Protein AF-A0A0A2VUM2-F1 (afdb_monomer_lite)

Radius of gyration: 28.64 Å; chains: 1; bounding box: 64×51×93 Å

Secondary structure (DSSP, 8-state):
-GGGGT--EE-TT-EEEEEEEETTT--B--THHHHTT-EEE-TT---THHHH-TTTGGGS-HHHHHHHHHHHHHTT-SB-STT-SBEEEE-GGG-HHHHHHH-HHHHHHIIIII---TTTSPEEEEEEEEEE--BEEB-TT-EEEEE-TTS-EEEEEEEE--GGGEE-SSSTTSPPTTHHHHHHHHHHHHHHHHHHHHHHHH-PPPPPPHHHHHHHHHHHHHHHH-SSSB-HHHHHHHHHHHHHHHSSSSB-HHHHHHHHHHHHHHHHHHHTB------STT-HHHHHHHHHHHHHHHHHHHHHHHHH--S-BTTB-BSSS-S--TTT-SEEEEEETTTTEEEEEEPP---SSS----S-SEEE--TTT-SS-EEE----PPPTT---BHHHHHHHHHHH-TT-----S-SSSSS-TTEEEETTEEEEGGG-BGGGT-SSSS---EEPPTTS-EEETTEE--HHHHHHHHHT--S-----SS--SS-----HHHHHTTTTTS------TTTTT-HHHHHSTTT--HHHHHHHHHHHHT-TT---HHHHHHTT-STTTTTT-----HHHHT-TT---HHHHHHHHHHHHHHHH-

InterPro domains:
  IPR001041 2Fe-2S ferredoxin-type iron-sulfur binding domain [PS51085] (359-452)
  IPR003953 FAD-dependent oxidoreductase 2, FAD-binding domain [PF00890] (1-181)
  IPR004489 Succinate dehydrogenase/fumarate reductase iron-sulphur protein [TIGR00384] (363-585)
  IPR009051 Alpha-helical ferredoxin [G3DSA:1.10.1060.10] (462-593)
  IPR012675 Beta-grasp domain superfamily [G3DSA:3.10.20.30] (361-461)
  IPR015939 Fumarate reductase/succinate dehydrogenase flavoprotein-like, C-terminal [PF02910] (236-358)
  IPR017896 4Fe-4S ferredoxin-type, iron-sulphur binding domain [PS51379] (494-524)
  IPR017900 4Fe-4S ferredoxin, iron-sulphur binding, conserved site [PS00198] (504-515)
  IPR025192 Succinate dehydogenase/fumarate reductase N-terminal [PF13085] (362-466)
  IPR027477 Succinate dehydrogenase/fumarate reductase flavoprotein, catalytic domain superfamily [G3DSA:3.90.700.10] (22-126)
  IPR027477 Succinate dehydrogenase/fumarate reductase flavoprotein, catalytic domain superfamily [SSF56425] (12-132)
  IPR030664 FAD-dependent oxidoreductase SdhA/FrdA/AprA [PTHR11632] (1-350)
  IPR036010 2Fe-2S ferredoxin-like superfamily [SSF54292] (362-461)
  IPR036188 FAD/NAD(P)-binding domain superfamily [G3DSA:3.50.50.60] (1-192)
  IPR036188 FAD/NAD(P)-binding domain superfamily [SSF51905] (1-218)
  IPR037099 Fumarate reductase/succinate dehydrogenase flavoprotein-like, C-terminal domain superfamily [SSF46977] (228-362)

Sequence (593 aa):
MAIRAGVPVQDMEMWQFHPTGIAGAGVLVTEGCRGEGGYLLNKHGERFMERYAPNAKDLAGRDVVARSIMIEIREGRGCDGPWGPHAKLKLDHLGKEVLESRLPGILELSRTFAHVDPVKEPIPVIPTCHYMMGGIPTKVTGQALTVNEQGEDVVIPGLFAVGEIACVSVHGANRLGGNSLLDLVVFGRAVGLHLQESIAEQGDLLDATEAEIDASLERLNRWNGNRNGEDPVEIRKALQECMQHNFSVFREGDAMAKGLEQLKAIRERLKNARLDDTSSEFNTQRVECLELDNLMETAYATAVSANFRTESRGAHSRFDFPERDDENWLCHSLYLPETESMTRRSVNMEPKLRPAFPPKILYRYNPDVDDAPRMQDYTLEAEDGRDMMLLDALMQLKEKDPSLSFRRSCREGVCGSDGLNMNGKNGLACITPISALGNGKQKIVIRPLPGLPVIRDLVVDMGQFYAQYEKIKPYLLNNGQNPPAREHLQSPEQREKLDGLYECILCACCSTSCPSFWWNPDKFIGPAGLLAAYRFLIDSRDTETDARLDGLSDAFSVFRCHSIMNCVSVCPKGLNPTKAIGHIKSMLLQKSA

Structure (mmCIF, N/CA/C/O backbone):
data_AF-A0A0A2VUM2-F1
#
_entry.id   AF-A0A0A2VUM2-F1
#
loop_
_atom_site.group_PDB
_atom_site.id
_atom_site.type_symbol
_atom_site.label_atom_id
_atom_site.label_alt_id
_atom_site.label_comp_id
_atom_site.label_asym_id
_atom_site.label_entity_id
_atom_site.label_seq_id
_atom_site.pdbx_PDB_ins_code
_atom_site.Cartn_x
_atom_site.Cartn_y
_atom_site.Cartn_z
_atom_site.occupancy
_atom_site.B_iso_or_equiv
_atom_site.auth_seq_id
_atom_site.auth_comp_id
_atom_site.auth_asym_id
_atom_site.auth_atom_id
_atom_site.pdbx_PDB_model_num
ATOM 1 N N . MET A 1 1 ? -5.682 0.161 21.592 1.00 97.88 1 MET A N 1
ATOM 2 C CA . MET A 1 1 ? -6.234 1.224 22.467 1.00 97.88 1 MET A CA 1
ATOM 3 C C . MET A 1 1 ? -7.599 1.666 21.970 1.00 97.88 1 MET A C 1
ATOM 5 O O . MET A 1 1 ? -8.548 1.346 22.661 1.00 97.88 1 MET A O 1
ATOM 9 N N . ALA A 1 2 ? -7.698 2.262 20.773 1.00 98.50 2 ALA A N 1
ATOM 10 C CA . ALA A 1 2 ? -8.959 2.668 20.130 1.00 98.50 2 ALA A CA 1
ATOM 11 C C . ALA A 1 2 ? -10.114 1.663 20.311 1.00 98.50 2 ALA A C 1
ATOM 13 O O . ALA A 1 2 ? -11.104 1.994 20.949 1.00 98.50 2 ALA A O 1
ATOM 14 N N . ILE A 1 3 ? -9.918 0.411 19.881 1.00 98.69 3 ILE A N 1
ATOM 15 C CA . ILE A 1 3 ? -10.919 -0.666 19.983 1.00 98.69 3 ILE A CA 1
ATOM 16 C C . ILE A 1 3 ? -11.488 -0.818 21.405 1.00 98.69 3 ILE A C 1
ATOM 18 O O . ILE A 1 3 ? -12.697 -0.872 21.585 1.00 98.69 3 ILE A O 1
ATOM 22 N N . ARG A 1 4 ? -10.635 -0.829 22.439 1.00 98.31 4 ARG A N 1
ATOM 23 C CA . ARG A 1 4 ? -11.084 -0.980 23.837 1.00 98.31 4 ARG A CA 1
ATOM 24 C C . ARG A 1 4 ? -11.822 0.247 24.375 1.00 98.31 4 ARG A C 1
ATOM 26 O O . ARG A 1 4 ? -12.543 0.120 25.349 1.00 98.31 4 ARG A O 1
ATOM 33 N N . ALA A 1 5 ? -11.626 1.408 23.755 1.00 98.12 5 ALA A N 1
ATOM 34 C CA . ALA A 1 5 ? -12.350 2.637 24.059 1.00 98.12 5 ALA A CA 1
ATOM 35 C C . ALA A 1 5 ? -13.618 2.805 23.194 1.00 98.12 5 ALA A C 1
ATOM 37 O O . ALA A 1 5 ? -14.149 3.905 23.116 1.00 98.12 5 ALA A O 1
ATOM 38 N N . GLY A 1 6 ? -14.063 1.757 22.484 1.00 98.00 6 GLY A N 1
ATOM 39 C CA . GLY A 1 6 ? -15.240 1.805 21.604 1.00 98.00 6 GLY A CA 1
ATOM 40 C C . GLY A 1 6 ? -14.993 2.462 20.240 1.00 98.00 6 GLY A C 1
ATOM 41 O O . GLY A 1 6 ? -15.892 2.530 19.409 1.00 98.00 6 GLY A O 1
ATOM 42 N N . VAL A 1 7 ? -13.767 2.912 19.958 1.00 98.69 7 VAL A N 1
ATOM 43 C CA . VAL A 1 7 ? -13.435 3.624 18.717 1.00 98.69 7 VAL A CA 1
ATOM 44 C C . VAL A 1 7 ? -13.259 2.636 17.563 1.00 98.69 7 VAL A C 1
ATOM 46 O O . VAL A 1 7 ? -12.405 1.742 17.663 1.00 98.69 7 VAL A O 1
ATOM 49 N N . PRO A 1 8 ? -14.007 2.790 16.454 1.00 98.75 8 PRO A N 1
ATOM 50 C CA . PRO A 1 8 ? -13.928 1.861 15.344 1.00 98.75 8 PRO A CA 1
ATOM 51 C C . PRO A 1 8 ? -12.606 1.957 14.591 1.00 98.75 8 PRO A C 1
ATOM 53 O O . PRO A 1 8 ? -11.887 2.956 14.639 1.00 98.75 8 PRO A O 1
ATOM 56 N N . VAL A 1 9 ? -12.298 0.887 13.865 1.00 98.88 9 VAL A N 1
ATOM 57 C CA . VAL A 1 9 ? -11.140 0.825 12.969 1.00 98.88 9 VAL A CA 1
ATOM 58 C C . VAL A 1 9 ? -11.591 0.444 11.566 1.00 98.88 9 VAL A C 1
ATOM 60 O O . VAL A 1 9 ? -12.520 -0.339 11.378 1.00 98.88 9 VAL A O 1
ATOM 63 N N . GLN A 1 10 ? -10.946 1.039 10.574 1.00 98.88 10 GLN A N 1
ATOM 64 C CA . GLN A 1 10 ? -11.326 1.001 9.172 1.00 98.88 10 GLN A CA 1
ATOM 65 C C . GLN A 1 10 ? -10.307 0.221 8.341 1.00 98.88 10 GLN A C 1
ATOM 67 O O . GLN A 1 10 ? -9.113 0.304 8.615 1.00 98.88 10 GLN A O 1
ATOM 72 N N . ASP A 1 11 ? -10.773 -0.490 7.309 1.00 98.75 11 ASP A N 1
ATOM 73 C CA . ASP A 1 11 ? -9.955 -1.159 6.283 1.00 98.75 11 ASP A CA 1
ATOM 74 C C . ASP A 1 11 ? -8.865 -2.085 6.858 1.00 98.75 11 ASP A C 1
ATOM 76 O O . ASP A 1 11 ? -7.793 -2.257 6.275 1.00 98.75 11 ASP A O 1
ATOM 80 N N . MET A 1 12 ? -9.119 -2.699 8.018 1.00 98.81 12 MET A N 1
ATOM 81 C CA . MET A 1 12 ? -8.133 -3.524 8.730 1.00 98.81 12 MET A CA 1
ATOM 82 C C . MET A 1 12 ? -7.699 -4.769 7.950 1.00 98.81 12 MET A C 1
ATOM 84 O O . MET A 1 12 ? -6.649 -5.333 8.229 1.00 98.81 12 MET A O 1
ATOM 88 N N . GLU A 1 13 ? -8.457 -5.201 6.945 1.00 98.62 13 GLU A N 1
ATOM 89 C CA . GLU A 1 13 ? -8.069 -6.276 6.033 1.00 98.62 13 GLU A CA 1
ATOM 90 C C . GLU A 1 13 ? -6.957 -5.873 5.050 1.00 98.62 13 GLU A C 1
ATOM 92 O O . GLU A 1 13 ? -6.324 -6.750 4.445 1.00 98.62 13 GLU A O 1
ATOM 97 N N . MET A 1 14 ? -6.715 -4.570 4.880 1.00 98.00 14 MET A N 1
ATOM 98 C CA . MET A 1 14 ? -5.776 -4.002 3.918 1.00 98.00 14 MET A CA 1
ATOM 99 C C . MET A 1 14 ? -4.360 -3.955 4.504 1.00 98.00 14 MET A C 1
ATOM 101 O O . MET A 1 14 ? -3.838 -2.908 4.887 1.00 98.00 14 MET A O 1
ATOM 105 N N . TRP A 1 15 ? -3.711 -5.118 4.520 1.00 97.31 15 TRP A N 1
ATOM 106 C CA . TRP A 1 15 ? -2.302 -5.279 4.890 1.00 97.31 15 TRP A CA 1
ATOM 107 C C . TRP A 1 15 ? -1.428 -5.417 3.652 1.00 97.31 15 TRP A C 1
ATOM 109 O O . TRP A 1 15 ? -1.581 -6.359 2.876 1.00 97.31 15 TRP A O 1
ATOM 119 N N . GLN A 1 16 ? -0.488 -4.493 3.461 1.00 92.00 16 GLN A N 1
ATOM 120 C CA . GLN A 1 16 ? 0.478 -4.602 2.377 1.00 92.00 16 GLN A CA 1
ATOM 121 C C . GLN A 1 16 ? 1.616 -5.532 2.784 1.00 92.00 16 GLN A C 1
ATOM 123 O O . GLN A 1 16 ? 2.311 -5.306 3.776 1.00 92.00 16 GLN A O 1
ATOM 128 N N . PHE A 1 17 ? 1.860 -6.526 1.937 1.00 90.62 17 PHE A N 1
ATOM 129 C CA . PHE A 1 17 ? 3.022 -7.397 2.018 1.00 90.62 17 PHE A CA 1
ATOM 130 C C . PHE A 1 17 ? 4.091 -6.867 1.067 1.00 90.62 17 PHE A C 1
ATOM 132 O O . PHE A 1 17 ? 3.862 -6.747 -0.140 1.00 90.62 17 PHE A O 1
ATOM 139 N N . HIS A 1 18 ? 5.258 -6.505 1.602 1.00 91.06 18 HIS A N 1
ATOM 140 C CA . HIS A 1 18 ? 6.380 -6.136 0.754 1.00 91.06 18 HIS A CA 1
ATOM 141 C C . HIS A 1 18 ? 6.897 -7.393 0.048 1.00 91.06 18 HIS A C 1
ATOM 143 O O . HIS A 1 18 ? 7.136 -8.386 0.732 1.00 91.06 18 HIS A O 1
ATOM 149 N N . PRO A 1 19 ? 7.116 -7.381 -1.280 1.00 88.06 19 PRO A N 1
ATOM 150 C CA . PRO A 1 19 ? 7.442 -8.606 -2.011 1.00 88.06 19 PRO A CA 1
ATOM 151 C C . PRO A 1 19 ? 8.772 -9.256 -1.608 1.00 88.06 19 PRO A C 1
ATOM 153 O O . PRO A 1 19 ? 8.945 -10.454 -1.791 1.00 88.06 19 PRO A O 1
ATOM 156 N N . THR A 1 20 ? 9.721 -8.459 -1.109 1.00 95.31 20 THR A N 1
ATOM 157 C CA . THR A 1 20 ? 11.115 -8.877 -0.907 1.00 95.31 20 THR A CA 1
ATOM 158 C C . THR A 1 20 ? 11.603 -8.702 0.534 1.00 95.31 20 THR A C 1
ATOM 160 O O . THR A 1 20 ? 12.520 -7.921 0.784 1.00 95.31 20 THR A O 1
ATOM 163 N N . GLY A 1 21 ? 10.978 -9.383 1.497 1.00 96.00 21 GLY A N 1
ATOM 164 C CA . GLY A 1 21 ? 11.589 -9.607 2.814 1.00 96.00 21 GLY A CA 1
ATOM 165 C C . GLY A 1 21 ? 12.559 -10.789 2.758 1.00 96.00 21 GLY A C 1
ATOM 166 O O . GLY A 1 21 ? 12.330 -11.721 1.991 1.00 96.00 21 GLY A O 1
ATOM 167 N N . ILE A 1 22 ? 13.653 -10.757 3.520 1.00 96.94 22 ILE A N 1
ATOM 168 C CA . ILE A 1 22 ? 14.625 -11.859 3.589 1.00 96.94 22 ILE A CA 1
ATOM 169 C C . ILE A 1 22 ? 13.923 -13.098 4.149 1.00 96.94 22 ILE A C 1
ATOM 171 O O . ILE A 1 22 ? 13.392 -13.066 5.262 1.00 96.94 22 ILE A O 1
ATOM 175 N N . ALA A 1 23 ? 13.925 -14.194 3.392 1.00 93.75 23 ALA A N 1
ATOM 176 C CA . ALA A 1 23 ? 13.331 -15.449 3.839 1.00 93.75 23 ALA A CA 1
ATOM 177 C C . ALA A 1 23 ? 14.038 -15.962 5.109 1.00 93.75 23 ALA A C 1
ATOM 179 O O . ALA A 1 23 ? 15.255 -15.843 5.245 1.00 93.75 23 ALA A O 1
ATOM 180 N N . GLY A 1 24 ? 13.268 -16.469 6.074 1.00 86.00 24 GLY A N 1
ATOM 181 C CA . GLY A 1 24 ? 13.777 -16.913 7.378 1.00 86.00 24 GLY A CA 1
ATOM 182 C C . GLY A 1 24 ? 14.085 -15.799 8.392 1.00 86.00 24 GLY A C 1
ATOM 183 O O . GLY A 1 24 ? 14.281 -16.108 9.562 1.00 86.00 24 GLY A O 1
ATOM 184 N N . ALA A 1 25 ? 14.081 -14.520 7.987 1.00 90.81 25 ALA A N 1
ATOM 185 C CA . ALA A 1 25 ? 14.369 -13.389 8.882 1.00 90.81 25 ALA A CA 1
ATOM 186 C C . ALA A 1 25 ? 13.286 -12.294 8.888 1.00 90.81 25 ALA A C 1
ATOM 188 O O . ALA A 1 25 ? 13.097 -11.618 9.894 1.00 90.81 25 ALA A O 1
ATOM 189 N N . GLY A 1 26 ? 12.596 -12.072 7.766 1.00 89.38 26 GLY A N 1
ATOM 190 C CA . GLY A 1 26 ? 11.584 -11.019 7.601 1.00 89.38 26 GLY A CA 1
ATOM 191 C C . GLY A 1 26 ? 12.144 -9.605 7.387 1.00 89.38 26 GLY A C 1
ATOM 192 O O . GLY A 1 26 ? 11.387 -8.680 7.098 1.00 89.38 26 GLY A O 1
ATOM 193 N N . VAL A 1 27 ? 13.466 -9.422 7.476 1.00 94.25 27 VAL A N 1
ATOM 194 C CA . VAL A 1 27 ? 14.135 -8.129 7.263 1.00 94.25 27 VAL A CA 1
ATOM 195 C C . VAL A 1 27 ? 13.891 -7.627 5.840 1.00 94.25 27 VAL A C 1
ATOM 197 O O . VAL A 1 27 ? 14.073 -8.354 4.866 1.00 94.25 27 VAL A O 1
ATOM 200 N N . LEU A 1 28 ? 13.486 -6.368 5.703 1.00 94.19 28 LEU A N 1
ATOM 201 C CA . LEU A 1 28 ? 13.164 -5.767 4.413 1.00 94.19 28 LEU A CA 1
ATOM 202 C C . LEU A 1 28 ? 14.405 -5.601 3.519 1.00 94.19 28 LEU A C 1
ATOM 204 O O . LEU A 1 28 ? 15.380 -4.965 3.914 1.00 94.19 28 LEU A O 1
ATOM 208 N N . VAL A 1 29 ? 14.303 -6.039 2.261 1.00 91.81 29 VAL A N 1
ATOM 209 C CA . VAL A 1 29 ? 15.201 -5.622 1.173 1.00 91.81 29 VAL A CA 1
ATOM 210 C C . VAL A 1 29 ? 14.450 -4.645 0.279 1.00 91.81 29 VAL A C 1
ATOM 212 O O . VAL A 1 29 ? 13.369 -4.956 -0.228 1.00 91.81 29 VAL A O 1
ATOM 215 N N . THR A 1 30 ? 15.012 -3.445 0.116 1.00 88.38 30 THR A N 1
ATOM 216 C CA . THR A 1 30 ? 14.337 -2.321 -0.545 1.00 88.38 30 THR A CA 1
ATOM 217 C C . THR A 1 30 ? 13.861 -2.665 -1.957 1.00 88.38 30 THR A C 1
ATOM 219 O O . THR A 1 30 ? 14.551 -3.322 -2.735 1.00 88.38 30 THR A O 1
ATOM 222 N N . GLU A 1 31 ? 12.692 -2.148 -2.336 1.00 84.12 31 GLU A N 1
ATOM 223 C CA . GLU A 1 31 ? 12.212 -2.191 -3.721 1.00 84.12 31 GLU A CA 1
ATOM 224 C C . GLU A 1 31 ? 13.179 -1.506 -4.700 1.00 84.12 31 GLU A C 1
ATOM 226 O O . GLU A 1 31 ? 13.224 -1.878 -5.871 1.00 84.12 31 GLU A O 1
ATOM 231 N N . GLY A 1 32 ? 14.027 -0.595 -4.204 1.00 79.00 32 GLY A N 1
ATOM 232 C CA . GLY A 1 32 ? 15.133 -0.011 -4.964 1.00 79.00 32 GLY A CA 1
ATOM 233 C C . GLY A 1 32 ? 16.064 -1.057 -5.586 1.00 79.00 32 GLY A C 1
ATOM 234 O O . GLY A 1 32 ? 16.574 -0.825 -6.672 1.00 79.00 32 GLY A O 1
ATOM 235 N N . CYS A 1 33 ? 16.201 -2.251 -4.996 1.00 88.06 33 CYS A N 1
ATOM 236 C CA . CYS A 1 33 ? 16.947 -3.354 -5.606 1.00 88.06 33 CYS A CA 1
ATOM 237 C C . CYS A 1 33 ? 16.391 -3.741 -6.981 1.00 88.06 33 CYS A C 1
ATOM 239 O O . CYS A 1 33 ? 17.154 -3.955 -7.918 1.00 88.06 33 CYS A O 1
ATOM 241 N N . ARG A 1 34 ? 15.060 -3.800 -7.118 1.00 89.44 34 ARG A N 1
ATOM 242 C CA . ARG A 1 34 ? 14.387 -4.061 -8.399 1.00 89.44 34 ARG A CA 1
ATOM 243 C C . ARG A 1 34 ? 14.414 -2.822 -9.297 1.00 89.44 34 ARG A C 1
ATOM 245 O O . ARG A 1 34 ? 14.612 -2.949 -10.501 1.00 89.44 34 ARG A O 1
ATOM 252 N N . GLY A 1 35 ? 14.287 -1.631 -8.705 1.00 77.88 35 GLY A N 1
ATOM 253 C CA . GLY A 1 35 ? 14.397 -0.341 -9.401 1.00 77.88 35 GLY A CA 1
ATOM 254 C C . GLY A 1 35 ? 15.736 -0.130 -10.115 1.00 77.88 35 GLY A C 1
ATOM 255 O O . GLY A 1 35 ? 15.755 0.360 -11.238 1.00 77.88 35 GLY A O 1
ATOM 256 N N . GLU A 1 36 ? 16.838 -0.570 -9.508 1.00 82.25 36 GLU A N 1
ATOM 257 C CA . GLU A 1 36 ? 18.192 -0.510 -10.083 1.00 82.25 36 GLU A CA 1
ATOM 258 C C . GLU A 1 36 ? 18.466 -1.631 -11.106 1.00 82.25 36 GLU A C 1
ATOM 260 O O . GLU A 1 36 ? 19.548 -1.701 -11.681 1.00 82.25 36 GLU A O 1
ATOM 265 N N . GLY A 1 37 ? 17.490 -2.510 -11.374 1.00 83.00 37 GLY A N 1
ATOM 266 C CA . GLY A 1 37 ? 17.587 -3.572 -12.380 1.00 83.00 37 GLY A CA 1
ATOM 267 C C . GLY A 1 37 ? 17.692 -4.991 -11.820 1.00 83.00 37 GLY A C 1
ATOM 268 O O . GLY A 1 37 ? 17.909 -5.928 -12.592 1.00 83.00 37 GLY A O 1
ATOM 269 N N . GLY A 1 38 ? 17.539 -5.176 -10.508 1.00 94.50 38 GLY A N 1
ATOM 270 C CA . GLY A 1 38 ? 17.358 -6.490 -9.898 1.00 94.50 38 GLY A CA 1
ATOM 271 C C . GLY A 1 38 ? 16.065 -7.172 -10.339 1.00 94.50 38 GLY A C 1
ATOM 272 O O . GLY A 1 38 ? 15.072 -6.514 -10.653 1.00 94.50 38 GLY A O 1
ATOM 273 N N . TYR A 1 39 ? 16.057 -8.502 -10.349 1.00 97.12 39 TYR A N 1
ATOM 274 C CA . TYR A 1 39 ? 14.886 -9.276 -10.763 1.00 97.12 39 TYR A CA 1
ATOM 275 C C . TYR A 1 39 ? 14.742 -10.585 -9.996 1.00 97.12 39 TYR A C 1
ATOM 277 O O . TYR A 1 39 ? 15.696 -11.095 -9.405 1.00 97.12 39 TYR A O 1
ATOM 285 N N . LEU A 1 40 ? 13.520 -11.108 -9.992 1.00 98.50 40 LEU A N 1
ATOM 286 C CA . LEU A 1 40 ? 13.131 -12.303 -9.266 1.00 98.50 40 LEU A CA 1
ATOM 287 C C . LEU A 1 40 ? 13.262 -13.545 -10.146 1.00 98.50 40 LEU A C 1
ATOM 289 O O . LEU A 1 40 ? 12.846 -13.550 -11.304 1.00 98.50 40 LEU A O 1
ATOM 293 N N . LEU A 1 41 ? 13.812 -14.606 -9.564 1.00 98.50 41 LEU A N 1
ATOM 294 C CA . LEU A 1 41 ? 13.989 -15.917 -10.172 1.00 98.50 41 LEU A CA 1
ATOM 295 C C . LEU A 1 41 ? 13.307 -17.002 -9.336 1.00 98.50 41 LEU A C 1
ATOM 297 O O . LEU A 1 41 ? 13.328 -16.954 -8.102 1.00 98.50 41 LEU A O 1
ATOM 301 N N . ASN A 1 42 ? 12.736 -17.998 -10.009 1.00 97.94 42 ASN A N 1
ATOM 302 C CA . ASN A 1 42 ? 12.247 -19.224 -9.375 1.00 97.94 42 ASN A CA 1
ATOM 303 C C . ASN A 1 42 ? 13.340 -20.317 -9.369 1.00 97.94 42 ASN A C 1
ATOM 305 O O . ASN A 1 42 ? 14.477 -20.079 -9.794 1.00 97.94 42 ASN A O 1
ATOM 309 N N . LYS A 1 43 ? 13.020 -21.534 -8.907 1.00 97.56 43 LYS A N 1
ATOM 310 C CA . LYS A 1 43 ? 13.999 -22.635 -8.803 1.00 97.56 43 LYS A CA 1
ATOM 311 C C . LYS A 1 43 ? 14.573 -23.099 -10.144 1.00 97.56 43 LYS A C 1
ATOM 313 O O . LYS A 1 43 ? 15.622 -23.736 -10.167 1.00 97.56 43 LYS A O 1
ATOM 318 N N . HIS A 1 44 ? 13.899 -22.783 -11.249 1.00 96.88 44 HIS A N 1
ATOM 319 C CA . HIS A 1 44 ? 14.328 -23.116 -12.606 1.00 96.88 44 HIS A CA 1
ATOM 320 C C . HIS A 1 44 ? 15.213 -22.030 -13.232 1.00 96.88 44 HIS A C 1
ATOM 322 O O . HIS A 1 44 ? 15.624 -22.167 -14.380 1.00 96.88 44 HIS A O 1
ATOM 328 N N . GLY A 1 45 ? 15.501 -20.946 -12.500 1.00 96.38 45 GLY A N 1
ATOM 329 C CA . GLY A 1 45 ? 16.206 -19.785 -13.043 1.00 96.38 45 GLY A CA 1
ATOM 330 C C . GLY A 1 45 ? 15.344 -18.947 -13.990 1.00 96.38 45 GLY A C 1
ATOM 331 O O . GLY A 1 45 ? 15.875 -18.107 -14.711 1.00 96.38 45 GLY A O 1
ATOM 332 N N . GLU A 1 46 ? 14.024 -19.149 -13.994 1.00 97.44 46 GLU A N 1
ATOM 333 C CA . GLU A 1 46 ? 13.099 -18.361 -14.801 1.00 97.44 46 GLU A CA 1
ATOM 334 C C . GLU A 1 46 ? 12.819 -17.014 -14.129 1.00 97.44 46 GLU A C 1
ATOM 336 O O . GLU A 1 46 ? 12.452 -16.962 -12.949 1.00 97.44 46 GLU A O 1
ATOM 341 N N . ARG A 1 47 ? 12.893 -15.929 -14.907 1.00 97.69 47 ARG A N 1
ATOM 342 C CA . ARG A 1 47 ? 12.404 -14.606 -14.509 1.00 97.69 47 ARG A CA 1
ATOM 343 C C . ARG A 1 47 ? 10.876 -14.542 -14.588 1.00 97.69 47 ARG A C 1
ATOM 345 O O . ARG A 1 47 ? 10.293 -13.905 -15.461 1.00 97.69 47 ARG A O 1
ATOM 352 N N . PHE A 1 48 ? 10.213 -15.223 -13.661 1.00 96.44 48 PHE A N 1
ATOM 353 C CA . PHE A 1 48 ? 8.773 -15.500 -13.714 1.00 96.44 4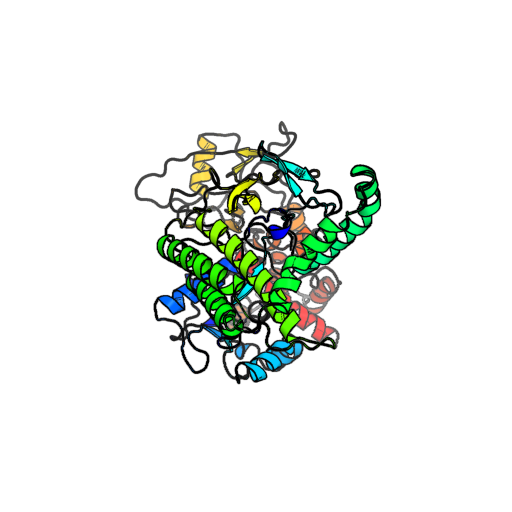8 PHE A CA 1
ATOM 354 C C . PHE A 1 48 ? 7.874 -14.253 -13.750 1.00 96.44 48 PHE A C 1
ATOM 356 O O . PHE A 1 48 ? 6.747 -14.330 -14.234 1.00 96.44 48 PHE A O 1
ATOM 363 N N . MET A 1 49 ? 8.338 -13.085 -13.288 1.00 91.62 49 MET A N 1
ATOM 364 C CA . MET A 1 49 ? 7.546 -11.850 -13.365 1.00 91.62 49 MET A CA 1
ATOM 365 C C . MET A 1 49 ? 7.230 -11.416 -14.804 1.00 91.62 49 MET A C 1
ATOM 367 O O . MET A 1 49 ? 6.277 -10.667 -15.011 1.00 91.62 49 MET A O 1
ATOM 371 N N . GLU A 1 50 ? 7.960 -11.914 -15.804 1.00 81.69 50 GLU A N 1
ATOM 372 C CA . GLU A 1 50 ? 7.624 -11.718 -17.220 1.00 81.69 50 GLU A CA 1
ATOM 373 C C . GLU A 1 50 ? 6.315 -12.413 -17.619 1.00 81.69 50 GLU A C 1
ATOM 375 O O . GLU A 1 50 ? 5.617 -11.927 -18.504 1.00 81.69 50 GLU A O 1
ATOM 380 N N . ARG A 1 51 ? 5.935 -13.498 -16.931 1.00 86.69 51 ARG A N 1
ATOM 381 C CA . ARG A 1 51 ? 4.645 -14.172 -17.124 1.00 86.69 51 ARG A CA 1
ATOM 382 C C . ARG A 1 51 ? 3.506 -13.404 -16.455 1.00 86.69 51 ARG A C 1
ATOM 384 O O . ARG A 1 51 ? 2.477 -13.172 -17.078 1.00 86.69 51 ARG A O 1
ATOM 391 N N . TYR A 1 52 ? 3.685 -13.007 -15.195 1.00 65.69 52 TYR A N 1
ATOM 392 C CA . TYR A 1 52 ? 2.606 -12.409 -14.393 1.00 65.69 52 TYR A CA 1
ATOM 393 C C . TYR A 1 52 ? 2.366 -10.928 -14.679 1.00 65.69 52 TYR A C 1
ATOM 395 O O . TYR A 1 52 ? 1.244 -10.441 -14.559 1.00 65.69 52 TYR A O 1
ATOM 403 N N . ALA A 1 53 ? 3.411 -10.197 -15.060 1.00 67.69 53 ALA A N 1
ATOM 404 C CA . ALA A 1 53 ? 3.319 -8.796 -15.434 1.00 67.69 53 ALA A CA 1
ATOM 405 C C . ALA A 1 53 ? 4.210 -8.527 -16.658 1.00 67.69 53 ALA A C 1
ATOM 407 O O . ALA A 1 53 ? 5.240 -7.871 -16.522 1.00 67.69 53 ALA A O 1
ATOM 408 N N . PRO A 1 54 ? 3.822 -8.960 -17.873 1.00 58.09 54 PRO A N 1
ATOM 409 C CA . PRO A 1 54 ? 4.693 -8.924 -19.060 1.00 58.09 54 PRO A CA 1
ATOM 410 C C . PRO A 1 54 ? 5.344 -7.562 -19.338 1.00 58.09 54 PRO A C 1
ATOM 412 O O . PRO A 1 54 ? 6.493 -7.461 -19.781 1.00 58.09 54 PRO A O 1
ATOM 415 N N . ASN A 1 55 ? 4.616 -6.497 -18.997 1.00 60.03 55 ASN A N 1
ATOM 416 C CA . ASN A 1 55 ? 5.050 -5.118 -19.156 1.00 60.03 55 ASN A CA 1
ATOM 417 C C . ASN A 1 55 ? 5.970 -4.645 -18.021 1.00 60.03 55 ASN A C 1
ATOM 419 O O . ASN A 1 55 ? 7.137 -4.346 -18.262 1.00 60.03 55 ASN A O 1
ATOM 423 N N . ALA A 1 56 ? 5.438 -4.549 -16.797 1.00 59.12 56 ALA A N 1
ATOM 424 C CA . ALA A 1 56 ? 6.141 -3.963 -15.652 1.00 59.12 56 ALA A CA 1
ATOM 425 C C . ALA A 1 56 ? 7.158 -4.920 -15.010 1.00 59.12 56 ALA A C 1
ATOM 427 O O . ALA A 1 56 ? 8.088 -4.474 -14.342 1.00 59.12 56 ALA A O 1
ATOM 428 N N . LYS A 1 57 ? 7.007 -6.228 -15.239 1.00 87.44 57 LYS A N 1
ATOM 429 C CA . LYS A 1 57 ? 7.830 -7.302 -14.682 1.00 87.44 57 LYS A CA 1
ATOM 430 C C . LYS A 1 57 ? 7.965 -7.127 -13.167 1.00 87.44 57 LYS A C 1
ATOM 432 O O . LYS A 1 57 ? 6.970 -6.950 -12.469 1.00 87.44 57 LYS A O 1
ATOM 437 N N . ASP A 1 58 ? 9.191 -7.135 -12.662 1.00 84.69 58 ASP A N 1
ATOM 438 C CA . ASP A 1 58 ? 9.526 -6.990 -11.245 1.00 84.69 58 ASP A CA 1
ATOM 439 C C . ASP A 1 58 ? 9.136 -5.624 -10.643 1.00 84.69 58 ASP A C 1
ATOM 441 O O . ASP A 1 58 ? 9.105 -5.490 -9.418 1.00 84.69 58 ASP A O 1
ATOM 445 N N . LEU A 1 59 ? 8.814 -4.632 -11.485 1.00 79.38 59 LEU A N 1
ATOM 446 C CA . LEU A 1 59 ? 8.344 -3.293 -11.104 1.00 79.38 59 LEU A CA 1
ATOM 447 C C . LEU A 1 59 ? 6.812 -3.154 -11.144 1.00 79.38 59 LEU A C 1
ATOM 449 O O . LEU A 1 59 ? 6.287 -2.041 -11.119 1.00 79.38 59 LEU A O 1
ATOM 453 N N . ALA A 1 60 ? 6.074 -4.264 -11.243 1.00 70.75 60 ALA A N 1
ATOM 454 C CA . ALA A 1 60 ? 4.627 -4.252 -11.050 1.00 70.75 60 ALA A CA 1
ATOM 455 C C . ALA A 1 60 ? 4.246 -3.799 -9.624 1.00 70.75 60 ALA A C 1
ATOM 457 O O . ALA A 1 60 ? 5.088 -3.730 -8.725 1.00 70.75 60 ALA A O 1
ATOM 458 N N . GLY A 1 61 ? 2.955 -3.515 -9.408 1.00 68.25 61 GLY A N 1
ATOM 459 C CA . GLY A 1 61 ? 2.424 -3.198 -8.080 1.00 68.25 61 GLY A CA 1
ATOM 460 C C . GLY A 1 61 ? 2.805 -4.260 -7.044 1.00 68.25 61 GLY A C 1
ATOM 461 O O . GLY A 1 61 ? 2.881 -5.449 -7.358 1.00 68.25 61 GLY A O 1
ATOM 462 N N . ARG A 1 62 ? 3.074 -3.832 -5.804 1.00 78.38 62 ARG A N 1
ATOM 463 C CA . ARG A 1 62 ? 3.539 -4.717 -4.719 1.00 78.38 62 ARG A CA 1
ATOM 464 C C . ARG A 1 62 ? 2.618 -5.909 -4.499 1.00 78.38 62 ARG A C 1
ATOM 466 O O . ARG A 1 62 ? 3.102 -7.016 -4.308 1.00 78.38 62 ARG A O 1
ATOM 473 N N . ASP A 1 63 ? 1.315 -5.684 -4.583 1.00 71.56 63 ASP A N 1
ATOM 474 C CA . ASP A 1 63 ? 0.285 -6.709 -4.483 1.00 71.56 63 ASP A CA 1
ATOM 475 C C . ASP A 1 63 ? 0.433 -7.776 -5.587 1.00 71.56 63 ASP A C 1
ATOM 477 O O . ASP A 1 63 ? 0.416 -8.971 -5.299 1.00 71.56 63 ASP A O 1
ATOM 481 N N . VAL A 1 64 ? 0.688 -7.363 -6.834 1.00 75.62 64 VAL A N 1
ATOM 482 C CA . VAL A 1 64 ? 0.926 -8.271 -7.968 1.00 75.62 64 VAL A CA 1
ATOM 483 C C . VAL A 1 64 ? 2.210 -9.074 -7.770 1.00 75.62 64 VAL A C 1
ATOM 485 O O . VAL A 1 64 ? 2.193 -10.295 -7.926 1.00 75.62 64 VAL A O 1
ATOM 488 N N . VAL A 1 65 ? 3.320 -8.421 -7.412 1.00 83.19 65 VAL A N 1
ATOM 489 C CA . VAL A 1 65 ? 4.614 -9.103 -7.232 1.00 83.19 65 VAL A CA 1
ATOM 490 C C . VAL A 1 65 ? 4.556 -10.077 -6.052 1.00 83.19 65 VAL A C 1
ATOM 492 O O . VAL A 1 65 ? 4.995 -11.218 -6.181 1.00 83.19 65 VAL A O 1
ATOM 495 N N . ALA A 1 66 ? 3.965 -9.666 -4.926 1.00 85.94 66 ALA A N 1
ATOM 496 C CA . ALA A 1 66 ? 3.803 -10.520 -3.754 1.00 85.94 66 ALA A CA 1
ATOM 497 C C . ALA A 1 66 ? 2.953 -11.761 -4.068 1.00 85.94 66 ALA A C 1
ATOM 499 O O . ALA A 1 66 ? 3.380 -12.882 -3.789 1.00 85.94 66 ALA A O 1
ATOM 500 N N . ARG A 1 67 ? 1.796 -11.587 -4.727 1.00 82.38 67 ARG A N 1
ATOM 501 C CA . ARG A 1 67 ? 0.964 -12.713 -5.185 1.00 82.38 67 ARG A CA 1
ATOM 502 C C . ARG A 1 67 ? 1.728 -13.641 -6.124 1.00 82.38 67 ARG A C 1
ATOM 504 O O . ARG A 1 67 ? 1.671 -14.853 -5.953 1.00 82.38 67 ARG A O 1
ATOM 511 N N . SER A 1 68 ? 2.475 -13.085 -7.074 1.00 86.75 68 SER A N 1
ATOM 512 C CA . SER A 1 68 ? 3.236 -13.866 -8.058 1.00 86.75 68 SER A CA 1
ATOM 513 C C . SER A 1 68 ? 4.291 -14.756 -7.394 1.00 86.75 68 SER A C 1
ATOM 515 O O . SER A 1 68 ? 4.372 -15.937 -7.717 1.00 86.75 68 SER A O 1
ATOM 517 N N . ILE A 1 69 ? 5.048 -14.233 -6.418 1.00 92.88 69 ILE A N 1
ATOM 518 C CA . ILE A 1 69 ? 6.018 -15.036 -5.651 1.00 92.88 69 ILE A CA 1
ATOM 519 C C . ILE A 1 69 ? 5.312 -16.180 -4.914 1.00 92.88 69 ILE A C 1
ATOM 521 O O . ILE A 1 69 ? 5.760 -17.324 -4.971 1.00 92.88 69 ILE A O 1
ATOM 525 N N . MET A 1 70 ? 4.192 -15.889 -4.250 1.00 86.38 70 MET A N 1
ATOM 526 C CA . MET A 1 70 ? 3.454 -16.909 -3.506 1.00 86.38 70 MET A CA 1
ATOM 527 C C . MET A 1 70 ? 2.829 -17.973 -4.423 1.00 86.38 70 MET A C 1
ATOM 529 O O . MET A 1 70 ? 2.781 -19.138 -4.034 1.00 86.38 70 MET A O 1
ATOM 533 N N . ILE A 1 71 ? 2.407 -17.618 -5.645 1.00 82.25 71 ILE A N 1
ATOM 534 C CA . ILE A 1 71 ? 1.953 -18.589 -6.657 1.00 82.25 71 ILE A CA 1
ATOM 535 C C . ILE A 1 71 ? 3.108 -19.500 -7.070 1.00 82.25 71 ILE A C 1
ATOM 537 O O . ILE A 1 71 ? 2.936 -20.716 -7.072 1.00 82.25 71 ILE A O 1
ATOM 541 N N . GLU A 1 72 ? 4.291 -18.945 -7.362 1.00 91.81 72 GLU A N 1
ATOM 542 C CA . GLU A 1 72 ? 5.470 -19.754 -7.696 1.00 91.81 72 GLU A CA 1
ATOM 543 C C . GLU A 1 72 ? 5.819 -20.740 -6.578 1.00 91.81 72 GLU A C 1
ATOM 545 O O . GLU A 1 72 ? 6.061 -21.915 -6.853 1.00 91.81 72 GLU A O 1
ATOM 550 N N . ILE A 1 73 ? 5.820 -20.290 -5.320 1.00 86.50 73 ILE A N 1
ATOM 551 C CA . ILE A 1 73 ? 6.098 -21.150 -4.162 1.00 86.50 73 ILE A CA 1
ATOM 552 C C . ILE A 1 73 ? 5.043 -22.255 -4.047 1.00 86.50 73 ILE A C 1
ATOM 554 O O . ILE A 1 73 ? 5.393 -23.433 -3.975 1.00 86.50 73 ILE A O 1
ATOM 558 N N . ARG A 1 74 ? 3.757 -21.894 -4.088 1.00 79.19 74 ARG A N 1
ATOM 559 C CA . ARG A 1 74 ? 2.644 -22.837 -3.922 1.00 79.19 74 ARG A CA 1
ATOM 560 C C . ARG A 1 74 ? 2.578 -23.880 -5.034 1.00 79.19 74 ARG A C 1
ATOM 562 O O . ARG A 1 74 ? 2.288 -25.039 -4.766 1.00 79.19 74 ARG A O 1
ATOM 569 N N . GLU A 1 75 ? 2.860 -23.492 -6.272 1.00 84.44 75 GLU A N 1
ATOM 570 C CA . GLU A 1 75 ? 2.881 -24.404 -7.422 1.00 84.44 75 GLU A CA 1
ATOM 571 C C . GLU A 1 75 ? 4.207 -25.181 -7.535 1.00 84.44 75 GLU A C 1
ATOM 573 O O . GLU A 1 75 ? 4.533 -25.739 -8.583 1.00 84.44 75 GLU A O 1
ATOM 578 N N . GLY A 1 76 ? 4.995 -25.215 -6.454 1.00 89.88 76 GLY A N 1
ATOM 579 C CA . GLY A 1 76 ? 6.206 -26.020 -6.343 1.00 89.88 76 GLY A CA 1
ATOM 580 C C . GLY A 1 76 ? 7.377 -25.517 -7.186 1.00 89.88 76 GLY A C 1
ATOM 581 O O . GLY A 1 76 ? 8.340 -26.260 -7.380 1.00 89.88 76 GLY A O 1
ATOM 582 N N . ARG A 1 77 ? 7.324 -24.283 -7.700 1.00 96.69 77 ARG A N 1
ATOM 583 C CA . ARG A 1 77 ? 8.410 -23.629 -8.454 1.00 96.69 77 ARG A CA 1
ATOM 584 C C . ARG A 1 77 ? 9.289 -22.728 -7.581 1.00 96.69 77 ARG A C 1
ATOM 586 O O . ARG A 1 77 ? 10.343 -22.293 -8.043 1.00 96.69 77 ARG A O 1
ATOM 593 N N . GLY A 1 78 ? 8.907 -22.483 -6.328 1.00 94.62 78 GLY A N 1
ATOM 594 C CA . GLY A 1 78 ? 9.748 -21.813 -5.334 1.00 94.62 78 GLY A CA 1
ATOM 595 C C . GLY A 1 78 ? 11.065 -22.552 -5.075 1.00 94.62 78 GLY A C 1
ATOM 596 O O . GLY A 1 78 ? 11.150 -23.774 -5.209 1.00 94.62 78 GLY A O 1
ATOM 597 N N . CYS A 1 79 ? 12.101 -21.795 -4.724 1.00 97.19 79 CYS A N 1
ATOM 598 C CA . CYS A 1 79 ? 13.329 -22.335 -4.151 1.00 97.19 79 CYS A CA 1
ATOM 599 C C . CYS A 1 79 ? 13.085 -22.750 -2.694 1.00 97.19 79 CYS A C 1
ATOM 601 O O . CYS A 1 79 ? 12.138 -22.285 -2.063 1.00 97.19 79 CYS A O 1
ATOM 603 N N . ASP A 1 80 ? 13.979 -23.572 -2.156 1.00 94.19 80 ASP A N 1
ATOM 604 C CA . ASP A 1 80 ? 13.988 -23.966 -0.747 1.00 94.19 80 ASP A CA 1
ATOM 605 C C . ASP A 1 80 ? 15.439 -24.038 -0.238 1.00 94.19 80 ASP A C 1
ATOM 607 O O . ASP A 1 80 ? 16.382 -23.981 -1.037 1.00 94.19 80 ASP A O 1
ATOM 611 N N . GLY A 1 81 ? 15.637 -24.114 1.075 1.00 93.06 81 GLY A N 1
ATOM 612 C CA . GLY A 1 81 ? 16.959 -24.162 1.699 1.00 93.06 81 GLY A CA 1
ATOM 613 C C . GLY A 1 81 ? 16.930 -23.810 3.188 1.00 93.06 81 GLY A C 1
ATOM 614 O O . GLY A 1 81 ? 15.872 -23.859 3.810 1.00 93.06 81 GLY A O 1
ATOM 615 N N . PRO A 1 82 ? 18.071 -23.397 3.773 1.00 94.12 82 PRO A N 1
ATOM 616 C CA . PRO A 1 82 ? 18.148 -22.998 5.184 1.00 94.12 82 PRO A CA 1
ATOM 617 C C . PRO A 1 82 ? 17.184 -21.866 5.579 1.00 94.12 82 PRO A C 1
ATOM 619 O O . PRO A 1 82 ? 16.871 -21.703 6.753 1.00 94.12 82 PRO A O 1
ATOM 622 N N . TRP A 1 83 ? 16.711 -21.094 4.597 1.00 92.62 83 TRP A N 1
ATOM 623 C CA . TRP A 1 83 ? 15.794 -19.962 4.759 1.00 92.62 83 TRP A CA 1
ATOM 624 C C . TRP A 1 83 ? 14.307 -20.337 4.610 1.00 92.62 83 TRP A C 1
ATOM 626 O O . TRP A 1 83 ? 13.445 -19.471 4.761 1.00 92.62 83 TRP A O 1
ATOM 636 N N . GLY A 1 84 ? 14.006 -21.600 4.280 1.00 92.69 84 GLY A N 1
ATOM 637 C CA . GLY A 1 84 ? 12.674 -22.072 3.896 1.00 92.69 84 GLY A CA 1
ATOM 638 C C . GLY A 1 84 ? 12.277 -21.700 2.456 1.00 92.69 84 GLY A C 1
ATOM 639 O O . GLY A 1 84 ? 13.132 -21.282 1.663 1.00 92.69 84 GLY A O 1
ATOM 640 N N . PRO A 1 85 ? 10.983 -21.826 2.099 1.00 93.38 85 PRO A N 1
ATOM 641 C CA . PRO A 1 85 ? 10.488 -21.523 0.759 1.00 93.38 85 PRO A CA 1
ATOM 642 C C . PRO A 1 85 ? 10.719 -20.058 0.366 1.00 93.38 85 PRO A C 1
ATOM 644 O O . PRO A 1 85 ? 10.389 -19.151 1.126 1.00 93.38 85 PRO A O 1
ATOM 647 N N . HIS A 1 86 ? 11.268 -19.802 -0.823 1.00 97.81 86 HIS A N 1
ATOM 648 C CA . HIS A 1 86 ? 11.595 -18.440 -1.266 1.00 97.81 86 HIS A CA 1
ATOM 649 C C . HIS A 1 86 ? 11.687 -18.295 -2.794 1.00 97.81 86 HIS A C 1
ATOM 651 O O . HIS A 1 86 ? 11.819 -19.267 -3.538 1.00 97.81 86 HIS A O 1
ATOM 657 N N . ALA A 1 87 ? 11.671 -17.052 -3.275 1.00 98.31 87 ALA A N 1
ATOM 658 C CA . ALA A 1 87 ? 12.171 -16.671 -4.596 1.00 98.31 87 ALA A CA 1
ATOM 659 C C . ALA A 1 87 ? 13.585 -16.081 -4.470 1.00 98.31 87 ALA A C 1
ATOM 661 O O . ALA A 1 87 ? 14.008 -15.668 -3.392 1.00 98.31 87 ALA A O 1
ATOM 662 N N . LYS A 1 88 ? 14.337 -16.026 -5.569 1.00 98.69 88 LYS A N 1
ATOM 663 C CA . LYS A 1 88 ? 15.695 -15.465 -5.598 1.00 98.69 88 LYS A CA 1
ATOM 664 C C . LYS A 1 88 ? 15.681 -14.054 -6.175 1.00 98.69 88 LYS A C 1
ATOM 666 O O . LYS A 1 88 ? 15.302 -13.883 -7.326 1.00 98.69 88 LYS A O 1
ATOM 671 N N . LEU A 1 89 ? 16.131 -13.055 -5.419 1.00 98.62 89 LEU A N 1
ATOM 672 C CA . LEU A 1 89 ? 16.349 -11.694 -5.913 1.00 98.62 89 LEU A CA 1
ATOM 673 C C . LEU A 1 89 ? 17.789 -11.553 -6.413 1.00 98.62 89 LEU A C 1
ATOM 675 O O . LEU A 1 89 ? 18.728 -11.449 -5.624 1.00 98.62 89 LEU A O 1
ATOM 679 N N . LYS A 1 90 ? 17.963 -11.566 -7.733 1.00 98.50 90 LYS A N 1
ATOM 680 C CA . LYS A 1 90 ? 19.273 -11.520 -8.380 1.00 98.50 90 LYS A CA 1
ATOM 681 C C . LYS A 1 90 ? 19.751 -10.077 -8.560 1.00 98.50 90 LYS A C 1
ATOM 683 O O . LYS A 1 90 ? 19.020 -9.256 -9.116 1.00 98.50 90 LYS A O 1
ATOM 688 N N . LEU A 1 91 ? 20.972 -9.788 -8.100 1.00 97.75 91 LEU A N 1
ATOM 689 C CA . LEU A 1 91 ? 21.571 -8.443 -8.089 1.00 97.75 91 LEU A CA 1
ATOM 690 C C . LEU A 1 91 ? 23.034 -8.398 -8.554 1.00 97.75 91 LEU A C 1
ATOM 692 O O . LEU A 1 91 ? 23.521 -7.323 -8.893 1.00 97.75 91 LEU A O 1
ATOM 696 N N . ASP A 1 92 ? 23.726 -9.537 -8.616 1.00 96.69 92 ASP A N 1
ATOM 697 C CA . ASP A 1 92 ? 25.160 -9.634 -8.930 1.00 96.69 92 ASP A CA 1
ATOM 698 C C . ASP A 1 92 ? 25.528 -9.023 -10.297 1.00 96.69 92 ASP A C 1
ATOM 700 O O . ASP A 1 92 ? 26.624 -8.490 -10.468 1.00 96.69 92 ASP A O 1
ATOM 704 N N . HIS A 1 93 ? 24.589 -8.996 -11.253 1.00 96.56 93 HIS A N 1
ATOM 705 C CA . HIS A 1 93 ? 24.796 -8.400 -12.580 1.00 96.56 93 HIS A CA 1
ATOM 706 C C . HIS A 1 93 ? 24.890 -6.871 -12.568 1.00 96.56 93 HIS A C 1
ATOM 708 O O . HIS A 1 93 ? 25.314 -6.295 -13.566 1.00 96.56 93 HIS A O 1
ATOM 714 N N . LEU A 1 94 ? 24.496 -6.209 -11.476 1.00 91.69 94 LEU A N 1
ATOM 715 C CA . LEU A 1 94 ? 24.651 -4.760 -11.322 1.00 91.69 94 LEU A CA 1
ATOM 716 C C . LEU A 1 94 ? 26.109 -4.365 -11.048 1.00 91.69 94 LEU A C 1
ATOM 718 O O . LEU A 1 94 ? 26.492 -3.220 -11.277 1.00 91.69 94 LEU A O 1
ATOM 722 N N . GLY A 1 95 ? 26.933 -5.316 -10.600 1.00 94.88 95 GLY A N 1
ATOM 723 C CA . GLY A 1 95 ? 28.329 -5.087 -10.257 1.00 94.88 95 GLY A CA 1
ATOM 724 C C . GLY A 1 95 ? 28.517 -4.487 -8.861 1.00 94.88 95 GLY A C 1
ATOM 725 O O . GLY A 1 95 ? 27.661 -3.787 -8.316 1.00 94.88 95 GLY A O 1
ATOM 726 N N . LYS A 1 96 ? 29.683 -4.773 -8.273 1.00 95.00 96 LYS A N 1
ATOM 727 C CA . LYS A 1 96 ? 30.030 -4.388 -6.897 1.00 95.00 96 LYS A CA 1
ATOM 728 C C . LYS A 1 96 ? 29.907 -2.880 -6.652 1.00 95.00 96 LYS A C 1
ATOM 730 O O . LYS A 1 96 ? 29.344 -2.478 -5.643 1.00 95.00 96 LYS A O 1
ATOM 735 N N . GLU A 1 97 ? 30.390 -2.065 -7.585 1.00 93.50 97 GLU A N 1
ATOM 736 C CA . GLU A 1 97 ? 30.414 -0.603 -7.455 1.00 93.50 97 GLU A CA 1
ATOM 737 C C . GLU A 1 97 ? 29.005 -0.002 -7.336 1.00 93.50 97 GLU A C 1
ATOM 739 O O . GLU A 1 97 ? 28.746 0.808 -6.446 1.00 93.50 97 GLU A O 1
ATOM 744 N N . VAL A 1 98 ? 28.062 -0.443 -8.179 1.00 89.56 98 VAL A N 1
ATOM 745 C CA . VAL A 1 98 ? 26.666 0.022 -8.123 1.00 89.56 98 VAL A CA 1
ATOM 746 C C . VAL A 1 98 ? 26.017 -0.405 -6.814 1.00 89.56 98 VAL A C 1
ATOM 748 O O . VAL A 1 98 ? 25.343 0.402 -6.176 1.00 89.56 98 VAL A O 1
ATOM 751 N N . LEU A 1 99 ? 26.241 -1.652 -6.391 1.00 92.06 99 LEU A N 1
ATOM 752 C CA . LEU A 1 99 ? 25.676 -2.167 -5.149 1.00 92.06 99 LEU A CA 1
ATOM 753 C C . LEU A 1 99 ? 26.206 -1.409 -3.926 1.00 92.06 99 LEU A C 1
ATOM 755 O O . LEU A 1 99 ? 25.412 -1.000 -3.088 1.00 92.06 99 LEU A O 1
ATOM 759 N N . GLU A 1 100 ? 27.512 -1.154 -3.838 1.00 93.62 100 GLU A N 1
ATOM 760 C CA . GLU A 1 100 ? 28.111 -0.409 -2.720 1.00 93.62 100 GLU A CA 1
ATOM 761 C C . GLU A 1 100 ? 27.730 1.079 -2.728 1.00 93.62 100 GLU A C 1
ATOM 763 O O . GLU A 1 100 ? 27.623 1.692 -1.670 1.00 93.62 100 GLU A O 1
ATOM 768 N N . SER A 1 101 ? 27.474 1.665 -3.901 1.00 88.25 101 SER A N 1
ATOM 769 C CA . SER A 1 101 ? 27.091 3.076 -4.018 1.00 88.25 101 SER A CA 1
ATOM 770 C C . SER A 1 101 ? 25.595 3.322 -3.784 1.00 88.25 101 SER A C 1
ATOM 772 O O . SER A 1 101 ? 25.217 4.215 -3.025 1.00 88.25 101 SER A O 1
ATOM 774 N N . ARG A 1 102 ? 24.723 2.561 -4.457 1.00 84.56 102 ARG A N 1
ATOM 775 C CA . ARG A 1 102 ? 23.266 2.795 -4.486 1.00 84.56 102 ARG A CA 1
ATOM 776 C C . ARG A 1 102 ? 22.509 1.963 -3.465 1.00 84.56 102 ARG A C 1
ATOM 778 O O . ARG A 1 102 ? 21.443 2.372 -3.011 1.00 84.56 102 ARG A O 1
ATOM 785 N N . LEU A 1 103 ? 23.043 0.797 -3.118 1.00 93.50 103 LEU A N 1
ATOM 786 C CA . LEU A 1 103 ? 22.387 -0.205 -2.288 1.00 93.50 103 LEU A CA 1
ATOM 787 C C . LEU A 1 103 ? 23.299 -0.695 -1.130 1.00 93.50 103 LEU A C 1
ATOM 789 O O . LEU A 1 103 ? 23.318 -1.894 -0.850 1.00 93.50 103 LEU A O 1
ATOM 793 N N . PRO A 1 104 ? 24.046 0.177 -0.413 1.00 91.81 104 PRO A N 1
ATOM 794 C CA . PRO A 1 104 ? 24.994 -0.281 0.609 1.00 91.81 104 PRO A CA 1
ATOM 795 C C . PRO A 1 104 ? 24.300 -1.013 1.763 1.00 91.81 104 PRO A C 1
ATOM 797 O O . PRO A 1 104 ? 24.735 -2.086 2.173 1.00 91.81 104 PRO A O 1
ATOM 800 N N . GLY A 1 105 ? 23.163 -0.488 2.232 1.00 91.62 105 GLY A N 1
ATOM 801 C CA . GLY A 1 105 ? 22.446 -1.068 3.369 1.00 91.62 105 GLY A CA 1
ATOM 802 C C . GLY A 1 105 ? 21.978 -2.505 3.123 1.00 91.62 105 GLY A C 1
ATOM 803 O O . GLY A 1 105 ? 22.073 -3.343 4.013 1.00 91.62 105 GLY A O 1
ATOM 804 N N . ILE A 1 106 ? 21.536 -2.850 1.907 1.00 93.75 106 ILE A N 1
ATOM 805 C CA . ILE A 1 106 ? 21.091 -4.228 1.629 1.00 93.75 106 ILE A CA 1
ATOM 806 C C . ILE A 1 106 ? 22.250 -5.220 1.549 1.00 93.75 106 ILE A C 1
ATOM 808 O O . ILE A 1 106 ? 22.024 -6.409 1.770 1.00 93.75 106 ILE A O 1
ATOM 812 N N . LEU A 1 107 ? 23.479 -4.760 1.275 1.00 93.69 107 LEU A N 1
ATOM 813 C CA . LEU A 1 107 ? 24.654 -5.630 1.291 1.00 93.69 107 LEU A CA 1
ATOM 814 C C . LEU A 1 107 ? 24.915 -6.102 2.719 1.00 93.69 107 LEU A C 1
ATOM 816 O O . LEU A 1 107 ? 25.101 -7.295 2.951 1.00 93.69 107 LEU A O 1
ATOM 820 N N . GLU A 1 108 ? 24.874 -5.177 3.675 1.00 93.81 108 GLU A N 1
ATOM 821 C CA . GLU A 1 108 ? 25.034 -5.474 5.098 1.00 93.81 108 GLU A CA 1
ATOM 822 C C . GLU A 1 108 ? 23.903 -6.369 5.611 1.00 93.81 108 GLU A C 1
ATOM 824 O O . GLU A 1 108 ? 24.175 -7.409 6.216 1.00 93.81 108 GLU A O 1
ATOM 829 N N . LEU A 1 109 ? 22.645 -6.027 5.309 1.00 95.25 109 LEU A N 1
ATOM 830 C CA . LEU A 1 109 ? 21.484 -6.803 5.754 1.00 95.25 109 LEU A CA 1
ATOM 831 C C . LEU A 1 109 ? 21.505 -8.233 5.200 1.00 95.25 109 LEU A C 1
ATOM 833 O O . LEU A 1 109 ? 21.309 -9.183 5.954 1.00 95.25 109 LEU A O 1
ATOM 837 N N . SER A 1 110 ? 21.789 -8.409 3.908 1.00 96.81 110 SER A N 1
ATOM 838 C CA . SER A 1 110 ? 21.842 -9.740 3.292 1.00 96.81 110 SER A CA 1
ATOM 839 C C . SER A 1 110 ? 22.970 -10.597 3.872 1.00 96.81 110 SER A C 1
ATOM 841 O O . SER A 1 110 ? 22.751 -11.756 4.221 1.00 96.81 110 SER A O 1
ATOM 843 N N . ARG A 1 111 ? 24.173 -10.036 4.044 1.00 96.75 111 ARG A N 1
ATOM 844 C CA . ARG A 1 111 ? 25.309 -10.770 4.629 1.00 96.75 111 ARG A CA 1
ATOM 845 C C . ARG A 1 111 ? 25.040 -11.168 6.080 1.00 96.75 111 ARG A C 1
ATOM 847 O O . ARG A 1 111 ? 25.403 -12.266 6.493 1.00 96.75 111 ARG A O 1
ATOM 854 N N . THR A 1 112 ? 24.381 -10.291 6.831 1.00 95.06 112 THR A N 1
ATOM 855 C CA . THR A 1 112 ? 24.109 -10.491 8.258 1.00 95.06 112 THR A CA 1
ATOM 856 C C . THR A 1 112 ? 22.980 -11.488 8.491 1.00 95.06 112 THR A C 1
ATOM 858 O O . THR A 1 112 ? 23.150 -12.421 9.269 1.00 95.06 112 THR A O 1
ATOM 861 N N . PHE A 1 113 ? 21.845 -11.312 7.810 1.00 94.19 113 PHE A N 1
ATOM 862 C CA . PHE A 1 113 ? 20.613 -12.051 8.106 1.00 94.19 113 PHE A CA 1
ATOM 863 C C . PHE A 1 113 ? 20.321 -13.201 7.143 1.00 94.19 113 PHE A C 1
ATOM 865 O O . PHE A 1 113 ? 19.625 -14.136 7.524 1.00 94.19 113 PHE A O 1
ATOM 872 N N . ALA A 1 114 ? 20.835 -13.156 5.910 1.00 95.50 114 ALA A N 1
ATOM 873 C CA . ALA A 1 114 ? 20.701 -14.258 4.956 1.00 95.50 114 ALA A CA 1
ATOM 874 C C . ALA A 1 114 ? 21.990 -15.082 4.819 1.00 95.50 114 ALA A C 1
ATOM 876 O O . ALA A 1 114 ? 21.947 -16.161 4.238 1.00 95.50 114 ALA A O 1
ATOM 877 N N . HIS A 1 115 ? 23.129 -14.590 5.321 1.00 96.75 115 HIS A N 1
ATOM 878 C CA . HIS A 1 115 ? 24.462 -15.152 5.055 1.00 96.75 115 HIS A CA 1
ATOM 879 C C . HIS A 1 115 ? 24.789 -15.251 3.557 1.00 96.75 115 HIS A C 1
ATOM 881 O O . HIS A 1 115 ? 25.549 -16.115 3.126 1.00 96.75 115 HIS A O 1
ATOM 887 N N . VAL A 1 116 ? 24.226 -14.331 2.768 1.00 97.31 116 VAL A N 1
ATOM 888 C CA . VAL A 1 116 ? 24.382 -14.260 1.312 1.00 97.31 116 VAL A CA 1
ATOM 889 C C . VAL A 1 116 ? 25.019 -12.926 0.947 1.00 97.31 116 VAL A C 1
ATOM 891 O O . VAL A 1 116 ? 24.547 -11.874 1.380 1.00 97.31 116 VAL A O 1
ATOM 894 N N . ASP A 1 117 ? 26.077 -12.962 0.137 1.00 97.75 117 ASP A N 1
ATOM 895 C CA . ASP A 1 117 ? 26.708 -11.770 -0.436 1.00 97.75 117 ASP A CA 1
ATOM 896 C C . ASP A 1 117 ? 26.036 -11.413 -1.776 1.00 97.75 117 ASP A C 1
ATOM 898 O O . ASP A 1 117 ? 26.268 -12.124 -2.758 1.00 97.75 117 ASP A O 1
ATOM 902 N N . PRO A 1 118 ? 25.253 -10.313 -1.872 1.00 97.69 118 PRO A N 1
ATOM 903 C CA . PRO A 1 118 ? 24.489 -9.991 -3.086 1.00 97.69 118 PRO A CA 1
ATOM 904 C C . PRO A 1 118 ? 25.344 -9.714 -4.327 1.00 97.69 118 PRO A C 1
ATOM 906 O O . PRO A 1 118 ? 24.830 -9.702 -5.442 1.00 97.69 118 PRO A O 1
ATOM 909 N N . VAL A 1 119 ? 26.647 -9.477 -4.138 1.00 97.31 119 VAL A N 1
ATOM 910 C CA . VAL A 1 119 ? 27.624 -9.320 -5.227 1.00 97.31 119 VAL A CA 1
ATOM 911 C C . VAL A 1 119 ? 27.907 -10.656 -5.928 1.00 97.31 119 VAL A C 1
ATOM 913 O O . VAL A 1 119 ? 28.377 -10.665 -7.061 1.00 97.31 119 VAL A O 1
ATOM 916 N N . LYS A 1 120 ? 27.648 -11.785 -5.261 1.00 96.50 120 LYS A N 1
ATOM 917 C CA . LYS A 1 120 ? 27.987 -13.133 -5.739 1.00 96.50 120 LYS A CA 1
ATOM 918 C C . LYS A 1 120 ? 26.761 -14.009 -5.945 1.00 96.50 120 LYS A C 1
ATOM 920 O O . LYS A 1 120 ? 26.738 -14.808 -6.875 1.00 96.50 120 LYS A O 1
ATOM 925 N N . GLU A 1 121 ? 25.765 -13.878 -5.076 1.00 97.31 121 GLU A N 1
ATOM 926 C CA . GLU A 1 121 ? 24.633 -14.794 -5.008 1.00 97.31 121 GLU A CA 1
ATOM 927 C C . GLU A 1 121 ? 23.300 -14.040 -4.839 1.00 97.31 121 GLU A C 1
ATOM 929 O O . GLU A 1 121 ? 23.255 -13.007 -4.168 1.00 97.31 121 GLU A O 1
ATOM 934 N N . PRO A 1 122 ? 22.192 -14.530 -5.433 1.00 98.25 122 PRO A N 1
ATOM 935 C CA . PRO A 1 122 ? 20.871 -13.930 -5.254 1.00 98.25 122 PRO A CA 1
ATOM 936 C C . PRO A 1 122 ? 20.374 -13.996 -3.806 1.00 98.25 122 PRO A C 1
ATOM 938 O O . PRO A 1 122 ? 20.492 -15.031 -3.154 1.00 98.25 122 PRO A O 1
ATOM 941 N N . ILE A 1 123 ? 19.712 -12.935 -3.345 1.00 98.44 123 ILE A N 1
ATOM 942 C CA . ILE A 1 123 ? 19.139 -12.867 -1.995 1.00 98.44 123 ILE A CA 1
ATOM 943 C C . ILE A 1 123 ? 17.873 -13.744 -1.924 1.00 98.44 123 ILE A C 1
ATOM 945 O O . ILE A 1 123 ? 17.005 -13.604 -2.793 1.00 98.44 123 ILE A O 1
ATOM 949 N N . PRO A 1 124 ? 17.712 -14.615 -0.910 1.00 98.31 124 PRO A N 1
ATOM 950 C CA . PRO A 1 124 ? 16.488 -15.382 -0.711 1.00 98.31 124 PRO A CA 1
ATOM 951 C C . PRO A 1 124 ? 15.386 -14.474 -0.157 1.00 98.31 124 PRO A C 1
ATOM 953 O O . PRO A 1 124 ? 15.527 -13.885 0.916 1.00 98.31 124 PRO A O 1
ATOM 956 N N . VAL A 1 125 ? 14.287 -14.338 -0.897 1.00 98.12 125 VAL A N 1
ATOM 957 C CA . VAL A 1 125 ? 13.211 -13.401 -0.570 1.00 98.12 125 VAL A CA 1
ATOM 958 C C . VAL A 1 125 ? 11.827 -14.042 -0.587 1.00 98.12 125 VAL A C 1
ATOM 960 O O . VAL A 1 125 ? 11.533 -14.911 -1.407 1.00 98.12 125 VAL A O 1
ATOM 963 N N . ILE A 1 126 ? 10.952 -13.565 0.293 1.00 95.62 126 ILE A N 1
ATOM 964 C CA . ILE A 1 126 ? 9.541 -13.946 0.374 1.00 95.62 126 ILE A CA 1
ATOM 965 C C . ILE A 1 126 ? 8.692 -12.706 0.712 1.00 95.62 126 ILE A C 1
ATOM 967 O O . ILE A 1 126 ? 9.190 -11.783 1.365 1.00 95.62 126 ILE A O 1
ATOM 971 N N . PRO A 1 127 ? 7.416 -12.643 0.290 1.00 93.25 127 PRO A N 1
ATOM 972 C CA . PRO A 1 127 ? 6.514 -11.599 0.740 1.00 93.25 127 PRO A CA 1
ATOM 973 C C . PRO A 1 127 ? 6.377 -11.571 2.262 1.00 93.25 127 PRO A C 1
ATOM 975 O O . PRO A 1 127 ? 6.061 -12.578 2.892 1.00 93.25 127 PRO A O 1
ATOM 978 N N . THR A 1 128 ? 6.597 -10.402 2.855 1.00 91.88 128 THR A N 1
ATOM 979 C CA . THR A 1 128 ? 6.552 -10.200 4.309 1.00 91.88 128 THR A CA 1
ATOM 980 C C . THR A 1 128 ? 5.627 -9.037 4.638 1.00 91.88 128 THR A C 1
ATOM 982 O O . THR A 1 128 ? 5.627 -8.026 3.933 1.00 91.88 128 THR A O 1
ATOM 985 N N . CYS A 1 129 ? 4.815 -9.185 5.689 1.00 93.94 129 CYS A N 1
ATOM 986 C CA . CYS A 1 129 ? 3.934 -8.126 6.181 1.00 93.94 129 CYS A CA 1
ATOM 987 C C . CYS A 1 129 ? 4.739 -6.838 6.422 1.00 93.94 129 CYS A C 1
ATOM 989 O O . CYS A 1 129 ? 5.839 -6.900 6.969 1.00 93.94 129 CYS A O 1
ATOM 991 N N . HIS A 1 130 ? 4.241 -5.691 5.954 1.00 93.44 130 HIS A N 1
ATOM 992 C CA . HIS A 1 130 ? 5.052 -4.473 5.892 1.00 93.44 130 HIS A CA 1
ATOM 993 C C . HIS A 1 130 ? 4.336 -3.193 6.308 1.00 93.44 130 HIS A C 1
ATOM 995 O O . HIS A 1 130 ? 4.969 -2.354 6.939 1.00 93.44 130 HIS A O 1
ATOM 1001 N N . TYR A 1 131 ? 3.080 -2.996 5.902 1.00 94.25 131 TYR A N 1
ATOM 1002 C CA . TYR A 1 131 ? 2.366 -1.753 6.190 1.00 94.25 131 TYR A CA 1
ATOM 1003 C C . TYR A 1 131 ? 0.877 -2.000 6.403 1.00 94.25 131 TYR A C 1
ATOM 1005 O O . TYR A 1 131 ? 0.262 -2.751 5.637 1.00 94.25 131 TYR A O 1
ATOM 1013 N N . MET A 1 132 ? 0.314 -1.333 7.403 1.00 98.44 132 MET A N 1
ATOM 1014 C CA . MET A 1 132 ? -1.114 -1.350 7.706 1.00 98.44 132 MET A CA 1
ATOM 1015 C C . MET A 1 132 ? -1.793 -0.160 7.013 1.00 98.44 132 MET A C 1
ATOM 1017 O O . MET A 1 132 ? -1.547 0.983 7.374 1.00 98.44 132 MET A O 1
ATOM 1021 N N . MET A 1 133 ? -2.612 -0.399 5.979 1.00 98.31 133 MET A N 1
ATOM 1022 C CA . MET A 1 133 ? -3.393 0.687 5.352 1.00 98.31 133 MET A CA 1
ATOM 1023 C C . MET A 1 133 ? -4.666 1.018 6.137 1.00 98.31 133 MET A C 1
ATOM 1025 O O . MET A 1 133 ? -5.190 2.129 6.020 1.00 98.31 133 MET A O 1
ATOM 1029 N N . GLY A 1 134 ? -5.175 0.040 6.887 1.00 98.62 134 GLY A N 1
ATOM 1030 C CA . GLY A 1 134 ? -6.252 0.244 7.842 1.00 98.62 134 GLY A CA 1
ATOM 1031 C C . GLY A 1 134 ? -5.796 1.021 9.074 1.00 98.62 134 GLY A C 1
ATOM 1032 O O . GLY A 1 134 ? -4.612 1.276 9.266 1.00 98.62 134 GLY A O 1
ATOM 1033 N N . GLY A 1 135 ? -6.742 1.395 9.927 1.00 98.75 135 GLY A N 1
ATOM 1034 C CA . GLY A 1 135 ? -6.455 2.153 11.142 1.00 98.75 135 GLY A CA 1
ATOM 1035 C C . GLY A 1 135 ? -7.665 2.918 11.659 1.00 98.75 135 GLY A C 1
ATOM 1036 O O . GLY A 1 135 ? -8.798 2.656 11.268 1.00 98.75 135 GLY A O 1
ATOM 1037 N N . ILE A 1 136 ? -7.431 3.885 12.540 1.00 98.94 136 ILE A N 1
ATOM 1038 C CA . ILE A 1 136 ? -8.485 4.751 13.081 1.00 98.94 136 ILE A CA 1
ATOM 1039 C C . ILE A 1 136 ? -8.959 5.689 11.961 1.00 98.94 136 ILE A C 1
ATOM 1041 O O . ILE A 1 136 ? -8.125 6.421 11.424 1.00 98.94 136 ILE A O 1
ATOM 1045 N N . PRO A 1 137 ? -10.248 5.703 11.579 1.00 98.88 137 PRO A N 1
ATOM 1046 C CA . PRO A 1 137 ? -10.731 6.603 10.540 1.00 98.88 137 PRO A CA 1
ATOM 1047 C C . PRO A 1 137 ? -10.602 8.064 10.983 1.00 98.88 137 PRO A C 1
ATOM 1049 O O . PRO A 1 137 ? -10.969 8.408 12.107 1.00 98.88 137 PRO A O 1
ATOM 1052 N N . THR A 1 138 ? -10.091 8.931 10.108 1.00 98.81 138 THR A N 1
ATOM 1053 C CA . THR A 1 138 ? -9.844 10.343 10.444 1.00 98.81 138 THR A CA 1
ATOM 1054 C C . THR A 1 138 ? -10.263 11.308 9.345 1.00 98.81 138 THR A C 1
ATOM 1056 O O . THR A 1 138 ? -10.259 10.985 8.158 1.00 98.81 138 THR A O 1
ATOM 1059 N N . LYS A 1 139 ? -10.582 12.544 9.740 1.00 98.56 139 LYS A N 1
ATOM 1060 C CA . LYS A 1 139 ? -10.634 13.692 8.818 1.00 98.56 139 LYS A CA 1
ATOM 1061 C C . LYS A 1 139 ? -9.210 14.118 8.428 1.00 98.56 139 LYS A C 1
ATOM 1063 O O . LYS A 1 139 ? -8.237 13.752 9.080 1.00 98.56 139 LYS A O 1
ATOM 1068 N N . VAL A 1 140 ? -9.082 14.993 7.424 1.00 97.81 140 VAL A N 1
ATOM 1069 C CA . VAL A 1 140 ? -7.795 15.642 7.068 1.00 97.81 140 VAL A CA 1
ATOM 1070 C C . VAL A 1 140 ? -7.187 16.413 8.251 1.00 97.81 140 VAL A C 1
ATOM 1072 O O . VAL A 1 140 ? -5.968 16.493 8.373 1.00 97.81 140 VAL A O 1
ATOM 1075 N N . THR A 1 141 ? -8.031 16.936 9.143 1.00 98.00 141 THR A N 1
ATOM 1076 C CA . THR A 1 141 ? -7.646 17.609 10.396 1.00 98.00 141 THR A CA 1
ATOM 1077 C C . THR A 1 141 ? -7.072 16.654 11.450 1.00 98.00 141 THR A C 1
ATOM 1079 O O . THR A 1 141 ? -6.584 17.106 12.480 1.00 98.00 141 THR A O 1
ATOM 1082 N N . GLY A 1 142 ? -7.136 15.338 11.222 1.00 98.38 142 GLY A N 1
ATOM 1083 C CA . GLY A 1 142 ? -6.700 14.296 12.150 1.00 98.38 142 GLY A CA 1
ATOM 1084 C C . GLY A 1 142 ? -7.719 13.905 13.213 1.00 98.38 142 GLY A C 1
ATOM 1085 O O . GLY A 1 142 ? -7.473 12.928 13.914 1.00 98.38 142 GLY A O 1
ATOM 1086 N N . GLN A 1 143 ? -8.845 14.621 13.326 1.00 98.75 143 GLN A N 1
ATOM 1087 C CA . GLN A 1 143 ? -9.954 14.266 14.221 1.00 98.75 143 GLN A CA 1
ATOM 1088 C C . GLN A 1 143 ? -10.414 12.832 13.924 1.00 98.75 143 GLN A C 1
ATOM 1090 O O . GLN A 1 143 ? -10.720 12.511 12.768 1.00 98.75 143 GLN A O 1
ATOM 1095 N N . ALA A 1 144 ? -10.440 11.983 14.952 1.00 98.75 144 ALA A N 1
ATOM 1096 C CA . ALA A 1 144 ? -10.921 10.612 14.846 1.00 98.75 144 ALA A CA 1
ATOM 1097 C C . ALA A 1 144 ? -12.437 10.585 14.623 1.00 98.75 144 ALA A C 1
ATOM 1099 O O . ALA A 1 144 ? -13.173 11.433 15.131 1.00 98.75 144 ALA A O 1
ATOM 1100 N N . LEU A 1 145 ? -12.892 9.605 13.849 1.00 98.75 145 LEU A N 1
ATOM 1101 C CA . LEU A 1 145 ? -14.290 9.431 13.481 1.00 98.75 145 LEU A CA 1
ATOM 1102 C C . LEU A 1 145 ? -14.862 8.150 14.095 1.00 98.75 145 LEU A C 1
ATOM 1104 O O . LEU A 1 145 ? -14.190 7.125 14.193 1.00 98.75 145 LEU A O 1
ATOM 1108 N N . THR A 1 146 ? -16.134 8.212 14.460 1.00 98.50 146 THR A N 1
ATOM 1109 C CA . THR A 1 146 ? -17.004 7.061 14.707 1.00 98.50 146 THR A CA 1
ATOM 1110 C C . THR A 1 146 ? -18.259 7.189 13.844 1.00 98.50 146 THR A C 1
ATOM 1112 O O . THR A 1 146 ? -18.373 8.125 13.051 1.00 98.50 146 THR A O 1
ATOM 1115 N N . VAL A 1 147 ? -19.192 6.251 13.980 1.00 97.12 147 VAL A N 1
ATOM 1116 C CA . VAL A 1 147 ? -20.517 6.325 13.363 1.00 97.12 147 VAL A CA 1
ATOM 1117 C C . VAL A 1 147 ? -21.609 6.328 14.430 1.00 97.12 147 VAL A C 1
ATOM 1119 O O . VAL A 1 147 ? -21.462 5.676 15.462 1.00 97.12 147 VAL A O 1
ATOM 1122 N N . ASN A 1 148 ? -22.695 7.065 14.194 1.00 95.31 148 ASN A N 1
ATOM 1123 C CA . ASN A 1 148 ? -23.905 6.988 15.021 1.00 95.31 148 ASN A CA 1
ATOM 1124 C C . ASN A 1 148 ? -24.762 5.755 14.656 1.00 95.31 148 ASN A C 1
ATOM 1126 O O . ASN A 1 148 ? -24.418 4.976 13.765 1.00 95.31 148 ASN A O 1
ATOM 1130 N N . GLU A 1 149 ? -25.912 5.587 15.316 1.00 92.25 149 GLU A N 1
ATOM 1131 C CA . GLU A 1 149 ? -26.857 4.487 15.050 1.00 92.25 149 GLU A CA 1
ATOM 1132 C C . GLU A 1 149 ? -27.393 4.473 13.604 1.00 92.25 149 GLU A C 1
ATOM 1134 O O . GLU A 1 149 ? -27.824 3.432 13.110 1.00 92.25 149 GLU A O 1
ATOM 1139 N N . GLN A 1 150 ? -27.358 5.616 12.912 1.00 92.25 150 GLN A N 1
ATOM 1140 C CA . GLN A 1 150 ? -27.765 5.766 11.513 1.00 92.25 150 GLN A CA 1
ATOM 1141 C C . GLN A 1 150 ? -26.617 5.486 10.526 1.00 92.25 150 GLN A C 1
ATOM 1143 O O . GLN A 1 150 ? -26.841 5.466 9.316 1.00 92.25 150 GLN A O 1
ATOM 1148 N N . GLY A 1 151 ? -25.399 5.237 11.018 1.00 91.00 151 GLY A N 1
ATOM 1149 C CA . GLY A 1 151 ? -24.212 5.005 10.196 1.00 91.00 151 GLY A CA 1
ATOM 1150 C C . GLY A 1 151 ? -23.552 6.281 9.663 1.00 91.00 151 GLY A C 1
ATOM 1151 O O . GLY A 1 151 ? -22.744 6.200 8.738 1.00 91.00 151 GLY A O 1
ATOM 1152 N N . GLU A 1 152 ? -23.889 7.450 10.208 1.00 94.94 152 GLU A N 1
ATOM 1153 C CA . GLU A 1 152 ? -23.322 8.741 9.807 1.00 94.94 152 GLU A CA 1
ATOM 1154 C C . GLU A 1 152 ? -22.060 9.066 10.608 1.00 94.94 152 GLU A C 1
ATOM 1156 O O . GLU A 1 152 ? -21.971 8.753 11.796 1.00 94.94 152 GLU A O 1
ATOM 1161 N N . ASP A 1 153 ? -21.097 9.726 9.964 1.00 97.88 153 ASP A N 1
ATOM 1162 C CA . ASP A 1 153 ? -19.821 10.088 10.580 1.00 97.88 153 ASP A CA 1
ATOM 1163 C C . ASP A 1 153 ? -19.997 11.112 11.713 1.00 97.88 153 ASP A C 1
ATOM 1165 O O . ASP A 1 153 ? -20.536 12.203 11.511 1.00 97.88 153 ASP A O 1
ATOM 1169 N N . VAL A 1 154 ? -19.440 10.799 12.884 1.00 98.00 154 VAL A N 1
ATOM 1170 C CA . VAL A 1 154 ? -19.381 11.689 14.051 1.00 98.00 154 VAL A CA 1
ATOM 1171 C C . VAL A 1 154 ? -17.938 11.803 14.533 1.00 98.00 154 VAL A C 1
ATOM 1173 O O . VAL A 1 154 ? -17.222 10.808 14.630 1.00 98.00 154 VAL A O 1
ATOM 1176 N N . VAL A 1 155 ? -17.488 13.024 14.825 1.00 98.44 155 VAL A N 1
ATOM 1177 C CA . VAL A 1 155 ? -16.166 13.258 15.424 1.00 98.44 155 VAL A CA 1
ATOM 1178 C C . VAL A 1 155 ? -16.156 12.736 16.857 1.00 98.44 155 VAL A C 1
ATOM 1180 O O . VAL A 1 155 ? -17.097 12.978 17.608 1.00 98.44 155 VAL A O 1
ATOM 1183 N N . ILE A 1 156 ? -15.075 12.057 17.240 1.00 98.19 156 ILE A N 1
ATOM 1184 C CA . ILE A 1 156 ? -14.826 11.630 18.618 1.00 98.19 156 ILE A CA 1
ATOM 1185 C C . ILE A 1 156 ? -14.105 12.773 19.343 1.00 98.19 156 ILE A C 1
ATOM 1187 O O . ILE A 1 156 ? -12.945 13.050 19.014 1.00 98.19 156 ILE A O 1
ATOM 1191 N N . PRO A 1 157 ? -14.753 13.454 20.306 1.00 97.94 157 PRO A N 1
ATOM 1192 C CA . PRO A 1 157 ? -14.155 14.603 20.975 1.00 97.94 157 PRO A CA 1
ATOM 1193 C C . PRO A 1 157 ? -12.839 14.234 21.667 1.00 97.94 157 PRO A C 1
ATOM 1195 O O . PRO A 1 157 ? -12.728 13.196 22.317 1.00 97.94 157 PRO A O 1
ATOM 1198 N N . GLY A 1 158 ? -11.824 15.082 21.511 1.00 97.31 158 GLY A N 1
ATOM 1199 C CA . GLY A 1 158 ? -10.514 14.926 22.140 1.00 97.31 158 GLY A CA 1
ATOM 1200 C C . GLY A 1 158 ? -9.586 13.884 21.507 1.00 97.31 158 GLY A C 1
ATOM 1201 O O . GLY A 1 158 ? -8.424 13.812 21.910 1.00 97.31 158 GLY A O 1
ATOM 1202 N N . LEU A 1 159 ? -10.034 13.105 20.513 1.00 98.69 159 LEU A N 1
ATOM 1203 C CA . LEU A 1 159 ? -9.220 12.052 19.904 1.00 98.69 159 LEU A CA 1
ATOM 1204 C C . LEU A 1 159 ? -8.750 12.408 18.489 1.00 98.69 159 LEU A C 1
ATOM 1206 O O . LEU A 1 159 ? -9.537 12.748 17.605 1.00 98.69 159 LEU A O 1
ATOM 1210 N N . PHE A 1 160 ? -7.447 12.240 18.259 1.00 98.75 160 PHE A N 1
ATOM 1211 C CA . PHE A 1 160 ? -6.796 12.454 16.970 1.00 98.75 160 PHE A CA 1
ATOM 1212 C C . PHE A 1 160 ? -5.902 11.263 16.613 1.00 98.75 160 PHE A C 1
ATOM 1214 O O . PHE A 1 160 ? -5.367 10.593 17.498 1.00 98.75 160 PHE A O 1
ATOM 1221 N N . ALA A 1 161 ? -5.696 11.020 15.319 1.00 98.69 161 ALA A N 1
ATOM 1222 C CA . ALA A 1 161 ? -4.734 10.035 14.828 1.00 98.69 161 ALA A CA 1
ATOM 1223 C C . ALA A 1 161 ? -4.012 10.542 13.569 1.00 98.69 161 ALA A C 1
ATOM 1225 O O . ALA A 1 161 ? -4.607 11.201 12.716 1.00 98.69 161 ALA A O 1
ATOM 1226 N N . VAL A 1 162 ? -2.714 10.238 13.451 1.00 98.31 162 VAL A N 1
ATOM 1227 C CA . VAL A 1 162 ? -1.864 10.654 12.319 1.00 98.31 162 VAL A CA 1
ATOM 1228 C C . VAL A 1 162 ? -0.905 9.527 11.941 1.00 98.31 162 VAL A C 1
ATOM 1230 O O . VAL A 1 162 ? -0.453 8.778 12.808 1.00 98.31 162 VAL A O 1
ATOM 1233 N N . GLY A 1 163 ? -0.539 9.444 10.662 1.00 97.69 163 GLY A N 1
ATOM 1234 C CA . GLY A 1 163 ? 0.411 8.456 10.159 1.00 97.69 163 GLY A CA 1
ATOM 1235 C C . GLY A 1 163 ? -0.177 7.053 10.040 1.00 97.69 163 GLY A C 1
ATOM 1236 O O . GLY A 1 163 ? -1.373 6.902 9.839 1.00 97.69 163 GLY A O 1
ATOM 1237 N N . GLU A 1 164 ? 0.653 6.014 10.173 1.00 98.56 164 GLU A N 1
ATOM 1238 C CA . GLU A 1 164 ? 0.251 4.621 9.887 1.00 98.56 164 GLU A CA 1
ATOM 1239 C C . GLU A 1 164 ? -0.862 4.074 10.799 1.00 98.56 164 GLU A C 1
ATOM 1241 O O . GLU A 1 164 ? -1.540 3.120 10.442 1.00 98.56 164 GLU A O 1
ATOM 1246 N N . ILE A 1 165 ? -1.102 4.684 11.962 1.00 98.75 165 ILE A N 1
ATOM 1247 C CA . ILE A 1 165 ? -2.236 4.306 12.819 1.00 98.75 165 ILE A CA 1
ATOM 1248 C C . ILE A 1 165 ? -3.575 4.886 12.328 1.00 98.75 165 ILE A C 1
ATOM 1250 O O . ILE A 1 165 ? -4.635 4.460 12.790 1.00 98.75 165 ILE A O 1
ATOM 1254 N N . ALA A 1 166 ? -3.542 5.867 11.423 1.00 98.75 166 ALA A N 1
ATOM 1255 C CA . ALA A 1 166 ? -4.711 6.559 10.899 1.00 98.75 166 ALA A CA 1
ATOM 1256 C C . ALA A 1 166 ? -5.134 6.014 9.530 1.00 98.75 166 ALA A C 1
ATOM 1258 O O . ALA A 1 166 ? -4.321 5.646 8.688 1.00 98.75 166 ALA A O 1
ATOM 1259 N N . CYS A 1 167 ? -6.437 6.056 9.276 1.00 98.69 167 CYS A N 1
ATOM 1260 C CA . CYS A 1 167 ? -7.052 5.702 8.009 1.00 98.69 167 CYS A CA 1
ATOM 1261 C C . CYS A 1 167 ? -7.854 6.900 7.483 1.00 98.69 167 CYS A C 1
ATOM 1263 O O . CYS A 1 167 ? -9.075 6.965 7.614 1.00 98.69 167 CYS A O 1
ATOM 1265 N N . VAL A 1 168 ? -7.152 7.874 6.895 1.00 98.25 168 VAL A N 1
ATOM 1266 C CA . VAL A 1 168 ? -7.760 9.109 6.362 1.00 98.25 168 VAL A CA 1
ATOM 1267 C C . VAL A 1 168 ? -8.865 8.849 5.313 1.00 98.25 168 VAL A C 1
ATOM 1269 O O . VAL A 1 168 ? -9.922 9.461 5.383 1.00 98.25 168 VAL A O 1
ATOM 1272 N N . SER A 1 169 ? -8.743 7.982 4.299 1.00 94.94 169 SER A N 1
ATOM 1273 C CA . SER A 1 169 ? -7.612 7.170 3.822 1.00 94.94 169 SER A CA 1
ATOM 1274 C C . SER A 1 169 ? -7.027 7.737 2.526 1.00 94.94 169 SER A C 1
ATOM 1276 O O . SER A 1 169 ? -7.752 7.990 1.566 1.00 94.94 169 SER A O 1
ATOM 1278 N N . VAL A 1 170 ? -5.700 7.879 2.466 1.00 91.25 170 VAL A N 1
ATOM 1279 C CA . VAL A 1 170 ? -4.962 8.247 1.237 1.00 91.25 170 VAL A CA 1
ATOM 1280 C C . VAL A 1 170 ? -4.287 7.055 0.551 1.00 91.25 170 VAL A C 1
ATOM 1282 O O . VAL A 1 170 ? -3.717 7.204 -0.531 1.00 91.25 170 VAL A O 1
ATOM 1285 N N . HIS A 1 171 ? -4.346 5.872 1.169 1.00 88.56 171 HIS A N 1
ATOM 1286 C CA . HIS A 1 171 ? -3.682 4.656 0.681 1.00 88.56 171 HIS A CA 1
ATOM 1287 C C . HIS A 1 171 ? -4.667 3.631 0.112 1.00 88.56 171 HIS A C 1
ATOM 1289 O O . HIS A 1 171 ? -4.267 2.786 -0.694 1.00 88.56 171 HIS A O 1
ATOM 1295 N N . GLY A 1 172 ? -5.945 3.706 0.507 1.00 91.88 172 GLY A N 1
ATOM 1296 C CA . GLY A 1 172 ? -6.982 2.756 0.110 1.00 91.88 172 GLY A CA 1
ATOM 1297 C C . GLY A 1 172 ? -6.520 1.308 0.288 1.00 91.88 172 GLY A C 1
ATOM 1298 O O . GLY A 1 172 ? -5.937 0.943 1.303 1.00 91.88 172 GLY A O 1
ATOM 1299 N N . ALA A 1 173 ? -6.717 0.491 -0.744 1.00 90.56 173 ALA A N 1
ATOM 1300 C CA . ALA A 1 173 ? -6.390 -0.933 -0.697 1.00 90.56 173 ALA A CA 1
ATOM 1301 C C . ALA A 1 173 ? -4.914 -1.279 -0.989 1.00 90.56 173 ALA A C 1
ATOM 1303 O O . ALA A 1 173 ? -4.534 -2.447 -0.904 1.00 90.56 173 ALA A O 1
ATOM 1304 N N . ASN A 1 174 ? -4.075 -0.315 -1.390 1.00 81.94 174 ASN A N 1
ATOM 1305 C CA . ASN A 1 174 ? -2.651 -0.553 -1.640 1.00 81.94 174 ASN A CA 1
ATOM 1306 C C . ASN A 1 174 ? -1.845 0.753 -1.624 1.00 81.94 174 ASN A C 1
ATOM 1308 O O . ASN A 1 174 ? -1.919 1.558 -2.555 1.00 81.94 174 ASN A O 1
ATOM 1312 N N . ARG A 1 175 ? -0.981 0.911 -0.617 1.00 84.81 175 ARG A N 1
ATOM 1313 C CA . ARG A 1 175 ? -0.078 2.060 -0.522 1.00 84.81 175 ARG A CA 1
ATOM 1314 C C . ARG A 1 175 ? 0.984 2.060 -1.631 1.00 84.81 175 ARG A C 1
ATOM 1316 O O . ARG A 1 175 ? 1.655 1.056 -1.868 1.00 84.81 175 ARG A O 1
ATOM 1323 N N . LEU A 1 176 ? 1.233 3.219 -2.239 1.00 71.31 176 LEU A N 1
ATOM 1324 C CA . LEU A 1 176 ? 2.364 3.416 -3.153 1.00 71.31 176 LEU A CA 1
ATOM 1325 C C . LEU A 1 176 ? 3.691 3.625 -2.396 1.00 71.31 176 LEU A C 1
ATOM 1327 O O . LEU A 1 176 ? 3.733 4.203 -1.304 1.00 71.31 176 LEU A O 1
ATOM 1331 N N . GLY A 1 177 ? 4.799 3.149 -2.971 1.00 69.06 177 GLY A N 1
ATOM 1332 C CA . GLY A 1 177 ? 6.140 3.344 -2.409 1.00 69.06 177 GLY A CA 1
ATOM 1333 C C . GLY A 1 177 ? 6.458 4.831 -2.199 1.00 69.06 177 GLY A C 1
ATOM 1334 O O . GLY A 1 177 ? 6.199 5.646 -3.075 1.00 69.06 177 GLY A O 1
ATOM 1335 N N . GLY A 1 178 ? 6.986 5.189 -1.024 1.00 72.62 178 GLY A N 1
ATOM 1336 C CA . GLY A 1 178 ? 7.300 6.576 -0.646 1.00 72.62 178 GLY A CA 1
ATOM 1337 C C . GLY A 1 178 ? 6.155 7.358 0.015 1.00 72.62 178 GLY A C 1
ATOM 1338 O O . GLY A 1 178 ? 6.425 8.215 0.853 1.00 72.62 178 GLY A O 1
ATOM 1339 N N . ASN A 1 179 ? 4.887 7.019 -0.251 1.00 79.19 179 ASN A N 1
ATOM 1340 C CA . ASN A 1 179 ? 3.750 7.807 0.247 1.00 79.19 179 ASN A CA 1
ATOM 1341 C C . ASN A 1 179 ? 3.540 7.756 1.769 1.00 79.19 179 ASN A C 1
ATOM 1343 O O . ASN A 1 179 ? 2.916 8.666 2.297 1.00 79.19 179 ASN A O 1
ATOM 1347 N N . SER A 1 180 ? 4.055 6.743 2.480 1.00 82.69 180 SER A N 1
ATOM 1348 C CA . SER A 1 180 ? 3.942 6.691 3.952 1.00 82.69 180 SER A CA 1
ATOM 1349 C C . SER A 1 180 ? 4.678 7.869 4.600 1.00 82.69 180 SER A C 1
ATOM 1351 O O . SER A 1 180 ? 4.093 8.601 5.383 1.00 82.69 180 SER A O 1
ATOM 1353 N N . LEU A 1 181 ? 5.923 8.146 4.194 1.00 85.94 181 LEU A N 1
ATOM 1354 C CA . LEU A 1 181 ? 6.679 9.282 4.737 1.00 85.94 181 LEU A CA 1
ATOM 1355 C C . LEU A 1 181 ? 6.026 10.627 4.397 1.00 85.94 181 LEU A C 1
ATOM 1357 O O . LEU A 1 181 ? 6.049 11.547 5.211 1.00 85.94 181 LEU A O 1
ATOM 1361 N N . LEU A 1 182 ? 5.431 10.735 3.204 1.00 82.00 182 LEU A N 1
ATOM 1362 C CA . LEU A 1 182 ? 4.669 11.919 2.815 1.00 82.00 182 LEU A CA 1
ATOM 1363 C C . LEU A 1 182 ? 3.447 12.117 3.720 1.00 82.00 182 LEU A C 1
ATOM 1365 O O . LEU A 1 182 ? 3.226 13.229 4.187 1.00 82.00 182 LEU A O 1
ATOM 1369 N N . ASP A 1 183 ? 2.690 11.051 3.980 1.00 89.38 183 ASP A N 1
ATOM 1370 C CA . ASP A 1 183 ? 1.551 11.043 4.902 1.00 89.38 183 ASP A CA 1
ATOM 1371 C C . ASP A 1 183 ? 1.969 11.521 6.302 1.00 89.38 183 ASP A C 1
ATOM 1373 O O . ASP A 1 183 ? 1.417 12.514 6.781 1.00 89.38 183 ASP A O 1
ATOM 1377 N N . LEU A 1 184 ? 3.028 10.935 6.884 1.00 94.12 184 LEU A N 1
ATOM 1378 C CA . LEU A 1 184 ? 3.542 11.336 8.203 1.00 94.12 184 LEU A CA 1
ATOM 1379 C C . LEU A 1 184 ? 3.767 12.853 8.300 1.00 94.12 184 LEU A C 1
ATOM 1381 O O . LEU A 1 184 ? 3.338 13.494 9.258 1.00 94.12 184 LEU A O 1
ATOM 1385 N N . VAL A 1 185 ? 4.440 13.432 7.302 1.00 96.56 185 VAL A N 1
ATOM 1386 C CA . VAL A 1 185 ? 4.800 14.856 7.305 1.00 96.56 185 VAL A CA 1
ATOM 1387 C C . VAL A 1 185 ? 3.588 15.744 7.027 1.00 96.56 185 VAL A C 1
ATOM 1389 O O . VAL A 1 185 ? 3.405 16.759 7.700 1.00 96.56 185 VAL A O 1
ATOM 1392 N N . VAL A 1 186 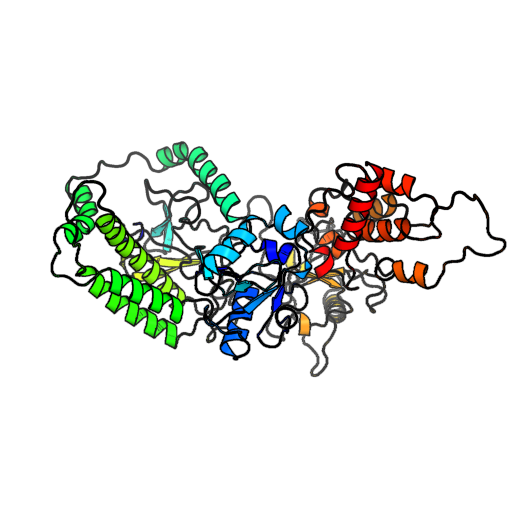? 2.763 15.391 6.038 1.00 95.69 186 VAL A N 1
ATOM 1393 C CA . VAL A 1 186 ? 1.618 16.208 5.617 1.00 95.69 186 VAL A CA 1
ATOM 1394 C C . VAL A 1 186 ? 0.531 16.202 6.682 1.00 95.69 186 VAL A C 1
ATOM 1396 O O . VAL A 1 186 ? 0.129 17.274 7.131 1.00 95.69 186 VAL A O 1
ATOM 1399 N N . PHE A 1 187 ? 0.077 15.025 7.115 1.00 97.69 187 PHE A N 1
ATOM 1400 C CA . PHE A 1 187 ? -1.019 14.921 8.075 1.00 97.69 187 PHE A CA 1
ATOM 1401 C C . PHE A 1 187 ? -0.566 15.234 9.496 1.00 97.69 187 PHE A C 1
ATOM 1403 O O . PHE A 1 187 ? -1.298 15.912 10.209 1.00 97.69 187 PHE A O 1
ATOM 1410 N N . GLY A 1 188 ? 0.667 14.880 9.882 1.00 97.50 188 GLY A N 1
ATOM 1411 C CA . GLY A 1 188 ? 1.233 15.321 11.160 1.00 97.50 188 GLY A CA 1
ATOM 1412 C C . GLY A 1 188 ? 1.257 16.848 11.287 1.00 97.50 188 GLY A C 1
ATOM 1413 O O . GLY A 1 188 ? 0.851 17.401 12.309 1.00 97.50 188 GLY A O 1
ATOM 1414 N N . ARG A 1 189 ? 1.640 17.555 10.213 1.00 97.94 189 ARG A N 1
ATOM 1415 C CA . ARG A 1 189 ? 1.557 19.021 10.165 1.00 97.94 189 ARG A CA 1
ATOM 1416 C C . ARG A 1 189 ? 0.111 19.526 10.124 1.00 97.94 189 ARG A C 1
ATOM 1418 O O . ARG A 1 189 ? -0.175 20.528 10.773 1.00 97.94 189 ARG A O 1
ATOM 1425 N N . ALA A 1 190 ? -0.778 18.885 9.364 1.00 97.00 190 ALA A N 1
ATOM 1426 C CA . ALA A 1 190 ? -2.178 19.298 9.255 1.00 97.00 190 ALA A CA 1
ATOM 1427 C C . ALA A 1 190 ? -2.883 19.279 10.619 1.00 97.00 190 ALA A C 1
ATOM 1429 O O . ALA A 1 190 ? -3.525 20.265 10.970 1.00 97.00 190 ALA A O 1
ATOM 1430 N N . VAL A 1 191 ? -2.683 18.226 11.422 1.00 97.56 191 VAL A N 1
ATOM 1431 C CA . VAL A 1 191 ? -3.222 18.162 12.791 1.00 97.56 191 VAL A CA 1
ATOM 1432 C C . VAL A 1 191 ? -2.722 19.334 13.625 1.00 97.56 191 VAL A C 1
ATOM 1434 O O . VAL A 1 191 ? -3.523 20.033 14.233 1.00 97.56 191 VAL A O 1
ATOM 1437 N N . GLY A 1 192 ? -1.414 19.613 13.602 1.00 97.19 192 GLY A N 1
ATOM 1438 C CA . GLY A 1 192 ? -0.846 20.747 14.336 1.00 97.19 192 GLY A CA 1
ATOM 1439 C C . GLY A 1 192 ? -1.421 22.105 13.914 1.00 97.19 192 GLY A C 1
ATOM 1440 O O . GLY A 1 192 ? -1.643 22.960 14.765 1.00 97.19 192 GLY A O 1
ATOM 1441 N N . LEU A 1 193 ? -1.697 22.299 12.619 1.00 98.12 193 LEU A N 1
ATOM 1442 C CA . LEU A 1 193 ? -2.287 23.538 12.094 1.00 98.12 193 LEU A CA 1
ATOM 1443 C C . LEU A 1 193 ? -3.764 23.710 12.473 1.00 98.12 193 LEU A C 1
ATOM 1445 O O . LEU A 1 193 ? -4.190 24.834 12.715 1.00 98.12 193 LEU A O 1
ATOM 1449 N N . HIS A 1 194 ? -4.528 22.620 12.533 1.00 98.12 194 HIS A N 1
ATOM 1450 C CA . HIS A 1 194 ? -5.970 22.649 12.798 1.00 98.12 194 HIS A CA 1
ATOM 1451 C C . HIS A 1 194 ? -6.337 22.361 14.260 1.00 98.12 194 HIS A C 1
ATOM 1453 O O . HIS A 1 194 ? -7.521 22.323 14.597 1.00 98.12 194 HIS A O 1
ATOM 1459 N N . LEU A 1 195 ? -5.356 22.159 15.147 1.00 98.19 195 LEU A N 1
ATOM 1460 C CA . LEU A 1 195 ? -5.615 21.732 16.523 1.00 98.19 195 LEU A CA 1
ATOM 1461 C C . LEU A 1 195 ? -6.431 22.764 17.312 1.00 98.19 195 LEU A C 1
ATOM 1463 O O . LEU A 1 195 ? -7.374 22.396 18.003 1.00 98.19 195 LEU A O 1
ATOM 1467 N N . GLN A 1 196 ? -6.111 24.055 17.177 1.00 98.00 196 GLN A N 1
ATOM 1468 C CA . GLN A 1 196 ? -6.837 25.124 17.872 1.00 98.00 196 GLN A CA 1
ATOM 1469 C C . GLN A 1 196 ? -8.298 25.216 17.410 1.00 98.00 196 GLN A C 1
ATOM 1471 O O . GLN A 1 196 ? -9.197 25.333 18.239 1.00 98.00 196 GLN A O 1
ATOM 1476 N N . GLU A 1 197 ? -8.533 25.132 16.098 1.00 98.06 197 GLU A N 1
ATOM 1477 C CA . GLU A 1 197 ? -9.878 25.121 15.512 1.00 98.06 197 GLU A CA 1
ATOM 1478 C C . GLU A 1 197 ? -10.665 23.893 15.981 1.00 98.06 197 GLU A C 1
ATOM 1480 O O . GLU A 1 197 ? -11.819 24.018 16.372 1.00 98.06 197 GLU A O 1
ATOM 1485 N N . SER A 1 198 ? -10.015 22.727 16.021 1.00 98.00 198 SER A N 1
ATOM 1486 C CA . SER A 1 198 ? -10.637 21.468 16.446 1.00 98.00 198 SER A CA 1
ATOM 1487 C C . SER A 1 198 ? -11.009 21.477 17.935 1.00 98.00 198 SER A C 1
ATOM 1489 O O . SER A 1 198 ? -12.073 20.981 18.296 1.00 98.00 198 SER A O 1
ATOM 1491 N N . ILE A 1 199 ? -10.164 22.060 18.799 1.00 97.69 199 ILE A N 1
ATOM 1492 C CA . ILE A 1 199 ? -10.458 22.240 20.233 1.00 97.69 199 ILE A CA 1
ATOM 1493 C C . ILE A 1 199 ? -11.623 23.218 20.427 1.00 97.69 199 ILE A C 1
ATOM 1495 O O . ILE A 1 199 ? -12.495 22.980 21.256 1.00 97.69 199 ILE A O 1
ATOM 1499 N N . ALA A 1 200 ? -11.671 24.302 19.650 1.00 97.56 200 ALA A N 1
ATOM 1500 C CA . ALA A 1 200 ? -12.788 25.239 19.709 1.00 97.56 200 ALA A CA 1
ATOM 1501 C C . ALA A 1 200 ? -14.104 24.614 19.202 1.00 97.56 200 ALA A C 1
ATOM 1503 O O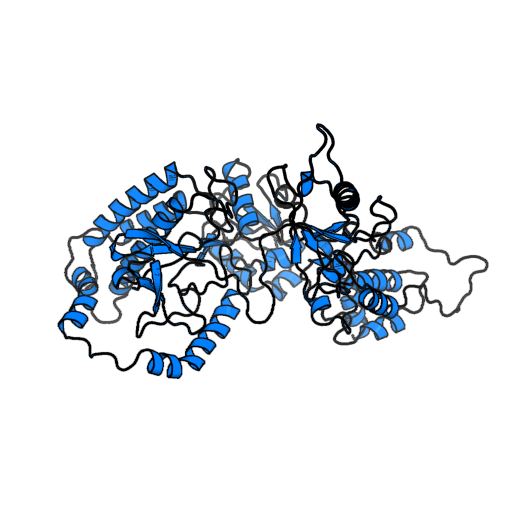 . ALA A 1 200 ? -15.156 24.876 19.777 1.00 97.56 200 ALA A O 1
ATOM 1504 N N . GLU A 1 201 ? -14.051 23.780 18.155 1.00 96.88 201 GLU A N 1
ATOM 1505 C CA . GLU A 1 201 ? -15.213 23.085 17.580 1.00 96.88 201 GLU A CA 1
ATOM 1506 C C . GLU A 1 201 ? -15.827 22.071 18.557 1.00 96.88 201 GLU A C 1
ATOM 1508 O O . GLU A 1 201 ? -17.049 22.007 18.675 1.00 96.88 201 GLU A O 1
ATOM 1513 N N . GLN A 1 202 ? -15.002 21.293 19.270 1.00 95.19 202 GLN A N 1
ATOM 1514 C CA . GLN A 1 202 ? -15.496 20.291 20.227 1.00 95.19 202 GLN A CA 1
ATOM 1515 C C . GLN A 1 202 ? -16.022 20.901 21.540 1.00 95.19 202 GLN A C 1
ATOM 1517 O O . GLN A 1 202 ? -16.784 20.245 22.247 1.00 95.19 202 GLN A O 1
ATOM 1522 N N . GLY A 1 203 ? -15.620 22.135 21.865 1.00 96.00 203 GLY A N 1
ATOM 1523 C CA . GLY A 1 203 ? -15.948 22.799 23.125 1.00 96.00 203 GLY A CA 1
ATOM 1524 C C . GLY A 1 203 ? -15.173 22.262 24.335 1.00 96.00 203 GLY A C 1
ATOM 1525 O O . GLY A 1 203 ? -14.232 21.474 24.212 1.00 96.00 203 GLY A O 1
ATOM 1526 N N . ASP A 1 204 ? -15.567 22.719 25.523 1.00 95.69 204 ASP A N 1
ATOM 1527 C CA . ASP A 1 204 ? -14.963 22.266 26.775 1.00 95.69 204 ASP A CA 1
ATOM 1528 C C . ASP A 1 204 ? -15.381 20.822 27.076 1.00 95.69 204 ASP A C 1
ATOM 1530 O O . ASP A 1 204 ? -16.565 20.476 27.060 1.00 95.69 204 ASP A O 1
ATOM 1534 N N . LEU A 1 205 ? -14.392 19.977 27.364 1.00 96.56 205 LEU A N 1
ATOM 1535 C CA . LEU A 1 205 ? -14.615 18.599 27.788 1.00 96.56 205 LEU A CA 1
ATOM 1536 C C . LEU A 1 205 ? -14.747 18.546 29.312 1.00 96.56 205 LEU A C 1
ATOM 1538 O O . LEU A 1 205 ? -14.102 19.312 30.026 1.00 96.56 205 LEU A O 1
ATOM 1542 N N . LEU A 1 206 ? -15.578 17.628 29.803 1.00 96.44 206 LEU A N 1
ATOM 1543 C CA . LEU A 1 206 ? -15.678 17.354 31.234 1.00 96.44 206 LEU A CA 1
ATOM 1544 C C . LEU A 1 206 ? -14.401 16.671 31.734 1.00 96.44 206 LEU A C 1
ATOM 1546 O O . LEU A 1 206 ? -13.785 15.882 31.013 1.00 96.44 206 LEU A O 1
ATOM 1550 N N . ASP A 1 207 ? -14.040 16.951 32.984 1.00 97.56 207 ASP A N 1
ATOM 1551 C CA . ASP A 1 207 ? -12.961 16.238 33.659 1.00 97.56 207 ASP A CA 1
ATOM 1552 C C . ASP A 1 207 ? -13.320 14.755 33.821 1.00 97.56 207 ASP A C 1
ATOM 1554 O O . ASP A 1 207 ? -14.458 14.410 34.153 1.00 97.56 207 ASP A O 1
ATOM 1558 N N . ALA A 1 208 ? -12.331 13.883 33.622 1.00 97.38 208 ALA A N 1
ATOM 1559 C CA . ALA A 1 208 ? -12.486 12.457 33.874 1.00 97.38 208 ALA A CA 1
ATOM 1560 C C . ALA A 1 208 ? -12.664 12.189 35.377 1.00 97.38 208 ALA A C 1
ATOM 1562 O O . ALA A 1 208 ? -11.940 12.721 36.221 1.00 97.38 208 ALA A O 1
ATOM 1563 N N . THR A 1 209 ? -13.607 11.318 35.707 1.00 98.12 209 THR A N 1
ATOM 1564 C CA . THR A 1 209 ? -13.823 10.800 37.058 1.00 98.12 209 THR A CA 1
ATOM 1565 C C . THR A 1 209 ? -12.733 9.796 37.446 1.00 98.12 209 THR A C 1
ATOM 1567 O O . THR A 1 209 ? -12.119 9.155 36.592 1.00 98.12 209 THR A O 1
ATOM 1570 N N . GLU A 1 210 ? -12.515 9.591 38.750 1.00 97.62 210 GLU A N 1
ATOM 1571 C CA . GLU A 1 210 ? -11.579 8.560 39.235 1.00 97.62 210 GLU A CA 1
ATOM 1572 C C . GLU A 1 210 ? -11.945 7.164 38.711 1.00 97.62 210 GLU A C 1
ATOM 1574 O O . GLU A 1 210 ? -11.064 6.412 38.307 1.00 97.62 210 GLU A O 1
ATOM 1579 N N . ALA A 1 211 ? -13.242 6.850 38.618 1.00 97.31 211 ALA A N 1
ATOM 1580 C CA . ALA A 1 211 ? -13.717 5.577 38.084 1.00 97.31 211 ALA A CA 1
ATOM 1581 C C . ALA A 1 211 ? -13.341 5.371 36.603 1.00 97.31 211 ALA A C 1
ATOM 1583 O O . ALA A 1 211 ? -13.005 4.258 36.207 1.00 97.31 211 ALA A O 1
ATOM 1584 N N . GLU A 1 212 ? -13.362 6.425 35.781 1.00 96.81 212 GLU A N 1
ATOM 1585 C CA . GLU A 1 212 ? -12.936 6.354 34.374 1.00 96.81 212 GLU A CA 1
ATOM 1586 C C . GLU A 1 212 ? -11.417 6.174 34.248 1.00 96.81 212 GLU A C 1
ATOM 1588 O O . GLU A 1 212 ? -10.940 5.431 33.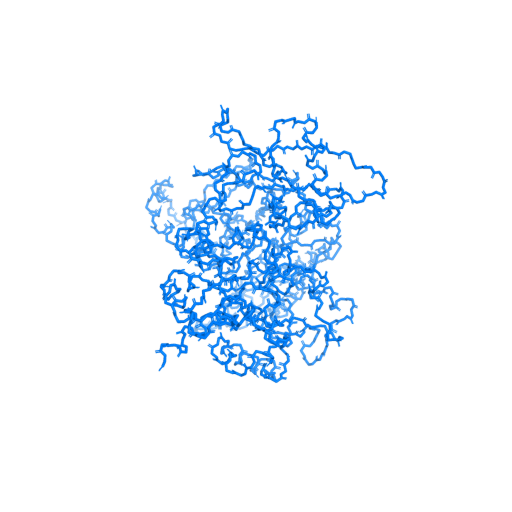384 1.00 96.81 212 GLU A O 1
ATOM 1593 N N . ILE A 1 213 ? -10.645 6.803 35.139 1.00 97.31 213 ILE A N 1
ATOM 1594 C CA . ILE A 1 213 ? -9.195 6.596 35.221 1.00 97.31 213 ILE A CA 1
ATOM 1595 C C . ILE A 1 213 ? -8.899 5.152 35.647 1.00 97.31 213 ILE A C 1
ATOM 1597 O O . ILE A 1 213 ? -8.092 4.483 34.997 1.00 97.31 213 ILE A O 1
ATOM 1601 N N . ASP A 1 214 ? -9.583 4.638 36.668 1.00 97.12 214 ASP A N 1
ATOM 1602 C CA . ASP A 1 214 ? -9.433 3.263 37.151 1.00 97.12 214 ASP A CA 1
ATOM 1603 C C . ASP A 1 214 ? -9.818 2.230 36.084 1.00 97.12 214 ASP A C 1
ATOM 1605 O O . ASP A 1 214 ? -9.091 1.250 35.886 1.00 97.12 214 ASP A O 1
ATOM 1609 N N . ALA A 1 215 ? -10.885 2.485 35.318 1.00 96.44 215 ALA A N 1
ATOM 1610 C CA . ALA A 1 215 ? -11.282 1.650 34.184 1.00 96.44 215 ALA A CA 1
ATOM 1611 C C . ALA A 1 215 ? -10.149 1.517 33.148 1.00 96.44 215 ALA A C 1
ATOM 1613 O O . ALA A 1 215 ? -9.901 0.437 32.605 1.00 96.44 215 ALA A O 1
ATOM 1614 N N . SER A 1 216 ? -9.375 2.586 32.916 1.00 97.38 216 SER A N 1
ATOM 1615 C CA . SER A 1 216 ? -8.217 2.542 32.009 1.00 97.38 216 SER A CA 1
ATOM 1616 C C . SER A 1 216 ? -7.075 1.637 32.512 1.00 97.38 216 SER A C 1
ATOM 1618 O O . SER A 1 216 ? -6.276 1.131 31.711 1.00 97.38 216 SER A O 1
ATOM 1620 N N . LEU A 1 217 ? -7.014 1.388 33.827 1.00 98.00 217 LEU A N 1
ATOM 1621 C CA . LEU A 1 217 ? -5.979 0.597 34.494 1.00 98.00 217 LEU A CA 1
ATOM 1622 C C . LEU A 1 217 ? -6.344 -0.883 34.655 1.00 98.00 217 LEU A C 1
ATOM 1624 O O . LEU A 1 217 ? -5.449 -1.690 34.909 1.00 98.00 217 LEU A O 1
ATOM 1628 N N . GLU A 1 218 ? -7.602 -1.286 34.453 1.00 98.00 218 GLU A N 1
ATOM 1629 C CA . GLU A 1 218 ? -8.062 -2.676 34.632 1.00 98.00 218 GLU A CA 1
ATOM 1630 C C . GLU A 1 218 ? -7.184 -3.698 33.898 1.00 98.00 218 GLU A C 1
ATOM 1632 O O . GLU A 1 218 ? -6.793 -4.731 34.448 1.00 98.00 218 GLU A O 1
ATOM 1637 N N . ARG A 1 219 ? -6.791 -3.380 32.660 1.00 98.12 219 ARG A N 1
ATOM 1638 C CA . ARG A 1 219 ? -5.924 -4.235 31.841 1.00 98.12 219 ARG A CA 1
ATOM 1639 C C . ARG A 1 219 ? -4.535 -4.416 32.451 1.00 98.12 219 ARG A C 1
ATOM 1641 O O . ARG A 1 219 ? -4.006 -5.524 32.446 1.00 98.12 219 ARG A O 1
ATOM 1648 N N . LEU A 1 220 ? -3.944 -3.335 32.958 1.00 98.44 220 LEU A N 1
ATOM 1649 C CA . LEU A 1 220 ? -2.654 -3.376 33.646 1.00 98.44 220 LEU A CA 1
ATOM 1650 C C . LEU A 1 220 ? -2.773 -4.170 34.952 1.00 98.44 220 LEU A C 1
ATOM 1652 O O . LEU A 1 220 ? -1.934 -5.025 35.239 1.00 98.44 220 LEU A O 1
ATOM 1656 N N . ASN A 1 221 ? -3.840 -3.926 35.709 1.00 98.25 221 ASN A N 1
ATOM 1657 C CA . ASN A 1 221 ? -4.103 -4.580 36.983 1.00 98.25 221 ASN A CA 1
ATOM 1658 C C . ASN A 1 221 ? -4.304 -6.090 36.819 1.00 98.25 221 ASN A C 1
ATOM 1660 O O . ASN A 1 221 ? -3.773 -6.855 37.620 1.00 98.25 221 ASN A O 1
ATOM 1664 N N . ARG A 1 222 ? -4.958 -6.542 35.741 1.00 98.50 222 ARG A N 1
ATOM 1665 C CA . ARG A 1 222 ? -5.072 -7.969 35.395 1.00 98.50 222 ARG A CA 1
ATOM 1666 C C . ARG A 1 222 ? -3.706 -8.642 35.247 1.00 98.50 222 ARG A C 1
ATOM 1668 O O . ARG A 1 222 ? -3.479 -9.684 35.857 1.00 98.50 222 ARG A O 1
ATOM 1675 N N . TRP A 1 223 ? -2.782 -8.047 34.488 1.00 98.56 223 TRP A N 1
ATOM 1676 C CA . TRP A 1 223 ? -1.415 -8.571 34.357 1.00 98.56 223 TRP A CA 1
ATOM 1677 C C . TRP A 1 223 ? -0.676 -8.549 35.697 1.00 98.56 223 TRP A C 1
ATOM 1679 O O . TRP A 1 223 ? -0.101 -9.550 36.123 1.00 98.56 223 TRP A O 1
ATOM 1689 N N . ASN A 1 224 ? -0.755 -7.432 36.421 1.00 98.12 224 ASN A N 1
ATOM 1690 C CA . ASN A 1 224 ? -0.157 -7.316 37.748 1.00 98.12 224 ASN A CA 1
ATOM 1691 C C . ASN A 1 224 ? -0.769 -8.293 38.766 1.00 98.12 224 ASN A C 1
ATOM 1693 O O . ASN A 1 224 ? -0.088 -8.628 39.729 1.00 98.12 224 ASN A O 1
ATOM 1697 N N . GLY A 1 225 ? -1.987 -8.793 38.556 1.00 97.44 225 GLY A N 1
ATOM 1698 C CA . GLY A 1 225 ? -2.665 -9.744 39.439 1.00 97.44 225 GLY A CA 1
ATOM 1699 C C . GLY A 1 225 ? -2.509 -11.224 39.070 1.00 97.44 225 GLY A C 1
ATOM 1700 O O . GLY A 1 225 ? -2.769 -12.074 39.919 1.00 97.44 225 GLY A O 1
ATOM 1701 N N . ASN A 1 226 ? -2.085 -11.568 37.847 1.00 97.38 226 ASN A N 1
ATOM 1702 C CA . ASN A 1 226 ? -2.055 -12.963 37.386 1.00 97.38 226 ASN A CA 1
ATOM 1703 C C . ASN A 1 226 ? -0.633 -13.556 37.353 1.00 97.38 226 ASN A C 1
ATOM 1705 O O . ASN A 1 226 ? 0.249 -13.048 36.658 1.00 97.38 226 ASN A O 1
ATOM 1709 N N . ARG A 1 227 ? -0.416 -14.649 38.101 1.00 97.38 227 ARG A N 1
ATOM 1710 C CA . ARG A 1 227 ? 0.869 -15.382 38.195 1.00 97.38 227 ARG A CA 1
ATOM 1711 C C . ARG A 1 227 ? 0.812 -16.838 37.754 1.00 97.38 227 ARG A C 1
ATOM 1713 O O . ARG A 1 227 ? 1.839 -17.404 37.415 1.00 97.38 227 ARG A O 1
ATOM 1720 N N . ASN A 1 228 ? -0.374 -17.436 37.745 1.00 97.06 228 ASN A N 1
ATOM 1721 C CA . ASN A 1 228 ? -0.550 -18.875 37.509 1.00 97.06 228 ASN A CA 1
ATOM 1722 C C . ASN A 1 228 ? -1.232 -19.165 36.164 1.00 97.06 228 ASN A C 1
ATOM 1724 O O . ASN A 1 228 ? -1.661 -20.286 35.903 1.00 97.06 228 ASN A O 1
ATOM 1728 N N . GLY A 1 229 ? -1.382 -18.126 35.348 1.00 97.38 229 GLY A N 1
ATOM 1729 C CA . GLY A 1 229 ? -1.949 -18.166 34.017 1.00 97.38 229 GLY A CA 1
ATOM 1730 C C . GLY A 1 229 ? -1.052 -18.788 32.945 1.00 97.38 229 GLY A C 1
ATOM 1731 O O . GLY A 1 229 ? 0.052 -19.279 33.192 1.00 97.38 229 GLY A O 1
ATOM 1732 N N . GLU A 1 230 ? -1.541 -18.738 31.713 1.00 98.19 230 GLU A N 1
ATOM 1733 C CA . GLU A 1 230 ? -0.853 -19.281 30.544 1.00 98.19 230 GLU A CA 1
ATOM 1734 C C . GLU A 1 230 ? 0.356 -18.428 30.121 1.00 98.19 230 GLU A C 1
ATOM 1736 O O . GLU A 1 230 ? 0.426 -17.230 30.404 1.00 98.19 230 GLU A O 1
ATOM 1741 N N . ASP A 1 231 ? 1.322 -19.057 29.445 1.00 98.38 231 ASP A N 1
ATOM 1742 C CA . ASP A 1 231 ? 2.522 -18.391 28.946 1.00 98.38 231 ASP A CA 1
ATOM 1743 C C . ASP A 1 231 ? 2.208 -17.424 27.787 1.00 98.38 231 ASP A C 1
ATOM 1745 O O . ASP A 1 231 ? 1.757 -17.869 26.722 1.00 98.38 231 ASP A O 1
ATOM 1749 N N . PRO A 1 232 ? 2.478 -16.112 27.936 1.00 98.06 232 PRO A N 1
ATOM 1750 C CA . PRO A 1 232 ? 2.229 -15.144 26.871 1.00 98.06 232 PRO A CA 1
ATOM 1751 C C . PRO A 1 232 ? 3.085 -15.387 25.617 1.00 98.06 232 PRO A C 1
ATOM 1753 O O . PRO A 1 232 ? 2.684 -14.985 24.523 1.00 98.06 232 PRO A O 1
ATOM 1756 N N . VAL A 1 233 ? 4.236 -16.064 25.721 1.00 96.12 233 VAL A N 1
ATOM 1757 C CA . VAL A 1 233 ? 5.093 -16.382 24.567 1.00 96.12 233 VAL A CA 1
ATOM 1758 C C . VAL A 1 233 ? 4.399 -17.357 23.621 1.00 96.12 233 VAL A C 1
ATOM 1760 O O . VAL A 1 233 ? 4.403 -17.143 22.407 1.00 96.12 233 VAL A O 1
ATOM 1763 N N . GLU A 1 234 ? 3.763 -18.394 24.162 1.00 97.50 234 GLU A N 1
ATOM 1764 C CA . GLU A 1 234 ? 3.061 -19.407 23.368 1.00 97.50 234 GLU A CA 1
ATOM 1765 C C . GLU A 1 234 ? 1.778 -18.845 22.747 1.00 97.50 234 GLU A C 1
ATOM 1767 O O . GLU A 1 234 ? 1.452 -19.143 21.596 1.00 97.50 234 GLU A O 1
ATOM 1772 N N . ILE A 1 235 ? 1.088 -17.951 23.459 1.00 98.38 235 ILE A N 1
ATOM 1773 C CA . ILE A 1 235 ? -0.066 -17.216 22.925 1.00 98.38 235 ILE A CA 1
ATOM 1774 C C . ILE A 1 235 ? 0.362 -16.315 21.761 1.00 98.38 235 ILE A C 1
ATOM 1776 O O . ILE A 1 235 ? -0.290 -16.314 20.715 1.00 98.38 235 ILE A O 1
ATOM 1780 N N . ARG A 1 236 ? 1.478 -15.586 21.901 1.00 97.69 236 ARG A N 1
ATOM 1781 C CA . ARG A 1 236 ? 2.020 -14.725 20.839 1.00 97.69 236 ARG A CA 1
ATOM 1782 C C . ARG A 1 236 ? 2.368 -15.521 19.581 1.00 97.69 236 ARG A C 1
ATOM 1784 O O . ARG A 1 236 ? 1.988 -15.102 18.490 1.00 97.69 236 ARG A O 1
ATOM 1791 N N . LYS A 1 237 ? 3.051 -16.662 19.723 1.00 87.56 237 LYS A N 1
ATOM 1792 C CA . LYS A 1 237 ? 3.388 -17.540 18.588 1.00 87.56 237 LYS A CA 1
ATOM 1793 C C . LYS A 1 237 ? 2.133 -18.067 17.897 1.00 87.56 237 LYS A C 1
ATOM 1795 O O . LYS A 1 237 ? 2.021 -17.939 16.683 1.00 87.56 237 LYS A O 1
ATOM 1800 N N . ALA A 1 238 ? 1.167 -18.577 18.666 1.00 93.81 238 ALA A N 1
ATOM 1801 C CA . ALA A 1 238 ? -0.091 -19.087 18.122 1.00 93.81 238 ALA A CA 1
ATOM 1802 C C . ALA A 1 238 ? -0.880 -18.000 17.369 1.00 93.81 238 ALA A C 1
ATOM 1804 O O . ALA A 1 238 ? -1.424 -18.258 16.296 1.00 93.81 238 ALA A O 1
ATOM 1805 N N . LEU A 1 239 ? -0.909 -16.772 17.903 1.00 97.19 239 LEU A N 1
ATOM 1806 C CA . LEU A 1 239 ? -1.515 -15.615 17.242 1.00 97.19 239 LEU A CA 1
ATOM 1807 C C . LEU A 1 239 ? -0.835 -15.323 15.896 1.00 97.19 239 LEU A C 1
ATOM 1809 O O . LEU A 1 239 ? -1.510 -15.204 14.874 1.00 97.19 239 LEU A O 1
ATOM 1813 N N . GLN A 1 240 ? 0.496 -15.215 15.892 1.00 88.12 240 GLN A N 1
ATOM 1814 C CA . GLN A 1 240 ? 1.278 -14.908 14.692 1.00 88.12 240 GLN A CA 1
ATOM 1815 C C . GLN A 1 240 ? 1.134 -15.996 13.623 1.00 88.12 240 GLN A C 1
ATOM 1817 O O . GLN A 1 240 ? 0.920 -15.673 12.457 1.00 88.12 240 GLN A O 1
ATOM 1822 N N . GLU A 1 241 ? 1.187 -17.269 14.015 1.00 81.19 241 GLU A N 1
ATOM 1823 C CA . GLU A 1 241 ? 1.010 -18.409 13.114 1.00 81.19 241 GLU A CA 1
ATOM 1824 C C . GLU A 1 241 ? -0.386 -18.410 12.478 1.00 81.19 241 GLU A C 1
ATOM 1826 O O . GLU A 1 241 ? -0.514 -18.515 11.257 1.00 81.19 241 GLU A O 1
ATOM 1831 N N . CYS A 1 242 ? -1.434 -18.198 13.280 1.00 91.50 242 CYS A N 1
ATOM 1832 C CA . CYS A 1 242 ? -2.803 -18.107 12.782 1.00 91.50 242 CYS A CA 1
ATOM 1833 C C . CYS A 1 242 ? -2.965 -16.979 11.749 1.00 91.50 242 CYS A C 1
ATOM 1835 O O . CYS A 1 242 ? -3.565 -17.189 10.691 1.00 91.50 242 CYS A O 1
ATOM 1837 N N . MET A 1 243 ? -2.407 -15.795 12.022 1.00 95.19 243 MET A N 1
ATOM 1838 C CA . MET A 1 243 ? -2.446 -14.670 11.081 1.00 95.19 243 MET A CA 1
ATOM 1839 C C . MET A 1 243 ? -1.655 -14.957 9.803 1.00 95.19 243 MET A C 1
ATOM 1841 O O . MET A 1 243 ? -2.136 -14.679 8.703 1.00 95.19 243 MET A O 1
ATOM 1845 N N . GLN A 1 244 ? -0.472 -15.556 9.931 1.00 81.94 244 GLN A N 1
ATOM 1846 C CA . GLN A 1 244 ? 0.403 -15.863 8.803 1.00 81.94 244 GLN A CA 1
ATOM 1847 C C . GLN A 1 244 ? -0.188 -16.936 7.877 1.00 81.94 244 GLN A C 1
ATOM 1849 O O . GLN A 1 244 ? -0.021 -16.846 6.661 1.00 81.94 244 GLN A O 1
ATOM 1854 N N . HIS A 1 245 ? -0.882 -17.936 8.423 1.00 77.94 245 HIS A N 1
ATOM 1855 C CA . HIS A 1 245 ? -1.482 -19.010 7.631 1.00 77.94 245 HIS A CA 1
ATOM 1856 C C . HIS A 1 245 ? -2.809 -18.605 6.989 1.00 77.94 245 HIS A C 1
ATOM 1858 O O . HIS A 1 245 ? -3.036 -18.915 5.822 1.00 77.94 245 HIS A O 1
ATOM 1864 N N . ASN A 1 246 ? -3.674 -17.902 7.724 1.00 85.31 246 ASN A N 1
ATOM 1865 C CA . ASN A 1 246 ? -5.061 -17.697 7.296 1.00 85.31 246 ASN A CA 1
ATOM 1866 C C . ASN A 1 246 ? -5.332 -16.299 6.712 1.00 85.31 246 ASN A C 1
ATOM 1868 O O . ASN A 1 246 ? -6.298 -16.127 5.973 1.00 85.31 246 ASN A O 1
ATOM 1872 N N . PHE A 1 247 ? -4.498 -15.297 7.017 1.00 93.06 247 PHE A N 1
ATOM 1873 C CA . PHE A 1 247 ? -4.764 -13.884 6.695 1.00 93.06 247 PHE A CA 1
ATOM 1874 C C . PHE A 1 247 ? -3.606 -13.181 5.963 1.00 93.06 247 PHE A C 1
ATOM 1876 O O . PHE A 1 247 ? -3.538 -11.950 5.918 1.00 93.06 247 PHE A O 1
ATOM 1883 N N . SER A 1 248 ? -2.712 -13.958 5.346 1.00 88.19 248 SER A N 1
ATOM 1884 C CA . SER A 1 248 ? -1.573 -13.454 4.569 1.00 88.19 248 SER A CA 1
ATOM 1885 C C . SER A 1 248 ? -1.986 -12.968 3.162 1.00 88.19 248 SER A C 1
ATOM 1887 O O . SER A 1 248 ? -3.115 -12.514 2.950 1.00 88.19 248 SER A O 1
ATOM 1889 N N . VAL A 1 249 ? -1.056 -13.019 2.202 1.00 80.56 249 VAL A N 1
ATOM 1890 C CA . VAL A 1 249 ? -1.200 -12.553 0.808 1.00 80.56 249 VAL A CA 1
ATOM 1891 C C . VAL A 1 249 ? -2.391 -13.195 0.099 1.00 80.56 249 VAL A C 1
ATOM 1893 O O . VAL A 1 249 ? -3.084 -12.530 -0.669 1.00 80.56 249 VAL A O 1
ATOM 1896 N N . PHE A 1 250 ? -2.612 -14.485 0.341 1.00 74.69 250 PHE A N 1
ATOM 1897 C CA . PHE A 1 250 ? -3.716 -15.232 -0.235 1.00 74.69 250 PHE A CA 1
ATOM 1898 C C . PHE A 1 250 ? -4.694 -15.666 0.835 1.00 74.69 250 PHE A C 1
ATOM 1900 O O . PHE A 1 250 ? -4.292 -16.157 1.888 1.00 74.69 250 PHE A O 1
ATOM 1907 N N . ARG A 1 251 ? -5.976 -15.484 0.529 1.00 84.88 251 ARG A N 1
ATOM 1908 C CA . ARG A 1 251 ? -7.077 -15.734 1.445 1.00 84.88 251 ARG A CA 1
ATOM 1909 C C . ARG A 1 251 ? -8.145 -16.573 0.762 1.00 84.88 251 ARG A C 1
ATOM 1911 O O . ARG A 1 251 ? -8.337 -16.498 -0.451 1.00 84.88 251 ARG A O 1
ATOM 1918 N N . GLU A 1 252 ? -8.843 -17.361 1.558 1.00 86.44 252 GLU A N 1
ATOM 1919 C CA . GLU A 1 252 ? -9.947 -18.217 1.135 1.00 86.44 252 GLU A CA 1
ATOM 1920 C C . GLU A 1 252 ? -10.950 -18.291 2.286 1.00 86.44 252 GLU A C 1
ATOM 1922 O O . GLU A 1 252 ? -10.534 -18.357 3.447 1.00 86.44 252 GLU A O 1
ATOM 1927 N N . GLY A 1 253 ? -12.250 -18.251 1.982 1.00 89.94 253 GLY A N 1
ATOM 1928 C CA . GLY A 1 253 ? -13.317 -18.189 2.983 1.00 89.94 253 GLY A CA 1
ATOM 1929 C C . GLY A 1 253 ? -13.198 -19.255 4.070 1.00 89.94 253 GLY A C 1
ATOM 1930 O O . GLY A 1 253 ? -13.177 -18.917 5.251 1.00 89.94 253 GLY A O 1
ATOM 1931 N N . ASP A 1 254 ? -13.024 -20.521 3.692 1.00 89.44 254 ASP A N 1
ATOM 1932 C CA . ASP A 1 254 ? -12.949 -21.633 4.647 1.00 89.44 254 ASP A CA 1
ATOM 1933 C C . ASP A 1 254 ? -11.740 -21.533 5.591 1.00 89.44 254 ASP A C 1
ATOM 1935 O O . ASP A 1 254 ? -11.850 -21.815 6.789 1.00 89.44 254 ASP A O 1
ATOM 1939 N N . ALA A 1 255 ? -10.578 -21.129 5.070 1.00 85.94 255 ALA A N 1
ATOM 1940 C CA . ALA A 1 255 ? -9.364 -20.953 5.865 1.00 85.94 255 ALA A CA 1
ATOM 1941 C C . ALA A 1 255 ? -9.492 -19.755 6.817 1.00 85.94 255 ALA A C 1
ATOM 1943 O O . ALA A 1 255 ? -9.181 -19.864 8.003 1.00 85.94 255 ALA A O 1
ATOM 1944 N N . MET A 1 256 ? -10.021 -18.630 6.328 1.00 96.50 256 MET A N 1
ATOM 1945 C CA . MET A 1 256 ? -10.254 -17.436 7.141 1.00 96.50 256 MET A CA 1
ATOM 1946 C C . MET A 1 256 ? -11.300 -17.663 8.236 1.00 96.50 256 MET A C 1
ATOM 1948 O O . MET A 1 256 ? -11.123 -17.168 9.350 1.00 96.50 256 MET A O 1
ATOM 1952 N N . ALA A 1 257 ? -12.357 -18.428 7.961 1.00 97.00 257 ALA A N 1
ATOM 1953 C CA . ALA A 1 257 ? -13.369 -18.771 8.955 1.00 97.00 257 ALA A CA 1
ATOM 1954 C C . ALA A 1 257 ? -12.766 -19.621 10.085 1.00 97.00 257 ALA A C 1
ATOM 1956 O O . ALA A 1 257 ? -12.944 -19.311 11.263 1.00 97.00 257 ALA A O 1
ATOM 1957 N N . LYS A 1 258 ? -11.969 -20.643 9.741 1.00 93.38 258 LYS A N 1
ATOM 1958 C CA . LYS A 1 258 ? -11.226 -21.447 10.728 1.00 93.38 258 LYS A CA 1
ATOM 1959 C C . LYS A 1 258 ? -10.227 -20.603 11.518 1.00 93.38 258 LYS A C 1
ATOM 1961 O O . LYS A 1 258 ? -10.145 -20.746 12.735 1.00 93.38 258 LYS A O 1
ATOM 1966 N N . GLY A 1 259 ? -9.497 -19.716 10.843 1.00 95.50 259 GLY A N 1
ATOM 1967 C CA . GLY A 1 259 ? -8.567 -18.788 11.482 1.00 95.50 259 GLY A CA 1
ATOM 1968 C C . GLY A 1 259 ? -9.261 -17.860 12.480 1.00 95.50 259 GLY A C 1
ATOM 1969 O O . GLY A 1 259 ? -8.747 -17.634 13.569 1.00 95.50 259 GLY A O 1
ATOM 1970 N N . LEU A 1 260 ? -10.462 -17.370 12.167 1.00 98.12 260 LEU A N 1
ATOM 1971 C CA . LEU A 1 260 ? -11.231 -16.538 13.093 1.00 98.12 260 LEU A CA 1
ATOM 1972 C C . LEU A 1 260 ? -11.653 -17.310 14.354 1.00 98.12 260 LEU A C 1
ATOM 1974 O O . LEU A 1 260 ? -11.521 -16.786 15.459 1.00 98.12 260 LEU A O 1
ATOM 1978 N N . GLU A 1 261 ? -12.094 -18.563 14.220 1.00 98.31 261 GLU A N 1
ATOM 1979 C CA . GLU A 1 261 ? -12.404 -19.416 15.378 1.00 98.31 261 GLU A CA 1
ATOM 1980 C C . GLU A 1 261 ? -11.160 -19.709 16.234 1.00 98.31 261 GLU A C 1
ATOM 1982 O O . GLU A 1 261 ? -11.222 -19.672 17.465 1.00 98.31 261 GLU A O 1
ATOM 1987 N N . GLN A 1 262 ? -9.999 -19.917 15.603 1.00 97.94 262 GLN A N 1
ATOM 1988 C CA . GLN A 1 262 ? -8.722 -20.037 16.314 1.00 97.94 262 GLN A CA 1
ATOM 1989 C C . GLN A 1 262 ? -8.392 -18.755 17.088 1.00 97.94 262 GLN A C 1
ATOM 1991 O O . GLN A 1 262 ? -8.039 -18.828 18.264 1.00 97.94 262 GLN A O 1
ATOM 1996 N N . LEU A 1 263 ? -8.555 -17.579 16.474 1.00 98.56 263 LEU A N 1
ATOM 1997 C CA . LEU A 1 263 ? -8.316 -16.296 17.140 1.00 98.56 263 LEU A CA 1
ATOM 1998 C C . LEU A 1 263 ? -9.240 -16.080 18.339 1.00 98.56 263 LEU A C 1
ATOM 2000 O O . LEU A 1 263 ? -8.762 -15.604 19.365 1.00 98.56 263 LEU A O 1
ATOM 2004 N N . LYS A 1 264 ? -10.518 -16.481 18.266 1.00 98.56 264 LYS A N 1
ATOM 2005 C CA . LYS A 1 264 ? -11.428 -16.446 19.427 1.00 98.56 264 LYS A CA 1
ATOM 2006 C C . LYS A 1 264 ? -10.874 -17.271 20.590 1.00 98.56 264 LYS A C 1
ATOM 2008 O O . LYS A 1 264 ? -10.788 -16.775 21.711 1.00 98.56 264 LYS A O 1
ATOM 2013 N N . ALA A 1 265 ? -10.421 -18.495 20.320 1.00 98.50 265 ALA A N 1
ATOM 2014 C CA . ALA A 1 265 ? -9.825 -19.351 21.344 1.00 98.50 265 ALA A CA 1
ATOM 2015 C C . ALA A 1 265 ? -8.519 -18.766 21.921 1.00 98.50 265 ALA A C 1
ATOM 2017 O O . ALA A 1 265 ? -8.302 -18.805 23.133 1.00 98.50 265 ALA A O 1
ATOM 2018 N N . ILE A 1 266 ? -7.653 -18.189 21.079 1.00 98.69 266 ILE A N 1
ATOM 2019 C CA . ILE A 1 266 ? -6.405 -17.542 21.524 1.00 98.69 266 ILE A CA 1
ATOM 2020 C C . ILE A 1 266 ? -6.712 -16.281 22.353 1.00 98.69 266 ILE A C 1
ATOM 2022 O O . ILE A 1 266 ? -6.031 -16.012 23.343 1.00 98.69 266 ILE A O 1
ATOM 2026 N N . ARG A 1 267 ? -7.758 -15.527 22.002 1.00 98.62 267 ARG A N 1
ATOM 2027 C CA . ARG A 1 267 ? -8.201 -14.343 22.750 1.00 98.62 267 ARG A CA 1
ATOM 2028 C C . ARG A 1 267 ? -8.699 -14.701 24.150 1.00 98.62 267 ARG A C 1
ATOM 2030 O O . ARG A 1 267 ? -8.350 -14.003 25.097 1.00 98.62 267 ARG A O 1
ATOM 2037 N N . GLU A 1 268 ? -9.425 -15.809 24.315 1.00 98.50 268 GLU A N 1
ATOM 2038 C CA . GLU A 1 268 ? -9.808 -16.308 25.647 1.00 98.50 268 GLU A CA 1
ATOM 2039 C C . GLU A 1 268 ? -8.595 -16.756 26.474 1.00 98.50 268 GLU A C 1
ATOM 2041 O O . GLU A 1 268 ? -8.487 -16.400 27.649 1.00 98.50 268 GLU A O 1
ATOM 2046 N N . ARG A 1 269 ? -7.632 -17.459 25.858 1.00 98.50 269 ARG A N 1
ATOM 2047 C CA . ARG A 1 269 ? -6.356 -17.827 26.503 1.00 98.50 269 ARG A CA 1
ATOM 2048 C C . ARG A 1 269 ? -5.620 -16.599 27.049 1.00 98.50 269 ARG A C 1
ATOM 2050 O O . ARG A 1 269 ? -5.179 -16.594 28.198 1.00 98.50 269 ARG A O 1
ATOM 2057 N N . LEU A 1 270 ? -5.563 -15.519 26.265 1.00 98.69 270 LEU A N 1
ATOM 2058 C CA . LEU A 1 270 ? -4.892 -14.271 26.642 1.00 98.69 270 LEU A CA 1
ATOM 2059 C C . LEU A 1 270 ? -5.492 -13.596 27.885 1.00 98.69 270 LEU A C 1
ATOM 2061 O O . LEU A 1 270 ? -4.750 -12.998 28.671 1.00 98.69 270 LEU A O 1
ATOM 2065 N N . LYS A 1 271 ? -6.805 -13.725 28.123 1.00 98.31 271 LYS A N 1
ATOM 2066 C CA . LYS A 1 271 ? -7.452 -13.172 29.328 1.00 98.31 271 LYS A CA 1
ATOM 2067 C C . LYS A 1 271 ? -6.861 -13.754 30.614 1.00 98.31 271 LYS A C 1
ATOM 2069 O O . LYS A 1 271 ? -6.725 -13.025 31.597 1.00 98.31 271 LYS A O 1
ATOM 2074 N N . ASN A 1 272 ? -6.437 -15.019 30.588 1.00 98.19 272 ASN A N 1
ATOM 2075 C CA . ASN A 1 272 ? -5.796 -15.702 31.710 1.00 98.19 272 ASN A CA 1
ATOM 2076 C C . ASN A 1 272 ? -4.278 -15.891 31.521 1.00 98.19 272 ASN A C 1
ATOM 2078 O O . ASN A 1 272 ? -3.709 -16.827 32.071 1.00 98.19 272 ASN A O 1
ATOM 2082 N N . ALA A 1 273 ? -3.603 -15.047 30.740 1.00 98.44 273 ALA A N 1
ATOM 2083 C CA . ALA A 1 273 ? -2.144 -15.083 30.633 1.00 98.44 273 ALA A CA 1
ATOM 2084 C C . ALA A 1 273 ? -1.463 -14.497 31.887 1.00 98.44 273 ALA A C 1
ATOM 2086 O O . ALA A 1 273 ? -2.007 -13.599 32.539 1.00 98.44 273 ALA A O 1
ATOM 2087 N N . ARG A 1 274 ? -0.272 -15.007 32.230 1.00 98.44 274 ARG A N 1
ATOM 2088 C CA . ARG A 1 274 ? 0.496 -14.580 33.416 1.00 98.44 274 ARG A CA 1
ATOM 2089 C C . ARG A 1 274 ? 1.568 -13.538 33.096 1.00 98.44 274 ARG A C 1
ATOM 2091 O O . ARG A 1 274 ? 2.107 -13.511 31.993 1.00 98.44 274 ARG A O 1
ATOM 2098 N N . LEU A 1 275 ? 1.931 -12.749 34.104 1.00 98.62 275 LEU A N 1
ATOM 2099 C CA . LEU A 1 275 ? 3.136 -11.918 34.117 1.00 98.62 275 LEU A CA 1
ATOM 2100 C C . LEU A 1 275 ? 4.098 -12.463 35.181 1.00 98.62 275 LEU A C 1
ATOM 2102 O O . LEU A 1 275 ? 3.758 -12.438 36.364 1.00 98.62 275 LEU A O 1
ATOM 2106 N N . ASP A 1 276 ? 5.271 -12.945 34.765 1.00 98.06 276 ASP A N 1
ATOM 2107 C CA . ASP A 1 276 ? 6.245 -13.568 35.675 1.00 98.06 276 ASP A CA 1
ATOM 2108 C C . ASP A 1 276 ? 7.093 -12.524 36.427 1.00 98.06 276 ASP A C 1
ATOM 2110 O O . ASP A 1 276 ? 7.210 -12.588 37.651 1.00 98.06 276 ASP A O 1
ATOM 2114 N N . ASP A 1 277 ? 7.648 -11.531 35.724 1.00 97.56 277 ASP A N 1
ATOM 2115 C CA . ASP A 1 277 ? 8.412 -10.436 36.324 1.00 97.56 277 ASP A CA 1
ATOM 2116 C C . ASP A 1 277 ? 7.481 -9.379 36.931 1.00 97.56 277 ASP A C 1
ATOM 2118 O O . ASP A 1 277 ? 6.710 -8.706 36.240 1.00 97.56 277 ASP A O 1
ATOM 2122 N N . THR A 1 278 ? 7.582 -9.191 38.246 1.00 96.75 278 THR A N 1
ATOM 2123 C CA . THR A 1 278 ? 6.784 -8.221 39.004 1.00 96.75 278 THR A CA 1
ATOM 2124 C C . THR A 1 278 ? 7.537 -6.944 39.350 1.00 96.75 278 THR A C 1
ATOM 2126 O O . THR A 1 278 ? 6.963 -6.083 40.017 1.00 96.75 278 THR A O 1
ATOM 2129 N N . SER A 1 279 ? 8.796 -6.810 38.932 1.00 97.56 279 SER A N 1
ATOM 2130 C CA . SER A 1 279 ? 9.627 -5.641 39.220 1.00 97.56 279 SER A CA 1
ATOM 2131 C C . SER A 1 279 ? 8.993 -4.343 38.704 1.00 97.56 279 SER A C 1
ATOM 2133 O O . SER A 1 279 ? 8.146 -4.341 37.799 1.00 97.56 279 SER A O 1
ATOM 2135 N N . SER A 1 280 ? 9.356 -3.223 39.321 1.00 95.88 280 SER A N 1
ATOM 2136 C CA . SER A 1 280 ? 8.880 -1.886 38.957 1.00 95.88 280 SER A CA 1
ATOM 2137 C C . SER A 1 280 ? 9.794 -1.210 37.942 1.00 95.88 280 SER A C 1
ATOM 2139 O O . SER A 1 280 ? 9.319 -0.648 36.956 1.00 95.88 280 SER A O 1
ATOM 2141 N N . GLU A 1 281 ? 11.101 -1.262 38.174 1.00 96.00 281 GLU A N 1
ATOM 2142 C CA . GLU A 1 281 ? 12.099 -0.567 37.376 1.00 96.00 281 GLU A CA 1
ATOM 2143 C C . GLU A 1 281 ? 12.366 -1.296 36.059 1.00 96.00 281 GLU A C 1
ATOM 2145 O O . GLU A 1 281 ? 12.878 -2.409 36.044 1.00 96.00 281 GLU A O 1
ATOM 2150 N N . PHE A 1 282 ? 12.061 -0.631 34.941 1.00 96.00 282 PHE A N 1
ATOM 2151 C CA . PHE A 1 282 ? 12.413 -1.089 33.591 1.00 96.00 282 PHE A CA 1
ATOM 2152 C C . PHE A 1 282 ? 11.933 -2.517 33.255 1.00 96.00 282 PHE A C 1
ATOM 2154 O O . PHE A 1 282 ? 12.595 -3.266 32.542 1.00 96.00 282 PHE A O 1
ATOM 2161 N N . ASN A 1 283 ? 10.755 -2.896 33.750 1.00 97.88 283 ASN A N 1
ATOM 2162 C CA . ASN A 1 283 ? 10.175 -4.211 33.495 1.00 97.88 283 ASN A CA 1
ATOM 2163 C C . ASN A 1 283 ? 9.659 -4.319 32.047 1.00 97.88 283 ASN A C 1
ATOM 2165 O O . ASN A 1 283 ? 8.534 -3.913 31.734 1.00 97.88 283 ASN A O 1
ATOM 2169 N N . THR A 1 284 ? 10.488 -4.867 31.157 1.00 97.81 284 THR A N 1
ATOM 2170 C CA . THR A 1 284 ? 10.157 -5.049 29.736 1.00 97.81 284 THR A CA 1
ATOM 2171 C C . THR A 1 284 ? 9.125 -6.148 29.516 1.00 97.81 284 THR A C 1
ATOM 2173 O O . THR A 1 284 ? 8.294 -6.020 28.620 1.00 97.81 284 THR A O 1
ATOM 2176 N N . GLN A 1 285 ? 9.094 -7.185 30.361 1.00 98.06 285 GLN A N 1
ATOM 2177 C CA . GLN A 1 285 ? 8.109 -8.261 30.235 1.00 98.06 285 GLN A CA 1
ATOM 2178 C C . GLN A 1 285 ? 6.682 -7.730 30.407 1.00 98.06 285 GLN A C 1
ATOM 2180 O O . GLN A 1 285 ? 5.790 -8.097 29.641 1.00 98.06 285 GLN A O 1
ATOM 2185 N N . ARG A 1 286 ? 6.457 -6.823 31.368 1.00 98.56 286 ARG A N 1
ATOM 2186 C CA . ARG A 1 286 ? 5.165 -6.148 31.552 1.00 98.56 286 ARG A CA 1
ATOM 2187 C C . ARG A 1 286 ? 4.769 -5.383 30.292 1.00 98.56 286 ARG A C 1
ATOM 2189 O O . ARG A 1 286 ? 3.616 -5.473 29.876 1.00 98.56 286 ARG A O 1
ATOM 2196 N N . VAL A 1 287 ? 5.704 -4.657 29.679 1.00 98.44 287 VAL A N 1
ATOM 2197 C CA . VAL A 1 287 ? 5.453 -3.920 28.431 1.00 98.44 287 VAL A CA 1
ATOM 2198 C C . VAL A 1 287 ? 5.061 -4.882 27.308 1.00 98.44 287 VAL A C 1
ATOM 2200 O O . VAL A 1 287 ? 3.998 -4.702 26.722 1.00 98.44 287 VAL A O 1
ATOM 2203 N N . GLU A 1 288 ? 5.821 -5.953 27.078 1.00 98.25 288 GLU A N 1
ATOM 2204 C CA . GLU A 1 288 ? 5.520 -6.944 26.034 1.00 98.25 288 GLU A CA 1
ATOM 2205 C C . GLU A 1 288 ? 4.173 -7.657 26.242 1.00 98.25 288 GLU A C 1
ATOM 2207 O O . GLU A 1 288 ? 3.457 -7.953 25.282 1.00 98.25 288 GLU A O 1
ATOM 2212 N N . CYS A 1 289 ? 3.800 -7.940 27.493 1.00 98.62 289 CYS A N 1
ATOM 2213 C CA . CYS A 1 289 ? 2.493 -8.516 27.819 1.00 98.62 289 CYS A CA 1
ATOM 2214 C C . CYS A 1 289 ? 1.363 -7.526 27.498 1.00 98.62 289 CYS A C 1
ATOM 2216 O O . CYS A 1 289 ? 0.339 -7.892 26.919 1.00 98.62 289 CYS A O 1
ATOM 2218 N N . LEU A 1 290 ? 1.568 -6.241 27.798 1.00 98.69 290 LEU A N 1
ATOM 2219 C CA . LEU A 1 290 ? 0.629 -5.191 27.423 1.00 98.69 290 LEU A CA 1
ATOM 2220 C C . LEU A 1 290 ? 0.573 -4.987 25.896 1.00 98.69 290 LEU A C 1
ATOM 2222 O O . LEU A 1 290 ? -0.490 -4.661 25.365 1.00 98.69 290 LEU A O 1
ATOM 2226 N N . GLU A 1 291 ? 1.674 -5.161 25.175 1.00 98.75 291 GLU A N 1
ATOM 2227 C CA . GLU A 1 291 ? 1.688 -5.128 23.710 1.00 98.75 291 GLU A CA 1
ATOM 2228 C C . GLU A 1 291 ? 0.922 -6.308 23.110 1.00 98.75 291 GLU A C 1
ATOM 2230 O O . GLU A 1 291 ? 0.204 -6.123 22.128 1.00 98.75 291 GLU A O 1
ATOM 2235 N N . LEU A 1 292 ? 0.987 -7.491 23.730 1.00 98.75 292 LEU A N 1
ATOM 2236 C CA . LEU A 1 292 ? 0.274 -8.681 23.265 1.00 98.75 292 LEU A CA 1
ATOM 2237 C C . LEU A 1 292 ? -1.250 -8.489 23.238 1.00 98.75 292 LEU A C 1
ATOM 2239 O O . LEU A 1 292 ? -1.895 -8.908 22.277 1.00 98.75 292 LEU A O 1
ATOM 2243 N N . ASP A 1 293 ? -1.825 -7.778 24.213 1.00 98.81 293 ASP A N 1
ATOM 2244 C CA . ASP A 1 293 ? -3.245 -7.395 24.161 1.00 98.81 293 ASP A CA 1
ATOM 2245 C C . ASP A 1 293 ? -3.557 -6.510 22.943 1.00 98.81 293 ASP A C 1
ATOM 2247 O O . ASP A 1 293 ? -4.637 -6.594 22.368 1.00 98.81 293 ASP A O 1
ATOM 2251 N N . ASN A 1 294 ? -2.635 -5.631 22.541 1.00 98.81 294 ASN A N 1
ATOM 2252 C CA . ASN A 1 294 ? -2.831 -4.791 21.358 1.00 98.81 294 ASN A CA 1
ATOM 2253 C C . ASN A 1 294 ? -2.688 -5.602 20.066 1.00 98.81 294 ASN A C 1
ATOM 2255 O O . ASN A 1 294 ? -3.485 -5.410 19.152 1.00 98.81 294 ASN A O 1
ATOM 2259 N N . LEU A 1 295 ? -1.719 -6.521 20.002 1.00 98.69 295 LEU A N 1
ATOM 2260 C CA . LEU A 1 295 ? -1.563 -7.435 18.869 1.00 98.69 295 LEU A CA 1
ATOM 2261 C C . LEU A 1 295 ? -2.826 -8.274 18.659 1.00 98.69 295 LEU A C 1
ATOM 2263 O O . LEU A 1 295 ? -3.271 -8.415 17.522 1.00 98.69 295 LEU A O 1
ATOM 2267 N N . MET A 1 296 ? -3.422 -8.782 19.742 1.00 98.81 296 MET A N 1
ATOM 2268 C CA . MET A 1 296 ? -4.651 -9.571 19.686 1.00 98.81 296 MET A CA 1
ATOM 2269 C C . MET A 1 296 ? -5.823 -8.782 19.097 1.00 98.81 296 MET A C 1
ATOM 2271 O O . MET A 1 296 ? -6.453 -9.245 18.150 1.00 98.81 296 MET A O 1
ATOM 2275 N N . GLU A 1 297 ? -6.094 -7.578 19.605 1.00 98.81 297 GLU A N 1
ATOM 2276 C CA . GLU A 1 297 ? -7.209 -6.757 19.110 1.00 98.81 297 GLU A CA 1
ATOM 2277 C C . GLU A 1 297 ? -7.016 -6.347 17.639 1.00 98.81 297 GLU A C 1
ATOM 2279 O O . GLU A 1 297 ? -7.957 -6.402 16.847 1.00 98.81 297 GLU A O 1
ATOM 2284 N N . THR A 1 298 ? -5.786 -6.011 17.234 1.00 98.88 298 THR A N 1
ATOM 2285 C CA . THR A 1 298 ? -5.458 -5.708 15.830 1.00 98.88 298 THR A CA 1
ATOM 2286 C C . THR A 1 298 ? -5.651 -6.927 14.924 1.00 98.88 298 THR A C 1
ATOM 2288 O O . THR A 1 298 ? -6.210 -6.806 13.830 1.00 98.88 298 THR A O 1
ATOM 2291 N N . ALA A 1 299 ? -5.200 -8.104 15.368 1.00 98.81 299 ALA A N 1
ATOM 2292 C CA . ALA A 1 299 ? -5.338 -9.353 14.628 1.00 98.81 299 ALA A CA 1
ATOM 2293 C C . ALA A 1 299 ? -6.808 -9.753 14.466 1.00 98.81 299 ALA A C 1
ATOM 2295 O O . ALA A 1 299 ? -7.236 -10.095 13.364 1.00 98.81 299 ALA A O 1
ATOM 2296 N N . TYR A 1 300 ? -7.592 -9.646 15.539 1.00 98.88 300 TYR A N 1
ATOM 2297 C CA . TYR A 1 300 ? -9.011 -9.975 15.525 1.00 98.88 300 TYR A CA 1
ATOM 2298 C C . TYR A 1 300 ? -9.800 -9.047 14.593 1.00 98.88 300 TYR A C 1
ATOM 2300 O O . TYR A 1 300 ? -10.487 -9.538 13.699 1.00 98.88 300 TYR A O 1
ATOM 2308 N N . ALA A 1 301 ? -9.618 -7.725 14.700 1.00 98.88 301 ALA A N 1
ATOM 2309 C CA . ALA A 1 301 ? -10.258 -6.771 13.790 1.00 98.88 301 ALA A CA 1
ATOM 2310 C C . ALA A 1 301 ? -9.864 -7.027 12.322 1.00 98.88 301 ALA A C 1
ATOM 2312 O O . ALA A 1 301 ? -10.720 -7.048 11.443 1.00 98.88 301 ALA A O 1
ATOM 2313 N N . THR A 1 302 ? -8.584 -7.311 12.052 1.00 98.88 302 THR A N 1
ATOM 2314 C CA . THR A 1 302 ? -8.107 -7.689 10.707 1.00 98.88 302 THR A CA 1
ATOM 2315 C C . THR A 1 302 ? -8.821 -8.932 10.175 1.00 98.88 302 THR A C 1
ATOM 2317 O O . THR A 1 302 ? -9.260 -8.952 9.024 1.00 98.88 302 THR A O 1
ATOM 2320 N N . ALA A 1 303 ? -8.936 -9.973 11.000 1.00 98.69 303 ALA A N 1
ATOM 2321 C CA . ALA A 1 303 ? -9.546 -11.241 10.623 1.00 98.69 303 ALA A CA 1
ATOM 2322 C C . ALA A 1 303 ? -11.050 -11.115 10.357 1.00 98.69 303 ALA A C 1
ATOM 2324 O O . ALA A 1 303 ? -11.551 -11.666 9.373 1.00 98.69 303 ALA A O 1
ATOM 2325 N N . VAL A 1 304 ? -11.767 -10.367 11.200 1.00 98.81 304 VAL A N 1
ATOM 2326 C CA . VAL A 1 304 ? -13.198 -10.092 11.024 1.00 98.81 304 VAL A CA 1
ATOM 2327 C C . VAL A 1 304 ? -13.427 -9.290 9.738 1.00 98.81 304 VAL A C 1
ATOM 2329 O O . VAL A 1 304 ? -14.229 -9.706 8.897 1.00 98.81 304 VAL A O 1
ATOM 2332 N N . SER A 1 305 ? -12.662 -8.216 9.508 1.00 98.81 305 SER A N 1
ATOM 2333 C CA . SER A 1 305 ? -12.779 -7.414 8.284 1.00 98.81 305 SER A CA 1
ATOM 2334 C C . SER A 1 305 ? -12.441 -8.201 7.015 1.00 98.81 305 SER A C 1
ATOM 2336 O O . SER A 1 305 ? -13.110 -8.050 5.991 1.00 98.81 305 SER A O 1
ATOM 2338 N N . ALA A 1 306 ? -11.435 -9.082 7.071 1.00 98.56 306 ALA A N 1
ATOM 2339 C CA . ALA A 1 306 ? -11.037 -9.905 5.930 1.00 98.56 306 ALA A CA 1
ATOM 2340 C C . ALA A 1 306 ? -12.091 -10.961 5.561 1.00 98.56 306 ALA A C 1
ATOM 2342 O O . ALA A 1 306 ? -12.282 -11.235 4.378 1.00 98.56 306 ALA A O 1
ATOM 2343 N N . ASN A 1 307 ? -12.787 -11.530 6.551 1.00 98.50 307 ASN A N 1
ATOM 2344 C CA . ASN A 1 307 ? -13.920 -12.425 6.304 1.00 98.50 307 ASN A CA 1
ATOM 2345 C C . ASN A 1 307 ? -15.118 -11.670 5.703 1.00 98.50 307 ASN A C 1
ATOM 2347 O O . ASN A 1 307 ? -15.794 -12.202 4.820 1.00 98.50 307 ASN A O 1
ATOM 2351 N N . PHE A 1 308 ? -15.355 -10.436 6.161 1.00 98.75 308 PHE A N 1
ATOM 2352 C CA . PHE A 1 308 ? -16.480 -9.598 5.744 1.00 98.75 308 PHE A CA 1
ATOM 2353 C C . PHE A 1 308 ? -16.407 -9.148 4.282 1.00 98.75 308 PHE A C 1
ATOM 2355 O O . PHE A 1 308 ? -17.398 -9.271 3.559 1.00 98.75 308 PHE A O 1
ATOM 2362 N N . ARG A 1 309 ? -15.251 -8.649 3.823 1.00 98.44 309 ARG A N 1
ATOM 2363 C CA . ARG A 1 309 ? -15.093 -8.199 2.433 1.00 98.44 309 ARG A CA 1
ATOM 2364 C C . ARG A 1 309 ? -15.064 -9.405 1.487 1.00 98.44 309 ARG A C 1
ATOM 2366 O O . ARG A 1 309 ? -14.167 -10.243 1.542 1.00 98.44 309 ARG A O 1
ATOM 2373 N N . THR A 1 310 ? -16.063 -9.502 0.615 1.00 98.31 310 THR A N 1
ATOM 2374 C CA . THR A 1 310 ? -16.252 -10.611 -0.342 1.00 98.31 310 THR A CA 1
ATOM 2375 C C . THR A 1 310 ? -15.943 -10.169 -1.776 1.00 98.31 310 THR A C 1
ATOM 2377 O O . THR A 1 310 ? -16.731 -10.351 -2.696 1.00 98.31 310 THR A O 1
ATOM 2380 N N . GLU A 1 311 ? -14.767 -9.569 -1.961 1.00 95.00 311 GLU A N 1
ATOM 2381 C CA . GLU A 1 311 ? -14.188 -9.193 -3.259 1.00 95.00 311 GLU A CA 1
ATOM 2382 C C . GLU A 1 311 ? -12.656 -9.322 -3.203 1.00 95.00 311 GLU A C 1
ATOM 2384 O O . GLU A 1 311 ? -12.084 -9.553 -2.136 1.00 95.00 311 GLU A O 1
ATOM 2389 N N . SER A 1 312 ? -11.973 -9.090 -4.324 1.00 86.06 312 SER A N 1
ATOM 2390 C CA . SER A 1 312 ? -10.523 -8.873 -4.353 1.00 86.06 312 SER A CA 1
ATOM 2391 C C . SER A 1 312 ? -10.192 -7.453 -4.806 1.00 86.06 312 SER A C 1
ATOM 2393 O O . SER A 1 312 ? -10.511 -7.038 -5.921 1.00 86.06 312 SER A O 1
ATOM 2395 N N . ARG A 1 313 ? -9.500 -6.694 -3.950 1.00 85.25 313 ARG A N 1
ATOM 2396 C CA . ARG A 1 313 ? -9.104 -5.304 -4.204 1.00 85.25 313 ARG A CA 1
ATOM 2397 C C . ARG A 1 313 ? -7.749 -5.010 -3.565 1.00 85.25 313 ARG A C 1
ATOM 2399 O O . ARG A 1 313 ? -7.586 -5.094 -2.352 1.00 85.25 313 ARG A O 1
ATOM 2406 N N . GLY A 1 314 ? -6.780 -4.600 -4.383 1.00 85.81 314 GLY A N 1
ATOM 2407 C CA . GLY A 1 314 ? -5.441 -4.233 -3.913 1.00 85.81 314 GLY A CA 1
ATOM 2408 C C . GLY A 1 314 ? -4.737 -5.385 -3.191 1.00 85.81 314 GLY A C 1
ATOM 2409 O O . GLY A 1 314 ? -4.534 -6.451 -3.772 1.00 85.81 314 GLY A O 1
ATOM 2410 N N . ALA A 1 315 ? -4.342 -5.158 -1.936 1.00 85.69 315 ALA A N 1
ATOM 2411 C CA . ALA A 1 315 ? -3.661 -6.153 -1.108 1.00 85.69 315 ALA A CA 1
ATOM 2412 C C . ALA A 1 315 ? -4.606 -7.209 -0.500 1.00 85.69 315 ALA A C 1
ATOM 2414 O O . ALA A 1 315 ? -4.143 -8.264 -0.072 1.00 85.69 315 ALA A O 1
ATOM 2415 N N . HIS A 1 316 ? -5.920 -6.960 -0.490 1.00 93.75 316 HIS A N 1
ATOM 2416 C CA . HIS A 1 316 ? -6.914 -7.963 -0.125 1.00 93.75 316 HIS A CA 1
ATOM 2417 C C . HIS A 1 316 ? -7.240 -8.835 -1.344 1.00 93.75 316 HIS A C 1
ATOM 2419 O O . HIS A 1 316 ? -7.857 -8.362 -2.298 1.00 93.75 316 HIS A O 1
ATOM 2425 N N . SER A 1 317 ? -6.804 -10.098 -1.326 1.00 85.25 317 SER A N 1
ATOM 2426 C CA . SER A 1 317 ? -6.997 -11.044 -2.432 1.00 85.25 317 SER A CA 1
ATOM 2427 C C . SER A 1 317 ? -7.594 -12.355 -1.932 1.00 85.25 317 SER A C 1
ATOM 2429 O O . SER A 1 317 ? -6.965 -13.075 -1.153 1.00 85.25 317 SER A O 1
ATOM 2431 N N . ARG A 1 318 ? -8.789 -12.672 -2.426 1.00 85.88 318 ARG A N 1
ATOM 2432 C CA . ARG A 1 318 ? -9.567 -13.865 -2.094 1.00 85.88 318 ARG A CA 1
ATOM 2433 C C . ARG A 1 318 ? -9.683 -14.797 -3.295 1.00 85.88 318 ARG A C 1
ATOM 2435 O O . ARG A 1 318 ? -10.020 -14.352 -4.386 1.00 85.88 318 ARG A O 1
ATOM 2442 N N . PHE A 1 319 ? -9.432 -16.090 -3.104 1.00 78.44 319 PHE A N 1
ATOM 2443 C CA . PHE A 1 319 ? -9.606 -17.080 -4.175 1.00 78.44 319 PHE A CA 1
ATOM 2444 C C . PHE A 1 319 ? -11.068 -17.354 -4.506 1.00 78.44 319 PHE A C 1
ATOM 2446 O O . PHE A 1 319 ? -11.409 -17.545 -5.669 1.00 78.44 319 PHE A O 1
ATOM 2453 N N . ASP A 1 320 ? -11.918 -17.353 -3.487 1.00 81.31 320 ASP A N 1
ATOM 2454 C CA . ASP A 1 320 ? -13.358 -17.559 -3.598 1.00 81.31 320 ASP A CA 1
ATOM 2455 C C . ASP A 1 320 ? -14.096 -16.331 -4.162 1.00 81.31 320 ASP A C 1
ATOM 2457 O O . ASP A 1 320 ? -15.187 -16.473 -4.706 1.00 81.31 320 ASP A O 1
ATOM 2461 N N . PHE A 1 321 ? -13.470 -15.147 -4.119 1.00 83.69 321 PHE A N 1
ATOM 2462 C CA . PHE A 1 321 ? -13.971 -13.901 -4.716 1.00 83.69 321 PHE A CA 1
ATOM 2463 C C . PHE A 1 321 ? -12.839 -13.155 -5.450 1.00 83.69 321 PHE A C 1
ATOM 2465 O O . PHE A 1 321 ? -12.326 -12.155 -4.941 1.00 83.69 321 PHE A O 1
ATOM 2472 N N . PRO A 1 322 ? -12.404 -13.632 -6.633 1.00 74.25 322 PRO A N 1
ATOM 2473 C CA . PRO A 1 322 ? -11.185 -13.148 -7.290 1.00 74.25 322 PRO A CA 1
ATOM 2474 C C . PRO A 1 322 ? -11.337 -11.792 -7.992 1.00 74.25 322 PRO A C 1
ATOM 2476 O O . PRO A 1 322 ? -10.335 -11.156 -8.317 1.00 74.25 322 PRO A O 1
ATOM 2479 N N . GLU A 1 323 ? -12.568 -11.345 -8.240 1.00 75.50 323 GLU A N 1
ATOM 2480 C CA . GLU A 1 323 ? -12.852 -10.111 -8.974 1.00 75.50 323 GLU A CA 1
ATOM 2481 C C . GLU A 1 323 ? -13.046 -8.911 -8.039 1.00 75.50 323 GLU A C 1
ATOM 2483 O O . GLU A 1 323 ? -13.410 -9.047 -6.868 1.00 75.50 323 GLU A O 1
ATOM 2488 N N . ARG A 1 324 ? -12.829 -7.715 -8.592 1.00 77.44 324 ARG A N 1
ATOM 2489 C CA . ARG A 1 324 ? -13.132 -6.440 -7.936 1.00 77.44 324 ARG A CA 1
ATOM 2490 C C . ARG A 1 324 ? -14.610 -6.099 -8.121 1.00 77.44 324 ARG A C 1
ATOM 2492 O O . ARG A 1 324 ? -15.082 -6.076 -9.256 1.00 77.44 324 ARG A O 1
ATOM 2499 N N . ASP A 1 325 ? -15.306 -5.754 -7.043 1.00 85.00 325 ASP A N 1
ATOM 2500 C CA . ASP A 1 325 ? -16.739 -5.452 -7.044 1.00 85.00 325 ASP A CA 1
ATOM 2501 C C . ASP A 1 325 ? -16.978 -3.980 -6.680 1.00 85.00 325 ASP A C 1
ATOM 2503 O O . ASP A 1 325 ? -17.053 -3.582 -5.518 1.00 85.00 325 ASP A O 1
ATOM 2507 N N . ASP A 1 326 ? -17.063 -3.127 -7.700 1.00 79.75 326 ASP A N 1
ATOM 2508 C CA . ASP A 1 326 ? -17.304 -1.697 -7.492 1.00 79.75 326 ASP A CA 1
ATOM 2509 C C . ASP A 1 326 ? -18.776 -1.369 -7.172 1.00 79.75 326 ASP A C 1
ATOM 2511 O O . ASP A 1 326 ? -19.055 -0.253 -6.739 1.00 79.75 326 ASP A O 1
ATOM 2515 N N . GLU A 1 327 ? -19.714 -2.301 -7.375 1.00 82.12 327 GLU A N 1
ATOM 2516 C CA . GLU A 1 327 ? -21.141 -2.073 -7.108 1.00 82.12 327 GLU A CA 1
ATOM 2517 C C . GLU A 1 327 ? -21.451 -2.219 -5.617 1.00 82.12 327 GLU A C 1
ATOM 2519 O O . GLU A 1 327 ? -22.142 -1.377 -5.044 1.00 82.12 327 GLU A O 1
ATOM 2524 N N . ASN A 1 328 ? -20.896 -3.247 -4.970 1.00 87.75 328 ASN A N 1
ATOM 2525 C CA . ASN A 1 328 ? -21.174 -3.539 -3.561 1.00 87.75 328 ASN A CA 1
ATOM 2526 C C . ASN A 1 328 ? -20.066 -3.081 -2.604 1.00 87.75 328 ASN A C 1
ATOM 2528 O O . ASN A 1 328 ? -20.346 -2.832 -1.423 1.00 87.75 328 ASN A O 1
ATOM 2532 N N . TRP A 1 329 ? -18.825 -2.987 -3.097 1.00 95.69 329 TRP A N 1
ATOM 2533 C CA . TRP A 1 329 ? -17.624 -2.872 -2.267 1.00 95.69 329 TRP A CA 1
ATOM 2534 C C . TRP A 1 329 ? -16.714 -1.683 -2.607 1.00 95.69 329 TRP A C 1
ATOM 2536 O O . TRP A 1 329 ? -15.599 -1.584 -2.082 1.00 95.69 329 TRP A O 1
ATOM 2546 N N . LEU A 1 330 ? -17.197 -0.708 -3.390 1.00 91.31 330 LEU A N 1
ATOM 2547 C CA . LEU A 1 330 ? -16.566 0.617 -3.511 1.00 91.31 330 LEU A CA 1
ATOM 2548 C C . LEU A 1 330 ? -16.823 1.475 -2.256 1.00 91.31 330 LEU A C 1
ATOM 2550 O O . LEU A 1 330 ? -17.407 2.556 -2.294 1.00 91.31 330 LEU A O 1
ATOM 2554 N N . CYS A 1 331 ? -16.397 0.944 -1.119 1.00 97.12 331 CYS A N 1
ATOM 2555 C CA . CYS A 1 331 ? -16.602 1.464 0.220 1.00 97.12 331 CYS A CA 1
ATOM 2556 C C . CYS A 1 331 ? -15.423 1.053 1.115 1.00 97.12 331 CYS A C 1
ATOM 2558 O O . CYS A 1 331 ? -14.671 0.115 0.817 1.00 97.12 331 CYS A O 1
ATOM 2560 N N . HIS A 1 332 ? -15.310 1.716 2.253 1.00 98.75 332 HIS A N 1
ATOM 2561 C CA . HIS A 1 332 ? -14.466 1.275 3.350 1.00 98.75 332 HIS A CA 1
ATOM 2562 C C . HIS A 1 332 ? -15.158 0.173 4.158 1.00 98.75 332 HIS A C 1
ATOM 2564 O O . HIS A 1 332 ? -16.389 0.161 4.261 1.00 98.75 332 HIS A O 1
ATOM 2570 N N . SER A 1 333 ? -14.379 -0.742 4.732 1.00 98.81 333 SER A N 1
ATOM 2571 C CA . SER A 1 333 ? -14.857 -1.661 5.770 1.00 98.81 333 SER A CA 1
ATOM 2572 C C . SER A 1 333 ? -14.683 -0.979 7.131 1.00 98.81 333 SER A C 1
ATOM 2574 O O . SER A 1 333 ? -13.683 -0.301 7.353 1.00 98.81 333 SER A O 1
ATOM 2576 N N . LEU A 1 334 ? -15.638 -1.120 8.047 1.00 98.81 334 LEU A N 1
ATOM 2577 C CA . LEU A 1 334 ? -15.538 -0.527 9.381 1.00 98.81 334 LEU A CA 1
ATOM 2578 C C . LEU A 1 334 ? -15.883 -1.565 10.446 1.00 98.81 334 LEU A C 1
ATOM 2580 O O . LEU A 1 334 ? -16.998 -2.083 10.458 1.00 98.81 334 LEU A O 1
ATOM 2584 N N . TYR A 1 335 ? -14.928 -1.851 11.326 1.00 98.88 335 TYR A N 1
ATOM 2585 C CA . TYR A 1 335 ? -15.103 -2.728 12.480 1.00 98.88 335 TYR A CA 1
ATOM 2586 C C . TYR A 1 335 ? -15.608 -1.924 13.677 1.00 98.88 335 TYR A C 1
ATOM 2588 O O . TYR A 1 335 ? -14.950 -0.968 14.098 1.00 98.88 335 TYR A O 1
ATOM 2596 N N . LEU A 1 336 ? -16.759 -2.326 14.219 1.00 98.62 336 LEU A N 1
ATOM 2597 C CA . LEU A 1 336 ? -17.421 -1.716 15.371 1.00 98.62 336 LEU A CA 1
ATOM 2598 C C . LEU A 1 336 ? -17.078 -2.508 16.646 1.00 98.62 336 LEU A C 1
ATOM 2600 O O . LEU A 1 336 ? -17.579 -3.622 16.807 1.00 98.62 336 LEU A O 1
ATOM 2604 N N . PRO A 1 337 ? -16.253 -1.970 17.566 1.00 98.00 337 PRO A N 1
ATOM 2605 C CA . PRO A 1 337 ? -15.731 -2.733 18.698 1.00 98.00 337 PRO A CA 1
ATOM 2606 C C . PRO A 1 337 ? -16.793 -3.225 19.675 1.00 98.00 337 PRO A C 1
ATOM 2608 O O . PRO A 1 337 ? -16.705 -4.351 20.144 1.00 98.00 337 PRO A O 1
ATOM 2611 N N . GLU A 1 338 ? -17.799 -2.402 19.966 1.00 96.44 338 GLU A N 1
ATOM 2612 C CA . GLU A 1 338 ? -18.818 -2.701 20.983 1.00 96.44 338 GLU A CA 1
ATOM 2613 C C . GLU A 1 338 ? -19.702 -3.894 20.608 1.00 96.44 338 GLU A C 1
ATOM 2615 O O . GLU A 1 338 ? -20.168 -4.630 21.474 1.00 96.44 338 GLU A O 1
ATOM 2620 N N . THR A 1 339 ? -19.917 -4.100 19.307 1.00 97.31 339 THR A N 1
ATOM 2621 C CA . THR A 1 339 ? -20.729 -5.203 18.769 1.00 97.31 339 THR A CA 1
ATOM 2622 C C . THR A 1 339 ? -19.888 -6.299 18.120 1.00 97.31 339 THR A C 1
ATOM 2624 O O . THR A 1 339 ? -20.440 -7.304 17.677 1.00 97.31 339 THR A O 1
ATOM 2627 N N . GLU A 1 340 ? -18.571 -6.093 18.023 1.00 98.19 340 GLU A N 1
ATOM 2628 C CA . GLU A 1 340 ? -17.625 -6.910 17.250 1.00 98.19 340 GLU A CA 1
ATOM 2629 C C . GLU A 1 340 ? -18.109 -7.229 15.825 1.00 98.19 340 GLU A C 1
ATOM 2631 O O . GLU A 1 340 ? -17.879 -8.316 15.289 1.00 98.19 340 GLU A O 1
ATOM 2636 N N . SER A 1 341 ? -18.811 -6.276 15.210 1.00 97.88 341 SER A N 1
ATOM 2637 C CA . SER A 1 341 ? -19.464 -6.442 13.913 1.00 97.88 341 SER A CA 1
ATOM 2638 C C . SER A 1 341 ? -18.863 -5.529 12.845 1.00 97.88 341 SER A C 1
ATOM 2640 O O . SER A 1 341 ? -18.053 -4.644 13.131 1.00 97.88 341 SER A O 1
ATOM 2642 N N . MET A 1 342 ? -19.244 -5.766 11.590 1.00 98.69 342 MET A N 1
ATOM 2643 C CA . MET A 1 342 ? -18.760 -5.008 10.442 1.00 98.69 342 MET A CA 1
ATOM 2644 C C . MET A 1 342 ? -19.875 -4.189 9.811 1.00 98.69 342 MET A C 1
ATOM 2646 O O . MET A 1 342 ? -20.992 -4.668 9.621 1.00 98.69 342 MET A O 1
ATOM 2650 N N . THR A 1 343 ? -19.528 -2.978 9.397 1.00 98.38 343 THR A N 1
ATOM 2651 C CA . THR A 1 343 ? -20.351 -2.136 8.533 1.00 98.38 343 THR A CA 1
ATOM 2652 C C . THR A 1 343 ? -19.502 -1.542 7.403 1.00 98.38 343 THR A C 1
ATOM 2654 O O . THR A 1 343 ? -18.329 -1.889 7.228 1.00 98.38 343 THR A O 1
ATOM 2657 N N . ARG A 1 344 ? -20.106 -0.681 6.584 1.00 98.38 344 ARG A N 1
ATOM 2658 C CA . ARG A 1 344 ? -19.461 0.000 5.458 1.00 98.38 344 ARG A CA 1
ATOM 2659 C C . ARG A 1 344 ? -19.498 1.511 5.665 1.00 98.38 344 ARG A C 1
ATOM 2661 O O . ARG A 1 344 ? -20.493 2.035 6.153 1.00 98.38 344 ARG A O 1
ATOM 2668 N N . ARG A 1 345 ? -18.442 2.204 5.236 1.00 97.81 345 ARG A N 1
ATOM 2669 C CA . ARG A 1 345 ? -18.389 3.675 5.145 1.00 97.81 345 ARG A CA 1
ATOM 2670 C C . ARG A 1 345 ? -18.116 4.120 3.714 1.00 97.81 345 ARG A C 1
ATOM 2672 O O . ARG A 1 345 ? -17.410 3.444 2.966 1.00 97.81 345 ARG A O 1
ATOM 2679 N N . SER A 1 346 ? -18.673 5.258 3.321 1.00 95.44 346 SER A N 1
ATOM 2680 C CA . SER A 1 346 ? -18.535 5.794 1.964 1.00 95.44 346 SER A CA 1
ATOM 2681 C C . SER A 1 346 ? -17.097 6.213 1.652 1.00 95.44 346 SER A C 1
ATOM 2683 O O . SER A 1 346 ? -16.428 6.827 2.479 1.00 95.44 346 SER A O 1
ATOM 2685 N N . VAL A 1 347 ? -16.635 5.943 0.428 1.00 91.00 347 VAL A N 1
ATOM 2686 C CA . VAL A 1 347 ? -15.395 6.541 -0.091 1.00 91.00 347 VAL A CA 1
ATOM 2687 C C . VAL A 1 347 ? -15.697 7.960 -0.563 1.00 91.00 347 VAL A C 1
ATOM 2689 O O . VAL A 1 347 ? -16.635 8.175 -1.332 1.00 91.00 347 VAL A O 1
ATOM 2692 N N . ASN A 1 348 ? -14.885 8.937 -0.153 1.00 89.31 348 ASN A N 1
ATOM 2693 C CA . ASN A 1 348 ? -15.000 10.286 -0.697 1.00 89.31 348 ASN A CA 1
ATOM 2694 C C . ASN A 1 348 ? -14.586 10.299 -2.180 1.00 89.31 348 ASN A C 1
ATOM 2696 O O . ASN A 1 348 ? -13.450 9.980 -2.525 1.00 89.31 348 ASN A O 1
ATOM 2700 N N . MET A 1 349 ? -15.514 10.701 -3.046 1.00 81.19 349 MET A N 1
ATOM 2701 C CA . MET A 1 349 ? -15.309 10.840 -4.492 1.00 81.19 349 MET A CA 1
ATOM 2702 C C . MET A 1 349 ? -15.525 12.291 -4.945 1.00 81.19 349 MET A C 1
ATOM 2704 O O . MET A 1 349 ? -15.870 12.531 -6.094 1.00 81.19 349 MET A O 1
ATOM 2708 N N . GLU A 1 350 ? -15.323 13.272 -4.063 1.00 83.25 350 GLU A N 1
ATOM 2709 C CA . GLU A 1 350 ? -15.629 14.688 -4.318 1.00 83.25 350 GLU A CA 1
ATOM 2710 C C . GLU A 1 350 ? -14.419 15.600 -4.050 1.00 83.25 350 GLU A C 1
ATOM 2712 O O . GLU A 1 350 ? -14.413 16.402 -3.104 1.00 83.25 350 GLU A O 1
ATOM 2717 N N . PRO A 1 351 ? -13.359 15.504 -4.874 1.00 71.31 351 PRO A N 1
ATOM 2718 C CA . PRO A 1 351 ? -12.244 16.433 -4.789 1.00 71.31 351 PRO A CA 1
ATOM 2719 C C . PRO A 1 351 ? -12.711 17.880 -5.008 1.00 71.31 351 PRO A C 1
ATOM 2721 O O . PRO A 1 351 ? -13.581 18.159 -5.826 1.00 71.31 351 PRO A O 1
ATOM 2724 N N . LYS A 1 352 ? -12.107 18.826 -4.278 1.00 76.31 352 LYS A N 1
ATOM 2725 C CA . LYS A 1 352 ? -12.521 20.242 -4.309 1.00 76.31 352 LYS A CA 1
ATOM 2726 C C . LYS A 1 352 ? -11.954 21.036 -5.485 1.00 76.31 352 LYS A C 1
ATOM 2728 O O . LYS A 1 352 ? -12.591 21.964 -5.960 1.00 76.31 352 LYS A O 1
ATOM 2733 N N . LEU A 1 353 ? -10.750 20.689 -5.940 1.00 72.56 353 LEU A N 1
ATOM 2734 C CA . LEU A 1 353 ? -9.992 21.473 -6.929 1.00 72.56 353 LEU A CA 1
ATOM 2735 C C . LEU A 1 353 ? -10.038 20.891 -8.347 1.00 72.56 353 LEU A C 1
ATOM 2737 O O . LEU A 1 353 ? -9.421 21.421 -9.265 1.00 72.56 353 LEU A O 1
ATOM 2741 N N . ARG A 1 354 ? -10.702 19.751 -8.520 1.00 58.94 354 ARG A N 1
ATOM 2742 C CA . ARG A 1 354 ? -10.799 19.026 -9.787 1.00 58.94 354 ARG A CA 1
ATOM 2743 C C . ARG A 1 354 ? -12.017 18.107 -9.746 1.00 58.94 354 ARG A C 1
ATOM 2745 O O . ARG A 1 354 ? -12.438 17.771 -8.646 1.00 58.94 354 ARG A O 1
ATOM 2752 N N . PRO A 1 355 ? -12.534 17.637 -10.891 1.00 54.19 355 PRO A N 1
ATOM 2753 C CA . PRO A 1 355 ? -13.546 16.591 -10.906 1.00 54.19 355 PRO A CA 1
ATOM 2754 C C . PRO A 1 355 ? -13.060 15.308 -10.227 1.00 54.19 355 PRO A C 1
ATOM 2756 O O . PRO A 1 355 ? -11.859 15.000 -10.229 1.00 54.19 355 PRO A O 1
ATOM 2759 N N . ALA A 1 356 ? -14.020 14.548 -9.698 1.00 59.50 356 ALA A N 1
ATOM 2760 C CA . ALA A 1 356 ? -13.822 13.177 -9.256 1.00 59.50 356 ALA A CA 1
ATOM 2761 C C . ALA A 1 356 ? -13.107 12.351 -10.328 1.00 59.50 356 ALA A C 1
ATOM 2763 O O . ALA A 1 356 ? -13.229 12.614 -11.526 1.00 59.50 356 ALA A O 1
ATOM 2764 N N . PHE A 1 357 ? -12.408 11.305 -9.907 1.00 54.12 357 PHE A N 1
ATOM 2765 C CA . PHE A 1 357 ? -11.953 10.273 -10.827 1.00 54.12 357 PHE A CA 1
ATOM 2766 C C . PHE A 1 357 ? -12.997 9.157 -10.846 1.00 54.12 357 PHE A C 1
ATOM 2768 O O . PHE A 1 357 ? -12.882 8.228 -10.046 1.00 54.12 357 PHE A O 1
ATOM 2775 N N . PRO A 1 358 ? -14.037 9.227 -11.704 1.00 47.72 358 PRO A N 1
ATOM 2776 C CA . PRO A 1 358 ? -15.066 8.208 -11.700 1.00 47.72 358 PRO A CA 1
ATOM 2777 C C . PRO A 1 358 ? -14.454 6.857 -12.099 1.00 47.72 358 PRO A C 1
ATOM 2779 O O . PRO A 1 358 ? -13.592 6.802 -12.992 1.00 47.72 358 PRO A O 1
ATOM 2782 N N . PRO A 1 359 ? -14.936 5.758 -11.506 1.00 52.69 359 PRO A N 1
ATOM 2783 C CA . PRO A 1 359 ? -14.667 4.410 -11.987 1.00 52.69 359 PRO A CA 1
ATOM 2784 C C . PRO A 1 359 ? -15.460 4.169 -13.289 1.00 52.69 359 PRO A C 1
ATOM 2786 O O . PRO A 1 359 ? -16.457 3.458 -13.297 1.00 52.69 359 PRO A O 1
ATOM 2789 N N . LYS A 1 360 ? -15.103 4.853 -14.389 1.00 46.03 360 LYS A N 1
ATOM 2790 C CA . LYS A 1 360 ? -15.842 4.829 -15.672 1.00 46.03 360 LYS A CA 1
ATOM 2791 C C . LYS A 1 360 ? -14.935 4.887 -16.904 1.00 46.03 360 LYS A C 1
ATOM 2793 O O . LYS A 1 360 ? -13.747 5.174 -16.780 1.00 46.03 360 LYS A O 1
ATOM 2798 N N . ILE A 1 361 ? -15.528 4.606 -18.073 1.00 60.88 361 ILE A N 1
ATOM 2799 C CA . ILE A 1 361 ? -14.938 3.799 -19.155 1.00 60.88 361 ILE A CA 1
ATOM 2800 C C . ILE A 1 361 ? -14.448 4.591 -20.383 1.00 60.88 361 ILE A C 1
ATOM 2802 O O . ILE A 1 361 ? -13.446 4.205 -20.949 1.00 60.88 361 ILE A O 1
ATOM 2806 N N . LEU A 1 362 ? -15.060 5.693 -20.832 1.00 64.94 362 LEU A N 1
ATOM 2807 C CA . LEU A 1 362 ? -14.555 6.438 -22.009 1.00 64.94 362 LEU A CA 1
ATOM 2808 C C . LEU A 1 362 ? -14.601 7.954 -21.799 1.00 64.94 362 LEU A C 1
ATOM 2810 O O . LEU A 1 362 ? -15.639 8.497 -21.434 1.00 64.94 362 LEU A O 1
ATOM 2814 N N . TYR A 1 363 ? -13.487 8.646 -22.031 1.00 83.81 363 TYR A N 1
ATOM 2815 C CA . TYR A 1 363 ? -13.373 10.101 -21.872 1.00 83.81 363 TYR A CA 1
ATOM 2816 C C . TYR A 1 363 ? -14.020 10.867 -23.039 1.00 83.81 363 TYR A C 1
ATOM 2818 O O . TYR A 1 363 ? -13.712 10.604 -24.202 1.00 83.81 363 TYR A O 1
ATOM 2826 N N . ARG A 1 364 ? -14.884 11.841 -22.725 1.00 88.50 364 ARG A N 1
ATOM 2827 C CA . ARG A 1 364 ? -15.585 12.732 -23.663 1.00 88.50 364 ARG A CA 1
ATOM 2828 C C . ARG A 1 364 ? -15.360 14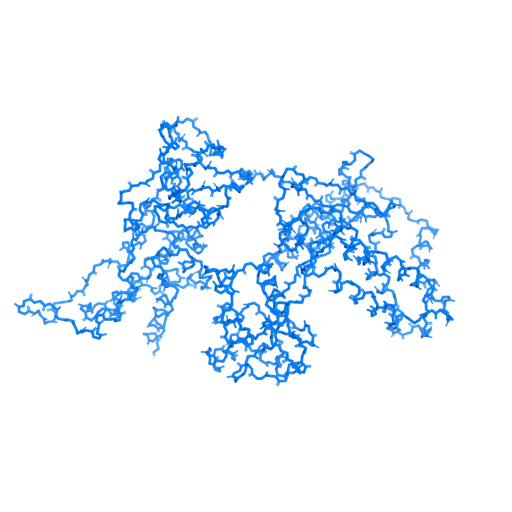.199 -23.300 1.00 88.50 364 ARG A C 1
ATOM 2830 O O . ARG A 1 364 ? -15.394 14.551 -22.122 1.00 88.50 364 ARG A O 1
ATOM 2837 N N . TYR A 1 365 ? -15.156 15.039 -24.309 1.00 87.94 365 TYR A N 1
ATOM 2838 C CA . TYR A 1 365 ? -15.018 16.488 -24.151 1.00 87.94 365 TYR A CA 1
ATOM 2839 C C . TYR A 1 365 ? -15.176 17.199 -25.496 1.00 87.94 365 TYR A C 1
ATOM 2841 O O . TYR A 1 365 ? -14.442 16.897 -26.438 1.00 87.94 365 TYR A O 1
ATOM 2849 N N . ASN A 1 366 ? -16.081 18.165 -25.586 1.00 88.62 366 ASN A N 1
ATOM 2850 C CA . ASN A 1 366 ? -16.235 19.049 -26.729 1.00 88.62 366 ASN A CA 1
ATOM 2851 C C . ASN A 1 366 ? -16.183 20.519 -26.272 1.00 88.62 366 ASN A C 1
ATOM 2853 O O . ASN A 1 366 ? -17.181 21.000 -25.744 1.00 88.62 366 ASN A O 1
ATOM 2857 N N . PRO A 1 367 ? -15.081 21.252 -26.511 1.00 84.81 367 PRO A N 1
ATOM 2858 C CA . PRO A 1 367 ? -14.910 22.617 -26.001 1.00 84.81 367 PRO A CA 1
ATOM 2859 C C . PRO A 1 367 ? -15.929 23.628 -26.550 1.00 84.81 367 PRO A C 1
ATOM 2861 O O . PRO A 1 367 ? -16.077 24.702 -25.980 1.00 84.81 367 PRO A O 1
ATOM 2864 N N . ASP A 1 368 ? -16.633 23.303 -27.642 1.00 82.44 368 ASP A N 1
ATOM 2865 C CA . ASP A 1 368 ? -17.664 24.174 -28.219 1.00 82.44 368 ASP A CA 1
ATOM 2866 C C . ASP A 1 368 ? -18.975 24.175 -27.405 1.00 82.44 368 ASP A C 1
ATOM 2868 O O . ASP A 1 368 ? -19.812 25.056 -27.595 1.00 82.44 368 ASP A O 1
ATOM 2872 N N . VAL A 1 369 ? -19.196 23.161 -26.556 1.00 85.75 369 VAL A N 1
ATOM 2873 C CA . VAL A 1 369 ? -20.472 22.948 -25.836 1.00 85.75 369 VAL A CA 1
ATOM 2874 C C . VAL A 1 369 ? -20.318 22.482 -24.386 1.00 85.75 369 VAL A C 1
ATOM 2876 O O . VAL A 1 369 ? -21.245 22.668 -23.605 1.00 85.75 369 VAL A O 1
ATOM 2879 N N . ASP A 1 370 ? -19.197 21.855 -24.025 1.00 84.75 370 ASP A N 1
ATOM 2880 C CA . ASP A 1 370 ? -18.951 21.300 -22.696 1.00 84.75 370 ASP A CA 1
ATOM 2881 C C . ASP A 1 370 ? -18.096 22.266 -21.860 1.00 84.75 370 ASP A C 1
ATOM 2883 O O . ASP A 1 370 ? -16.979 22.607 -22.248 1.00 84.75 370 ASP A O 1
ATOM 2887 N N . ASP A 1 371 ? -18.561 22.613 -20.657 1.00 81.31 371 ASP A N 1
ATOM 2888 C CA . ASP A 1 371 ? -17.776 23.395 -19.686 1.00 81.31 371 ASP A CA 1
ATOM 2889 C C . ASP A 1 371 ? -16.652 22.568 -19.026 1.00 81.31 371 ASP A C 1
ATOM 2891 O O . ASP A 1 371 ? -15.684 23.111 -18.489 1.00 81.31 371 ASP A O 1
ATOM 2895 N N . ALA A 1 372 ? -16.781 21.235 -19.028 1.00 78.75 372 ALA A N 1
ATOM 2896 C CA . ALA A 1 372 ? -15.828 20.307 -18.425 1.00 78.75 372 ALA A CA 1
ATOM 2897 C C . ALA A 1 372 ? -15.887 18.912 -19.081 1.00 78.75 372 ALA A C 1
ATOM 2899 O O . ALA A 1 372 ? -16.944 18.491 -19.557 1.00 78.75 372 ALA A O 1
ATOM 2900 N N . PRO A 1 373 ? -14.779 18.144 -19.072 1.00 83.75 373 PRO A N 1
ATOM 2901 C CA . PRO A 1 373 ? -14.771 16.779 -19.586 1.00 83.75 373 PRO A CA 1
ATOM 2902 C C . PRO A 1 373 ? -15.607 15.832 -18.721 1.00 83.75 373 PRO A C 1
ATOM 2904 O O . PRO A 1 373 ? -15.665 15.957 -17.496 1.00 83.75 373 PRO A O 1
ATOM 2907 N N . ARG A 1 374 ? -16.184 14.810 -19.355 1.00 84.62 374 ARG A N 1
ATOM 2908 C CA . ARG A 1 374 ? -17.017 13.788 -18.707 1.00 84.62 374 ARG A CA 1
ATOM 2909 C C . ARG A 1 374 ? -16.617 12.384 -19.149 1.00 84.62 374 ARG A C 1
ATOM 2911 O O . ARG A 1 374 ? -16.105 12.191 -20.245 1.00 84.62 374 ARG A O 1
ATOM 2918 N N . MET A 1 375 ? -16.880 11.383 -18.313 1.00 84.50 375 MET A N 1
ATOM 2919 C CA . MET A 1 375 ? -16.784 9.981 -18.735 1.00 84.50 375 MET A CA 1
ATOM 2920 C C . MET A 1 375 ? -18.157 9.494 -19.206 1.00 84.50 375 MET A C 1
ATOM 2922 O O . MET A 1 375 ? -19.163 9.775 -18.555 1.00 84.50 375 MET A O 1
ATOM 2926 N N . GLN A 1 376 ? -18.200 8.759 -20.314 1.00 83.75 376 GLN A N 1
ATOM 2927 C CA . GLN A 1 376 ? -19.407 8.160 -20.877 1.00 83.75 376 GLN A CA 1
ATOM 2928 C C . GLN A 1 376 ? -19.230 6.650 -21.016 1.00 83.75 376 GLN A C 1
ATOM 2930 O O . GLN A 1 376 ? -18.162 6.178 -21.403 1.00 83.75 376 GLN A O 1
ATOM 2935 N N . ASP A 1 377 ? -20.287 5.905 -20.710 1.00 83.69 377 ASP A N 1
ATOM 2936 C CA . ASP A 1 377 ? -20.310 4.459 -20.887 1.00 83.69 377 ASP A CA 1
ATOM 2937 C C . ASP A 1 377 ? -20.870 4.117 -22.271 1.00 83.69 377 ASP A C 1
ATOM 2939 O O . ASP A 1 377 ? -21.816 4.747 -22.752 1.00 83.69 377 ASP A O 1
ATOM 2943 N N . TYR A 1 378 ? -20.282 3.104 -22.901 1.00 79.81 378 TYR A N 1
ATOM 2944 C CA . TYR A 1 378 ? -20.771 2.520 -24.143 1.00 79.81 378 TYR A CA 1
ATOM 2945 C C . TYR A 1 378 ? -20.781 1.004 -24.027 1.00 79.81 378 TYR A C 1
ATOM 2947 O O . TYR A 1 378 ? -19.919 0.422 -23.371 1.00 79.81 378 TYR A O 1
ATOM 2955 N N . THR A 1 379 ? -21.736 0.381 -24.712 1.00 79.94 379 THR A N 1
ATOM 2956 C CA . THR A 1 379 ? -21.787 -1.072 -24.882 1.00 79.94 379 THR A CA 1
ATOM 2957 C C . THR A 1 379 ? -21.606 -1.401 -26.360 1.00 79.94 379 THR A C 1
ATOM 2959 O O . THR A 1 379 ? -22.297 -0.859 -27.230 1.00 79.94 379 THR A O 1
ATOM 2962 N N . LEU A 1 380 ? -20.644 -2.274 -26.642 1.00 73.31 380 LEU A N 1
ATOM 2963 C CA . LEU A 1 380 ? -20.432 -2.880 -27.949 1.00 73.31 380 LEU A CA 1
ATOM 2964 C C . LEU A 1 380 ? -20.664 -4.377 -27.816 1.00 73.31 380 LEU A C 1
ATOM 2966 O O . LEU A 1 380 ? -20.185 -4.987 -26.863 1.00 73.31 380 LEU A O 1
ATOM 2970 N N . GLU A 1 381 ? -21.378 -4.948 -28.777 1.00 69.44 381 GLU A N 1
ATOM 2971 C CA . GLU A 1 381 ? -21.429 -6.396 -28.934 1.00 69.44 381 GLU A CA 1
ATOM 2972 C C . GLU A 1 381 ? -20.208 -6.815 -29.750 1.00 69.44 381 GLU A C 1
ATOM 2974 O O . GLU A 1 381 ? -19.928 -6.227 -30.796 1.00 69.44 381 GLU A O 1
ATOM 2979 N N . ALA A 1 382 ? -19.448 -7.780 -29.238 1.00 61.91 382 ALA A N 1
ATOM 2980 C CA . ALA A 1 382 ? -18.342 -8.376 -29.973 1.00 61.91 382 ALA A CA 1
ATOM 2981 C C . ALA A 1 382 ? -18.885 -9.503 -30.862 1.00 61.91 382 ALA A C 1
ATOM 2983 O O . ALA A 1 382 ? -19.705 -10.299 -30.410 1.00 61.91 382 ALA A O 1
ATOM 2984 N N . GLU A 1 383 ? -18.433 -9.578 -32.115 1.00 58.09 383 GLU A N 1
ATOM 2985 C CA . GLU A 1 383 ? -18.739 -10.718 -32.985 1.00 58.09 383 GLU A CA 1
ATOM 2986 C C . GLU A 1 383 ? -18.031 -11.981 -32.467 1.00 58.09 383 GLU A C 1
ATOM 2988 O O . GLU A 1 383 ? -16.835 -11.952 -32.157 1.00 58.09 383 GLU A O 1
ATOM 2993 N N . ASP A 1 384 ? -18.758 -13.099 -32.391 1.00 52.44 384 ASP A N 1
ATOM 2994 C CA . ASP A 1 384 ? -18.221 -14.369 -31.895 1.00 52.44 384 ASP A CA 1
ATOM 2995 C C . ASP A 1 384 ? -16.997 -14.832 -32.709 1.00 52.44 384 ASP A C 1
ATOM 2997 O O . ASP A 1 384 ? -17.029 -14.950 -33.936 1.00 52.44 384 ASP A O 1
ATOM 3001 N N . GLY A 1 385 ? -15.903 -15.148 -32.006 1.00 55.81 385 GLY A N 1
ATOM 3002 C CA . GLY A 1 385 ? -14.726 -15.808 -32.580 1.00 55.81 385 GLY A CA 1
ATOM 3003 C C . GLY A 1 385 ? -13.641 -14.900 -33.176 1.00 55.81 385 GLY A C 1
ATOM 3004 O O . GLY A 1 385 ? -12.686 -15.429 -33.750 1.00 55.81 385 GLY A O 1
ATOM 3005 N N . ARG A 1 386 ? -13.721 -13.566 -33.032 1.00 63.22 386 ARG A N 1
ATOM 3006 C CA . ARG A 1 386 ? -12.630 -12.640 -33.408 1.00 63.22 386 ARG A CA 1
ATOM 3007 C C . ARG A 1 386 ? -12.255 -11.681 -32.283 1.00 63.22 386 ARG A C 1
ATOM 3009 O O . ARG A 1 386 ? -13.093 -10.973 -31.741 1.00 63.22 386 ARG A O 1
ATOM 3016 N N . ASP A 1 387 ? -10.959 -11.610 -31.995 1.00 77.31 387 ASP A N 1
ATOM 3017 C CA . ASP A 1 387 ? -10.391 -10.624 -31.077 1.00 77.31 387 ASP A CA 1
ATOM 3018 C C . ASP A 1 387 ? -10.099 -9.321 -31.831 1.00 77.31 387 ASP A C 1
ATOM 3020 O O . ASP A 1 387 ? -9.105 -9.205 -32.551 1.00 77.31 387 ASP A O 1
ATOM 3024 N N . MET A 1 388 ? -11.024 -8.366 -31.739 1.00 85.81 388 MET A N 1
ATOM 3025 C CA . MET A 1 388 ? -10.888 -7.064 -32.395 1.00 85.81 388 MET A CA 1
ATOM 3026 C C . MET A 1 388 ? -9.882 -6.158 -31.681 1.00 85.81 388 MET A C 1
ATOM 3028 O O . MET A 1 388 ? -9.713 -6.215 -30.461 1.00 85.81 388 MET A O 1
ATOM 3032 N N . MET A 1 389 ? -9.248 -5.263 -32.439 1.00 90.81 389 MET A N 1
ATOM 3033 C CA . MET A 1 389 ? -8.390 -4.230 -31.863 1.00 90.81 389 MET A CA 1
ATOM 3034 C C . MET A 1 389 ? -9.241 -3.121 -31.246 1.00 90.81 389 MET A C 1
ATOM 3036 O O . MET A 1 389 ? -10.338 -2.815 -31.719 1.00 90.81 389 MET A O 1
ATOM 3040 N N . LEU A 1 390 ? -8.720 -2.450 -30.218 1.00 92.50 390 LEU A N 1
ATOM 3041 C CA . LEU A 1 390 ? -9.422 -1.336 -29.580 1.00 92.50 390 LEU A CA 1
ATOM 3042 C C . LEU A 1 390 ? -9.786 -0.237 -30.588 1.00 92.50 390 LEU A C 1
ATOM 3044 O O . LEU A 1 390 ? -10.848 0.377 -30.478 1.00 92.50 390 LEU A O 1
ATOM 3048 N N . LEU A 1 391 ? -8.922 0.023 -31.575 1.00 91.88 391 LEU A N 1
ATOM 3049 C CA . LEU A 1 391 ? -9.219 1.011 -32.607 1.00 91.88 391 LEU A CA 1
ATOM 3050 C C . LEU A 1 391 ? -10.496 0.659 -33.378 1.00 91.88 391 LEU A C 1
ATOM 3052 O O . LEU A 1 391 ? -11.284 1.566 -33.640 1.00 91.88 391 LEU A O 1
ATOM 3056 N N . ASP A 1 392 ? -10.717 -0.618 -33.700 1.00 89.19 392 ASP A N 1
ATOM 3057 C CA . ASP A 1 392 ? -11.913 -1.080 -34.411 1.00 89.19 392 ASP A CA 1
ATOM 3058 C C . ASP A 1 392 ? -13.171 -0.855 -33.567 1.00 89.19 392 ASP A C 1
ATOM 3060 O O . ASP A 1 392 ? -14.148 -0.292 -34.066 1.00 89.19 392 ASP A O 1
ATOM 3064 N N . ALA A 1 393 ? -13.109 -1.153 -32.265 1.00 89.31 393 ALA A N 1
ATOM 3065 C CA . ALA A 1 393 ? -14.168 -0.798 -31.319 1.00 89.31 393 ALA A CA 1
ATOM 3066 C C . ALA A 1 393 ? -14.450 0.710 -31.299 1.00 89.31 393 ALA A C 1
ATOM 3068 O O . ALA A 1 393 ? -15.601 1.127 -31.404 1.00 89.31 393 ALA A O 1
ATOM 3069 N N . LEU A 1 394 ? -13.419 1.558 -31.223 1.00 90.56 394 LEU A N 1
ATOM 3070 C CA . LEU A 1 394 ? -13.604 3.013 -31.263 1.00 90.56 394 LEU A CA 1
ATOM 3071 C C . LEU A 1 394 ? -14.236 3.475 -32.586 1.00 90.56 394 LEU A C 1
ATOM 3073 O O . LEU A 1 394 ? -15.009 4.434 -32.591 1.00 90.56 394 LEU A O 1
ATOM 3077 N N . MET A 1 395 ? -13.954 2.800 -33.708 1.00 87.19 395 MET A N 1
ATOM 3078 C CA . MET A 1 395 ? -14.616 3.109 -34.978 1.00 87.19 395 MET A CA 1
ATOM 3079 C C . MET A 1 395 ? -16.097 2.738 -34.954 1.00 87.19 395 MET A C 1
ATOM 3081 O O . MET A 1 395 ? -16.910 3.573 -35.341 1.00 87.19 395 MET A O 1
ATOM 3085 N N . GLN A 1 396 ? -16.445 1.552 -34.449 1.00 86.75 396 GLN A N 1
ATOM 3086 C CA . GLN A 1 396 ? -17.843 1.142 -34.289 1.00 86.75 396 GLN A CA 1
ATOM 3087 C C . GLN A 1 396 ? -18.601 2.079 -33.340 1.00 86.75 396 GLN A C 1
ATOM 3089 O O . GLN A 1 396 ? -19.745 2.449 -33.599 1.00 86.75 396 GLN A O 1
ATOM 3094 N N . LEU A 1 397 ? -17.955 2.536 -32.262 1.00 87.19 397 LEU A N 1
ATOM 3095 C CA . LEU A 1 397 ? -18.530 3.557 -31.385 1.00 87.19 397 LEU A CA 1
ATOM 3096 C C . LEU A 1 397 ? -18.766 4.871 -32.118 1.00 87.19 397 LEU A C 1
ATOM 3098 O O . LEU A 1 397 ? -19.806 5.483 -31.913 1.00 87.19 397 LEU A O 1
ATOM 3102 N N . LYS A 1 398 ? -17.842 5.296 -32.983 1.00 84.62 398 LYS A N 1
ATOM 3103 C CA . LYS A 1 398 ? -18.009 6.519 -33.777 1.00 84.62 398 LYS A CA 1
ATOM 3104 C C . LYS A 1 398 ? -19.117 6.406 -34.826 1.00 84.62 398 LYS A C 1
ATOM 3106 O O . LYS A 1 398 ? -19.722 7.415 -35.164 1.00 84.62 398 LYS A O 1
ATOM 3111 N N . GLU A 1 399 ? -19.396 5.214 -35.344 1.00 80.50 399 GLU A N 1
ATOM 3112 C CA . GLU A 1 399 ? -20.552 4.989 -36.224 1.00 80.50 399 GLU A CA 1
ATOM 3113 C C . GLU A 1 399 ? -21.875 5.150 -35.464 1.00 80.50 399 GLU A C 1
ATOM 3115 O O . GLU A 1 399 ? -22.809 5.758 -35.983 1.00 80.50 399 GLU A O 1
ATOM 3120 N N . LYS A 1 400 ? -21.933 4.675 -34.212 1.00 82.31 400 LYS A N 1
ATOM 3121 C CA . LYS A 1 400 ? -23.093 4.855 -33.321 1.00 82.31 400 LYS A CA 1
ATOM 3122 C C . LYS A 1 400 ? -23.212 6.284 -32.781 1.00 82.31 400 LYS A C 1
ATOM 3124 O O . LYS A 1 400 ? -24.317 6.788 -32.609 1.00 82.31 400 LYS A O 1
ATOM 3129 N N . ASP A 1 401 ? -22.083 6.931 -32.510 1.00 84.00 401 ASP A N 1
ATOM 3130 C CA . ASP A 1 401 ? -21.981 8.304 -32.023 1.00 84.00 401 ASP A CA 1
ATOM 3131 C C . ASP A 1 401 ? -20.965 9.104 -32.862 1.00 84.00 401 ASP A C 1
ATOM 3133 O O . ASP A 1 401 ? -19.772 9.172 -32.528 1.00 84.00 401 ASP A O 1
ATOM 3137 N N . PRO A 1 402 ? -21.430 9.774 -33.934 1.00 81.50 402 PRO A N 1
ATOM 3138 C CA . PRO A 1 402 ? -20.568 10.534 -34.837 1.00 81.50 402 PRO A CA 1
ATOM 3139 C C . PRO A 1 402 ? -19.767 11.652 -34.160 1.00 81.50 402 PRO A C 1
ATOM 3141 O O . PRO A 1 402 ? -18.735 12.071 -34.699 1.00 81.50 402 PRO A O 1
ATOM 3144 N N . SER A 1 403 ? -20.204 12.117 -32.982 1.00 85.25 403 SER A N 1
ATOM 3145 C CA . SER A 1 403 ? -19.571 13.217 -32.249 1.00 85.25 403 SER A CA 1
ATOM 3146 C C . SER A 1 403 ? -18.249 12.829 -31.571 1.00 85.25 403 SER A C 1
ATOM 3148 O O . SER A 1 403 ? -17.444 13.724 -31.295 1.00 85.25 403 SER A O 1
ATOM 3150 N N . LEU A 1 404 ? -18.005 11.526 -31.353 1.00 87.12 404 LEU A N 1
ATOM 3151 C CA . LEU A 1 404 ? -16.789 10.990 -30.734 1.00 87.12 404 LEU A CA 1
ATOM 3152 C C . LEU A 1 404 ? -15.554 11.239 -31.608 1.00 87.12 404 LEU A C 1
ATOM 3154 O O . LEU A 1 404 ? -15.524 10.879 -32.787 1.00 87.12 404 LEU A O 1
ATOM 3158 N N . SER A 1 405 ? -14.500 11.801 -31.025 1.00 88.12 405 SER A N 1
ATOM 3159 C CA . SER A 1 405 ? -13.284 12.196 -31.739 1.00 88.12 405 SER A CA 1
ATOM 3160 C C . SER A 1 405 ? -12.036 11.496 -31.199 1.00 88.12 405 SER A C 1
ATOM 3162 O O . SER A 1 405 ? -11.760 11.478 -30.004 1.00 88.12 405 SER A O 1
ATOM 3164 N N . PHE A 1 406 ? -11.249 10.917 -32.101 1.00 92.50 406 PHE A N 1
ATOM 3165 C CA . PHE A 1 406 ? -9.948 10.318 -31.811 1.00 92.50 406 PHE A CA 1
ATOM 3166 C C . PHE A 1 406 ? -9.089 10.341 -33.075 1.00 92.50 406 PHE A C 1
ATOM 3168 O O . PHE A 1 406 ? -9.606 10.405 -34.195 1.00 92.50 406 PHE A O 1
ATOM 3175 N N . ARG A 1 407 ? -7.767 10.308 -32.908 1.00 85.19 407 ARG A N 1
ATOM 3176 C CA . ARG A 1 407 ? -6.824 10.287 -34.031 1.00 85.19 407 ARG A CA 1
ATOM 3177 C C . ARG A 1 407 ? -6.588 8.852 -34.499 1.00 85.19 407 ARG A C 1
ATOM 3179 O O . ARG A 1 407 ? -6.441 7.941 -33.694 1.00 85.19 407 ARG A O 1
ATOM 3186 N N . ARG A 1 408 ? -6.548 8.657 -35.819 1.00 85.75 408 ARG A N 1
ATOM 3187 C CA . ARG A 1 408 ? -6.224 7.384 -36.478 1.00 85.75 408 ARG A CA 1
ATOM 3188 C C . ARG A 1 408 ? -5.601 7.659 -37.842 1.00 85.75 408 ARG A C 1
ATOM 3190 O O . ARG A 1 408 ? -5.989 8.623 -38.495 1.00 85.75 408 ARG A O 1
ATOM 3197 N N . SER A 1 409 ? -4.658 6.823 -38.267 1.00 84.00 409 SER A N 1
ATOM 3198 C CA . SER A 1 409 ? -4.047 6.930 -39.598 1.00 84.00 409 SER A CA 1
ATOM 3199 C C . SER A 1 409 ? -3.705 5.547 -40.161 1.00 84.00 409 SER A C 1
ATOM 3201 O O . SER A 1 409 ? -4.562 4.942 -40.799 1.00 84.00 409 SER A O 1
ATOM 3203 N N . CYS A 1 410 ? -2.517 5.000 -39.872 1.00 76.75 410 CYS A N 1
ATOM 3204 C CA . CYS A 1 410 ? -2.025 3.788 -40.547 1.00 76.75 410 CYS A CA 1
ATOM 3205 C C . CYS A 1 410 ? -2.653 2.464 -40.086 1.00 76.75 410 CYS A C 1
ATOM 3207 O O . CYS A 1 410 ? -2.616 1.514 -40.846 1.00 76.75 410 CYS A O 1
ATOM 3209 N N . ARG A 1 411 ? -3.177 2.393 -38.852 1.00 82.12 411 ARG A N 1
ATOM 3210 C CA . ARG A 1 411 ? -3.701 1.175 -38.188 1.00 82.12 411 ARG A CA 1
ATOM 3211 C C . ARG A 1 411 ? -2.724 0.009 -37.958 1.00 82.12 411 ARG A C 1
ATOM 3213 O O . ARG A 1 411 ? -3.128 -0.994 -37.401 1.00 82.12 411 ARG A O 1
ATOM 3220 N N . GLU A 1 412 ? -1.445 0.174 -38.277 1.00 80.12 412 GLU A N 1
ATOM 3221 C CA . GLU A 1 412 ? -0.430 -0.894 -38.178 1.00 80.12 412 GLU A CA 1
ATOM 3222 C C . GLU A 1 412 ? 0.618 -0.636 -37.075 1.00 80.12 412 GLU A C 1
ATOM 3224 O O . GLU A 1 412 ? 1.731 -1.160 -37.088 1.00 80.12 412 GLU A O 1
ATOM 3229 N N . GLY A 1 413 ? 0.338 0.279 -36.142 1.00 85.00 413 GLY A N 1
ATOM 3230 C CA . GLY A 1 413 ? 1.296 0.654 -35.098 1.00 85.00 413 GLY A CA 1
ATOM 3231 C C . GLY A 1 413 ? 2.560 1.358 -35.619 1.00 85.00 413 GLY A C 1
ATOM 3232 O O . GLY A 1 413 ? 3.616 1.284 -34.985 1.00 85.00 413 GLY A O 1
ATOM 3233 N N . VAL A 1 414 ? 2.479 2.021 -36.782 1.00 84.56 414 VAL A N 1
ATOM 3234 C CA . VAL A 1 414 ? 3.607 2.713 -37.443 1.00 84.56 414 VAL A CA 1
ATOM 3235 C C . VAL A 1 414 ? 3.558 4.229 -37.253 1.00 84.56 414 VAL A C 1
ATOM 3237 O O . VAL A 1 414 ? 4.580 4.845 -36.990 1.00 84.56 414 VAL A O 1
ATOM 3240 N N . CYS A 1 415 ? 2.383 4.848 -37.365 1.00 81.94 415 CYS A N 1
ATOM 3241 C CA . CYS A 1 415 ? 2.243 6.311 -37.346 1.00 81.94 415 CYS A CA 1
ATOM 3242 C C . CYS A 1 415 ? 2.130 6.929 -35.943 1.00 81.94 415 CYS A C 1
ATOM 3244 O O . CYS A 1 415 ? 2.196 8.146 -35.809 1.00 81.94 415 CYS A O 1
ATOM 3246 N N . GLY A 1 416 ? 1.839 6.118 -34.918 1.00 87.75 416 GLY A N 1
ATOM 3247 C CA . GLY A 1 416 ? 1.643 6.577 -33.539 1.00 87.75 416 GLY A CA 1
ATOM 3248 C C . GLY A 1 416 ? 0.421 7.471 -33.277 1.00 87.75 416 GLY A C 1
ATOM 3249 O O . GLY A 1 416 ? 0.282 7.974 -32.166 1.00 87.75 416 GLY A O 1
ATOM 3250 N N . SER A 1 417 ? -0.448 7.696 -34.270 1.00 87.81 417 SER A N 1
ATOM 3251 C CA . SER A 1 417 ? -1.538 8.683 -34.196 1.00 87.81 417 SER A CA 1
ATOM 3252 C C . SER A 1 417 ? -2.634 8.325 -33.195 1.00 87.81 417 SER A C 1
ATOM 3254 O O . SER A 1 417 ? -3.269 9.213 -32.645 1.00 87.81 417 SER A O 1
ATOM 3256 N N . ASP A 1 418 ? -2.854 7.039 -32.966 1.00 91.19 418 ASP A N 1
ATOM 3257 C CA . ASP A 1 418 ? -3.891 6.461 -32.112 1.00 91.19 418 ASP A CA 1
ATOM 3258 C C . ASP A 1 418 ? -3.358 6.103 -30.712 1.00 91.19 418 ASP A C 1
ATOM 3260 O O . ASP A 1 418 ? -3.804 5.144 -30.079 1.00 91.19 418 ASP A O 1
ATOM 3264 N N . GLY A 1 419 ? -2.367 6.866 -30.240 1.00 95.44 419 GLY A N 1
ATOM 3265 C CA . GLY A 1 419 ? -1.876 6.792 -28.871 1.00 95.44 419 GLY A CA 1
ATOM 3266 C C . GLY A 1 419 ? -2.951 7.213 -27.872 1.00 95.44 419 GLY A C 1
ATOM 3267 O O . GLY A 1 419 ? -3.478 8.319 -27.962 1.00 95.44 419 GLY A O 1
ATOM 3268 N N . LEU A 1 420 ? -3.259 6.339 -26.916 1.00 95.94 420 LEU A N 1
ATOM 3269 C CA . LEU A 1 420 ? -4.300 6.514 -25.902 1.00 95.94 420 LEU A CA 1
ATOM 3270 C C . LEU A 1 420 ? -3.837 5.963 -24.553 1.00 95.94 420 LEU A C 1
ATOM 3272 O O . LEU A 1 420 ? -2.887 5.185 -24.476 1.00 95.94 420 LEU A O 1
ATOM 3276 N N . ASN A 1 421 ? -4.545 6.329 -23.487 1.00 95.50 421 ASN A N 1
ATOM 3277 C CA . ASN A 1 421 ? -4.444 5.674 -22.191 1.00 95.50 421 ASN A CA 1
ATOM 3278 C C . ASN A 1 421 ? -5.571 4.637 -22.055 1.00 95.50 421 ASN A C 1
ATOM 3280 O O . ASN A 1 421 ? -6.745 4.991 -22.084 1.00 95.50 421 ASN A O 1
ATOM 3284 N N . MET A 1 422 ? -5.210 3.364 -21.923 1.00 93.75 422 MET A N 1
ATOM 3285 C CA . MET A 1 422 ? -6.103 2.205 -21.871 1.00 93.75 422 MET A CA 1
ATOM 3286 C C . MET A 1 422 ? -5.899 1.502 -20.524 1.00 93.75 422 MET A C 1
ATOM 3288 O O . MET A 1 422 ? -4.794 1.056 -20.215 1.00 93.75 422 MET A O 1
ATOM 3292 N N . ASN A 1 423 ? -6.929 1.456 -19.682 1.00 89.56 423 ASN A N 1
ATOM 3293 C CA . ASN A 1 423 ? -6.891 0.958 -18.303 1.00 89.56 423 ASN A CA 1
ATOM 3294 C C . ASN A 1 423 ? -5.747 1.556 -17.463 1.00 89.56 423 ASN A C 1
ATOM 3296 O O . ASN A 1 423 ? -5.110 0.871 -16.667 1.00 89.56 423 ASN A O 1
ATOM 3300 N N . GLY A 1 424 ? -5.456 2.848 -17.647 1.00 86.00 424 GLY A N 1
ATOM 3301 C CA . GLY A 1 424 ? -4.369 3.529 -16.939 1.00 86.00 424 GLY A CA 1
ATOM 3302 C C . GLY A 1 424 ? -2.995 3.400 -17.603 1.00 86.00 424 GLY A C 1
ATOM 3303 O O . GLY A 1 424 ? -2.063 4.073 -17.164 1.00 86.00 424 GLY A O 1
ATOM 3304 N N . LYS A 1 425 ? -2.853 2.629 -18.689 1.00 90.50 425 LYS A N 1
ATOM 3305 C CA . LYS A 1 425 ? -1.586 2.439 -19.406 1.00 90.50 425 LYS A CA 1
ATOM 3306 C C . LYS A 1 425 ? -1.602 3.094 -20.788 1.00 90.50 425 LYS A C 1
ATOM 3308 O O . LYS A 1 425 ? -2.514 2.870 -21.573 1.00 90.50 425 LYS A O 1
ATOM 3313 N N . ASN A 1 426 ? -0.560 3.855 -21.124 1.00 96.31 426 ASN A N 1
ATOM 3314 C CA . ASN A 1 426 ? -0.418 4.407 -22.474 1.00 96.31 426 ASN A CA 1
ATOM 3315 C C . ASN A 1 426 ? -0.059 3.304 -23.487 1.00 96.31 426 ASN A C 1
ATOM 3317 O O . ASN A 1 426 ? 0.730 2.407 -23.181 1.00 96.31 426 ASN A O 1
ATOM 3321 N N . GLY A 1 427 ? -0.600 3.395 -24.697 1.00 95.62 427 GLY A N 1
ATOM 3322 C CA . GLY A 1 427 ? -0.299 2.495 -25.810 1.00 95.62 427 GLY A CA 1
ATOM 3323 C C . GLY A 1 427 ? -1.044 2.906 -27.078 1.00 95.62 427 GLY A C 1
ATOM 3324 O O . GLY A 1 427 ? -1.652 3.972 -27.117 1.00 95.62 427 GLY A O 1
ATOM 3325 N N . LEU A 1 428 ? -0.996 2.069 -28.114 1.00 96.81 428 LEU A N 1
ATOM 3326 C CA . LEU A 1 428 ? -1.678 2.319 -29.389 1.00 96.81 428 LEU A CA 1
ATOM 3327 C C . LEU A 1 428 ? -2.941 1.471 -29.501 1.00 96.81 428 LEU A C 1
ATOM 3329 O O . LEU A 1 428 ? -2.876 0.253 -29.338 1.00 96.81 428 LEU A O 1
ATOM 3333 N N . ALA A 1 429 ? -4.065 2.094 -29.837 1.00 94.56 429 ALA A N 1
ATOM 3334 C CA . ALA A 1 429 ? -5.345 1.404 -29.972 1.00 94.56 429 ALA A CA 1
ATOM 3335 C C . ALA A 1 429 ? -5.363 0.349 -31.097 1.00 94.56 429 ALA A C 1
ATOM 3337 O O . ALA A 1 429 ? -6.067 -0.650 -30.996 1.00 94.56 429 ALA A O 1
ATOM 3338 N N . CYS A 1 430 ? -4.605 0.558 -32.173 1.00 91.06 430 CYS A N 1
ATOM 3339 C CA . CYS A 1 430 ? -4.633 -0.249 -33.394 1.00 91.06 430 CYS A CA 1
ATOM 3340 C C . CYS A 1 430 ? -3.915 -1.589 -33.291 1.00 91.06 430 CYS A C 1
ATOM 3342 O O . CYS A 1 430 ? -4.169 -2.470 -34.099 1.00 91.06 430 CYS A O 1
ATOM 3344 N N . ILE A 1 431 ? -3.040 -1.744 -32.301 1.00 93.12 431 ILE A N 1
ATOM 3345 C CA . ILE A 1 431 ? -2.297 -2.986 -32.046 1.00 93.12 431 ILE A CA 1
ATOM 3346 C C . ILE A 1 431 ? -2.588 -3.544 -30.651 1.00 93.12 431 ILE A C 1
ATOM 3348 O O . ILE A 1 431 ? -1.873 -4.422 -30.173 1.00 93.12 431 ILE A O 1
ATOM 3352 N N . THR A 1 432 ? -3.596 -2.994 -29.969 1.00 93.44 432 THR A N 1
ATOM 3353 C CA . THR A 1 432 ? -4.023 -3.478 -28.659 1.00 93.44 432 THR A CA 1
ATOM 3354 C C . THR A 1 432 ? -5.330 -4.246 -28.830 1.00 93.44 432 THR A C 1
ATOM 3356 O O . THR A 1 432 ? -6.364 -3.608 -29.049 1.00 93.44 432 THR A O 1
ATOM 3359 N N . PRO A 1 433 ? -5.306 -5.588 -28.741 1.00 91.12 433 PRO A N 1
ATOM 3360 C CA . PRO A 1 433 ? -6.525 -6.381 -28.790 1.00 91.12 433 PRO A CA 1
ATOM 3361 C C . PRO A 1 433 ? -7.392 -6.117 -27.559 1.00 91.12 433 PRO A C 1
ATOM 3363 O O . PRO A 1 433 ? -6.878 -5.895 -26.458 1.00 91.12 433 PRO A O 1
ATOM 3366 N N . ILE A 1 434 ? -8.712 -6.161 -27.735 1.00 86.62 434 ILE A N 1
ATOM 3367 C CA . ILE A 1 434 ? -9.672 -5.997 -26.638 1.00 86.62 434 ILE A CA 1
ATOM 3368 C C . ILE A 1 434 ? -9.470 -7.074 -25.575 1.00 86.62 434 ILE A C 1
ATOM 3370 O O . ILE A 1 434 ? -9.530 -6.752 -24.387 1.00 86.62 434 ILE A O 1
ATOM 3374 N N . SER A 1 435 ? -9.145 -8.308 -25.971 1.00 84.50 435 SER A N 1
ATOM 3375 C CA . SER A 1 435 ? -8.860 -9.396 -25.027 1.00 84.50 435 SER A CA 1
ATOM 3376 C C . SER A 1 435 ? -7.710 -9.079 -24.060 1.00 84.50 435 SER A C 1
ATOM 3378 O O . SER A 1 435 ? -7.740 -9.492 -22.900 1.00 84.50 435 SER A O 1
ATOM 3380 N N . ALA A 1 436 ? -6.716 -8.293 -24.495 1.00 85.00 436 ALA A N 1
ATOM 3381 C CA . ALA A 1 436 ? -5.601 -7.859 -23.651 1.00 85.00 436 ALA A CA 1
ATOM 3382 C C . ALA A 1 436 ? -5.995 -6.747 -22.665 1.00 85.00 436 ALA A C 1
ATOM 3384 O O . ALA A 1 436 ? -5.241 -6.451 -21.736 1.00 85.00 436 ALA A O 1
ATOM 3385 N N . LEU A 1 437 ? -7.158 -6.123 -22.865 1.00 81.81 437 LEU A N 1
ATOM 3386 C CA . LEU A 1 437 ? -7.718 -5.088 -21.998 1.00 81.81 437 LEU A CA 1
ATOM 3387 C C . LEU A 1 437 ? -8.820 -5.624 -21.071 1.00 81.81 437 LEU A C 1
ATOM 3389 O O . LEU A 1 437 ? -9.167 -4.942 -20.107 1.00 81.81 437 LEU A O 1
ATOM 3393 N N . GLY A 1 438 ? -9.350 -6.820 -21.336 1.00 74.69 438 GLY A N 1
ATOM 3394 C CA . GLY A 1 438 ? -10.340 -7.489 -20.497 1.00 74.69 438 GLY A CA 1
ATOM 3395 C C . GLY A 1 438 ? -10.905 -8.758 -21.143 1.00 74.69 438 GLY A C 1
ATOM 3396 O O . GLY A 1 438 ? -10.881 -8.931 -22.355 1.00 74.69 438 GLY A O 1
ATOM 3397 N N . ASN A 1 439 ? -11.475 -9.646 -20.330 1.00 64.62 439 ASN A N 1
ATOM 3398 C CA . ASN A 1 439 ? -12.025 -10.945 -20.750 1.00 64.62 439 ASN A CA 1
ATOM 3399 C C . ASN A 1 439 ? -13.530 -10.906 -21.117 1.00 64.62 439 ASN A C 1
ATOM 3401 O O . ASN A 1 439 ? -14.241 -11.892 -20.934 1.00 64.62 439 ASN A O 1
ATOM 3405 N N . GLY A 1 440 ? -14.043 -9.755 -21.566 1.00 58.47 440 GLY A N 1
ATOM 3406 C CA . GLY A 1 440 ? -15.459 -9.555 -21.922 1.00 58.47 440 GLY A CA 1
ATOM 3407 C C . GLY A 1 440 ? -16.402 -9.238 -20.750 1.00 58.47 440 GLY A C 1
ATOM 3408 O O . GLY A 1 440 ? -17.495 -8.730 -20.978 1.00 58.47 440 GLY A O 1
ATOM 3409 N N . LYS A 1 441 ? -15.980 -9.459 -19.496 1.00 54.94 441 LYS A N 1
ATOM 3410 C CA . LYS A 1 441 ? -16.728 -9.051 -18.285 1.00 54.94 441 LYS A CA 1
ATOM 3411 C C . LYS A 1 441 ? -16.219 -7.747 -17.662 1.00 54.94 441 LYS A C 1
ATOM 3413 O O . LYS A 1 441 ? -16.917 -7.124 -16.868 1.00 54.94 441 LYS A O 1
ATOM 3418 N N . GLN A 1 442 ? -15.004 -7.331 -18.018 1.00 62.50 442 GLN A N 1
ATOM 3419 C CA . GLN A 1 442 ? -14.356 -6.133 -17.486 1.00 62.50 442 GLN A CA 1
ATOM 3420 C C . GLN A 1 442 ? -14.621 -4.900 -18.355 1.00 62.50 442 GLN A C 1
ATOM 3422 O O . GLN A 1 442 ? -14.530 -4.931 -19.580 1.00 62.50 442 GLN A O 1
ATOM 3427 N N . LYS A 1 443 ? -14.902 -3.782 -17.685 1.00 77.81 443 LYS A N 1
ATOM 3428 C CA . LYS A 1 443 ? -15.079 -2.458 -18.286 1.00 77.81 443 LYS A CA 1
ATOM 3429 C C . LYS A 1 443 ? -13.723 -1.884 -18.741 1.00 77.81 443 LYS A C 1
ATOM 3431 O O . LYS A 1 443 ? -12.833 -1.708 -17.914 1.00 77.81 443 LYS A O 1
ATOM 3436 N N . ILE A 1 444 ? -13.572 -1.554 -20.028 1.00 85.88 444 ILE A N 1
ATOM 3437 C CA . ILE A 1 444 ? -12.298 -1.088 -20.622 1.00 85.88 444 ILE A CA 1
ATOM 3438 C C . ILE A 1 444 ? -12.182 0.440 -20.603 1.00 85.88 444 ILE A C 1
ATOM 3440 O O . ILE A 1 444 ? -12.754 1.118 -21.446 1.00 85.88 444 ILE A O 1
ATOM 3444 N N . VAL A 1 445 ? -11.407 0.997 -19.674 1.00 88.31 445 VAL A N 1
ATOM 3445 C CA . VAL A 1 445 ? -11.280 2.445 -19.476 1.00 88.31 445 VAL A CA 1
ATOM 3446 C C . VAL A 1 445 ? -10.322 3.100 -20.474 1.00 88.31 445 VAL A C 1
ATOM 3448 O O . VAL A 1 445 ? -9.120 2.884 -20.413 1.00 88.31 445 VAL A O 1
ATOM 3451 N N . ILE A 1 446 ? -10.816 3.984 -21.331 1.00 93.94 446 ILE A N 1
ATOM 3452 C CA . ILE A 1 446 ? -10.074 4.713 -22.353 1.00 93.94 446 ILE A CA 1
ATOM 3453 C C . ILE A 1 446 ? -10.077 6.215 -22.050 1.00 93.94 446 ILE A C 1
ATOM 3455 O O . ILE A 1 446 ? -11.121 6.848 -21.859 1.00 93.94 446 ILE A O 1
ATOM 3459 N N . ARG A 1 447 ? -8.882 6.802 -22.028 1.00 94.50 447 ARG A N 1
ATOM 3460 C CA . ARG A 1 447 ? -8.621 8.223 -21.782 1.00 94.50 447 ARG A CA 1
ATOM 3461 C C . ARG A 1 447 ? -7.625 8.775 -22.813 1.00 94.50 447 ARG A C 1
ATOM 3463 O O . ARG A 1 447 ? -6.863 8.000 -23.397 1.00 94.50 447 ARG A O 1
ATOM 3470 N N . PRO A 1 448 ? -7.599 10.100 -23.041 1.00 95.19 448 PRO A N 1
ATOM 3471 C CA . PRO A 1 448 ? -6.531 10.737 -23.809 1.00 95.19 448 PRO A CA 1
ATOM 3472 C C . PRO A 1 448 ? -5.160 10.503 -23.154 1.00 95.19 448 PRO A C 1
ATOM 3474 O O . PRO A 1 448 ? -5.070 10.171 -21.967 1.00 95.19 448 PRO A O 1
ATOM 3477 N N . LEU A 1 449 ? -4.080 10.691 -23.919 1.00 95.31 449 LEU A N 1
ATOM 3478 C CA . LEU A 1 449 ? -2.726 10.630 -23.364 1.00 95.31 449 LEU A CA 1
ATOM 3479 C C . LEU A 1 449 ? -2.553 11.689 -22.250 1.00 95.31 449 LEU A C 1
ATOM 3481 O O . LEU A 1 449 ? -2.903 12.852 -22.458 1.00 95.31 449 LEU A O 1
ATOM 3485 N N . PRO A 1 450 ? -2.021 11.323 -21.071 1.00 91.50 450 PRO A N 1
ATOM 3486 C CA . PRO A 1 450 ? -1.950 12.233 -19.935 1.00 91.50 450 PRO A CA 1
ATOM 3487 C C . PRO A 1 450 ? -0.848 13.291 -20.072 1.00 91.50 450 PRO A C 1
ATOM 3489 O O . PRO A 1 450 ? 0.176 13.087 -20.721 1.00 91.50 450 PRO A O 1
ATOM 3492 N N . GLY A 1 451 ? -1.040 14.427 -19.400 1.00 86.75 451 GLY A N 1
ATOM 3493 C CA . GLY A 1 451 ? -0.050 15.508 -19.359 1.00 86.75 451 GLY A CA 1
ATOM 3494 C C . GLY A 1 451 ? 0.039 16.350 -20.632 1.00 86.75 451 GLY A C 1
ATOM 3495 O O . GLY A 1 451 ? 0.976 17.129 -20.758 1.00 86.75 451 GLY A O 1
ATOM 3496 N N . LEU A 1 452 ? -0.921 16.204 -21.548 1.00 90.94 452 LEU A N 1
ATOM 3497 C CA . LEU A 1 452 ? -1.120 17.091 -22.692 1.00 90.94 452 LEU A CA 1
ATOM 3498 C C . LEU A 1 452 ? -2.530 17.702 -22.630 1.00 90.94 452 LEU A C 1
ATOM 3500 O O . LEU A 1 452 ? -3.455 17.023 -22.170 1.00 90.94 452 LEU A O 1
ATOM 3504 N N . PRO A 1 453 ? -2.722 18.954 -23.087 1.00 90.94 453 PRO A N 1
ATOM 3505 C CA . PRO A 1 453 ? -4.049 19.550 -23.195 1.00 90.94 453 PRO A CA 1
ATOM 3506 C C . PRO A 1 453 ? -4.953 18.720 -24.111 1.00 90.94 453 PRO A C 1
ATOM 3508 O O . PRO A 1 453 ? -4.536 18.290 -25.186 1.00 90.94 453 PRO A O 1
ATOM 3511 N N . VAL A 1 454 ? -6.200 18.499 -23.701 1.00 93.62 454 VAL A N 1
ATOM 3512 C CA . VAL A 1 454 ? -7.185 17.805 -24.536 1.00 93.62 454 VAL A CA 1
ATOM 3513 C C . VAL A 1 454 ? -7.847 18.819 -25.463 1.00 93.62 454 VAL A C 1
ATOM 3515 O O . VAL A 1 454 ? -8.420 19.798 -24.997 1.00 93.62 454 VAL A O 1
ATOM 3518 N N . ILE A 1 455 ? -7.781 18.570 -26.770 1.00 91.81 455 ILE A N 1
ATOM 3519 C CA . ILE A 1 455 ? -8.464 19.375 -27.789 1.00 91.81 455 ILE A CA 1
ATOM 3520 C C . ILE A 1 455 ? -9.935 18.962 -27.855 1.00 91.81 455 ILE A C 1
ATOM 3522 O O . ILE A 1 455 ? -10.817 19.811 -27.807 1.00 91.81 455 ILE A O 1
ATOM 3526 N N . ARG A 1 456 ? -10.202 17.656 -27.986 1.00 89.69 456 ARG A N 1
ATOM 3527 C CA . ARG A 1 456 ? -11.560 17.102 -28.087 1.00 89.69 456 ARG A CA 1
ATOM 3528 C C . ARG A 1 456 ? -11.552 15.597 -27.843 1.00 89.69 456 ARG A C 1
ATOM 3530 O O . ARG A 1 456 ? -10.813 14.885 -28.517 1.00 89.69 456 ARG A O 1
ATOM 3537 N N . ASP A 1 457 ? -12.400 15.108 -26.946 1.00 92.88 457 ASP A N 1
ATOM 3538 C CA . ASP A 1 457 ? -12.532 13.696 -26.571 1.00 92.88 457 ASP A CA 1
ATOM 3539 C C . ASP A 1 457 ? -11.162 13.040 -26.296 1.00 92.88 457 ASP A C 1
ATOM 3541 O O . ASP A 1 457 ? -10.509 13.349 -25.303 1.00 92.88 457 ASP A O 1
ATOM 3545 N N . LEU A 1 458 ? -10.696 12.154 -27.181 1.00 95.06 458 LEU A N 1
ATOM 3546 C CA . LEU A 1 458 ? -9.419 11.452 -27.046 1.00 95.06 458 LEU A CA 1
ATOM 3547 C C . LEU A 1 458 ? -8.260 12.142 -27.790 1.00 95.06 458 LEU A C 1
ATOM 3549 O O . LEU A 1 458 ? -7.143 11.626 -27.825 1.00 95.06 458 LEU A O 1
ATOM 3553 N N . VAL A 1 459 ? -8.512 13.291 -28.418 1.00 93.44 459 VAL A N 1
ATOM 3554 C CA . VAL A 1 459 ? -7.527 14.071 -29.172 1.00 93.44 459 VAL A CA 1
ATOM 3555 C C . VAL A 1 459 ? -6.815 15.047 -28.244 1.00 93.44 459 VAL A C 1
ATOM 3557 O O . VAL A 1 459 ? -7.439 15.939 -27.675 1.00 93.44 459 VAL A O 1
ATOM 3560 N N . VAL A 1 460 ? -5.493 14.918 -28.156 1.00 94.31 460 VAL A N 1
ATOM 3561 C CA . VAL A 1 460 ? -4.617 15.817 -27.392 1.00 94.31 460 VAL A CA 1
ATOM 3562 C C . VAL A 1 460 ? -3.830 16.762 -28.295 1.00 94.31 460 VAL A C 1
ATOM 3564 O O . VAL A 1 460 ? -3.574 16.461 -29.468 1.00 94.31 460 VAL A O 1
ATOM 3567 N N . ASP A 1 461 ? -3.420 17.894 -27.732 1.00 93.88 461 ASP A N 1
ATOM 3568 C CA . ASP A 1 461 ? -2.468 18.805 -28.348 1.00 93.88 461 ASP A CA 1
ATOM 3569 C C . ASP A 1 461 ? -1.041 18.262 -28.205 1.00 93.88 461 ASP A C 1
ATOM 3571 O O . ASP A 1 461 ? -0.521 18.066 -27.110 1.00 93.88 461 ASP A O 1
ATOM 3575 N N . MET A 1 462 ? -0.407 18.011 -29.349 1.00 94.25 462 MET A N 1
ATOM 3576 C CA . MET A 1 462 ? 0.953 17.480 -29.439 1.00 94.25 462 MET A CA 1
ATOM 3577 C C . MET A 1 462 ? 1.996 18.587 -29.637 1.00 94.25 462 MET A C 1
ATOM 3579 O O . MET A 1 462 ? 3.181 18.277 -29.738 1.00 94.25 462 MET A O 1
ATOM 3583 N N . GLY A 1 463 ? 1.587 19.859 -29.707 1.00 94.50 463 GLY A N 1
ATOM 3584 C CA . GLY A 1 463 ? 2.474 20.990 -29.972 1.00 94.50 463 GLY A CA 1
ATOM 3585 C C . GLY A 1 463 ? 3.646 21.045 -28.998 1.00 94.50 463 GLY A C 1
ATOM 3586 O O . GLY A 1 463 ? 4.795 21.126 -29.421 1.00 94.50 463 GLY A O 1
ATOM 3587 N N . GLN A 1 464 ? 3.385 20.869 -27.703 1.00 91.19 464 GLN A N 1
ATOM 3588 C CA . GLN A 1 464 ? 4.435 20.846 -26.683 1.00 91.19 464 GLN A CA 1
ATOM 3589 C C . GLN A 1 464 ? 5.393 19.657 -26.834 1.00 91.19 464 GLN A C 1
ATOM 3591 O O . GLN A 1 464 ? 6.605 19.803 -26.684 1.00 91.19 464 GLN A O 1
ATOM 3596 N N . PHE A 1 465 ? 4.866 18.478 -27.173 1.00 95.12 465 PHE A N 1
ATOM 3597 C CA . PHE A 1 465 ? 5.685 17.299 -27.442 1.00 95.12 465 PHE A CA 1
ATOM 3598 C C . PHE A 1 465 ? 6.632 17.532 -28.629 1.00 95.12 465 PHE A C 1
ATOM 3600 O O . PHE A 1 465 ? 7.824 17.234 -28.528 1.00 95.12 465 PHE A O 1
ATOM 3607 N N . TYR A 1 466 ? 6.131 18.107 -29.725 1.00 95.75 466 TYR A N 1
ATOM 3608 C CA . TYR A 1 466 ? 6.953 18.408 -30.897 1.00 95.75 466 TYR A CA 1
ATOM 3609 C C . TYR A 1 466 ? 7.931 19.556 -30.654 1.00 95.75 466 TYR A C 1
ATOM 3611 O O . TYR A 1 466 ? 9.080 19.443 -31.064 1.00 95.75 466 TYR A O 1
ATOM 3619 N N . ALA A 1 467 ? 7.546 20.586 -29.899 1.00 94.50 467 ALA A N 1
ATOM 3620 C CA . ALA A 1 467 ? 8.452 21.666 -29.520 1.00 94.50 467 ALA A CA 1
ATOM 3621 C C . ALA A 1 467 ? 9.681 21.140 -28.757 1.00 94.50 467 ALA A C 1
ATOM 3623 O O . ALA A 1 467 ? 10.802 21.576 -29.005 1.00 94.50 467 ALA A O 1
ATOM 3624 N N . GLN A 1 468 ? 9.507 20.159 -27.861 1.00 93.69 468 GLN A N 1
ATOM 3625 C CA . GLN A 1 468 ? 10.644 19.507 -27.202 1.00 93.69 468 GLN A CA 1
ATOM 3626 C C . GLN A 1 468 ? 11.469 18.640 -28.158 1.00 93.69 468 GLN A C 1
ATOM 3628 O O . GLN A 1 468 ? 12.695 18.614 -28.069 1.00 93.69 468 GLN A O 1
ATOM 3633 N N . TYR A 1 469 ? 10.813 17.937 -29.081 1.00 94.94 469 TYR A N 1
ATOM 3634 C CA . TYR A 1 469 ? 11.491 17.129 -30.092 1.00 94.94 469 TYR A CA 1
ATOM 3635 C C . TYR A 1 469 ? 12.329 17.982 -31.062 1.00 94.94 469 TYR A C 1
ATOM 3637 O O . TYR A 1 469 ? 13.424 17.590 -31.454 1.00 94.94 469 TYR A O 1
ATOM 3645 N N . GLU A 1 470 ? 11.872 19.183 -31.408 1.00 94.69 470 GLU A N 1
ATOM 3646 C CA . GLU A 1 470 ? 12.613 20.115 -32.262 1.00 94.69 470 GLU A CA 1
ATOM 3647 C C . GLU A 1 470 ? 13.900 20.624 -31.601 1.00 94.69 470 GLU A C 1
ATOM 3649 O O . GLU A 1 470 ? 14.913 20.789 -32.286 1.00 94.69 470 GLU A O 1
ATOM 3654 N N . LYS A 1 471 ? 13.913 20.792 -30.268 1.00 92.88 471 LYS A N 1
ATOM 3655 C CA . LYS A 1 471 ? 15.104 21.252 -29.526 1.00 92.88 471 LYS A CA 1
ATOM 3656 C C . LYS A 1 471 ? 16.317 20.347 -29.708 1.00 92.88 471 LYS A C 1
ATOM 3658 O O . LYS A 1 471 ? 17.441 20.840 -29.672 1.00 92.88 471 LYS A O 1
ATOM 3663 N N . ILE A 1 472 ? 16.112 19.046 -29.940 1.00 93.56 472 ILE A N 1
ATOM 3664 C CA . ILE A 1 472 ? 17.229 18.109 -30.135 1.00 93.56 472 ILE A CA 1
ATOM 3665 C C . ILE A 1 472 ? 17.802 18.132 -31.554 1.00 93.56 472 ILE A C 1
ATOM 3667 O O . ILE A 1 472 ? 18.755 17.402 -31.823 1.00 93.56 472 ILE A O 1
ATOM 3671 N N . LYS A 1 473 ? 17.252 18.973 -32.448 1.00 95.25 473 LYS A N 1
ATOM 3672 C CA . LYS A 1 473 ? 17.616 19.075 -33.870 1.00 95.25 473 LYS A CA 1
ATOM 3673 C C . LYS A 1 473 ? 17.601 17.683 -34.525 1.00 95.25 473 LYS A C 1
ATOM 3675 O O . LYS A 1 473 ? 18.668 17.089 -34.707 1.00 95.25 473 LYS A O 1
ATOM 3680 N N . PRO A 1 474 ? 16.407 17.133 -34.837 1.00 94.12 474 PRO A N 1
ATOM 3681 C CA . PRO A 1 474 ? 16.205 15.727 -35.211 1.00 94.12 474 PRO A CA 1
ATOM 3682 C C . PRO A 1 474 ? 16.658 15.385 -36.644 1.00 94.12 474 PRO A C 1
ATOM 3684 O O . PRO A 1 474 ? 15.999 14.642 -37.368 1.00 94.12 474 PRO A O 1
ATOM 3687 N N . TYR A 1 475 ? 17.791 15.926 -37.072 1.00 93.62 475 TYR A N 1
ATOM 3688 C CA . TYR A 1 475 ? 18.411 15.749 -38.380 1.00 93.62 475 TYR A CA 1
ATOM 3689 C C . TYR A 1 475 ? 19.929 15.665 -38.202 1.00 93.62 475 TYR A C 1
ATOM 3691 O O . TYR A 1 475 ? 20.449 16.169 -37.212 1.00 93.62 475 TYR A O 1
ATOM 3699 N N . LEU A 1 476 ? 20.635 15.019 -39.135 1.00 91.38 476 LEU A N 1
ATOM 3700 C CA . LEU A 1 476 ? 22.097 14.904 -39.084 1.00 91.38 476 LEU A CA 1
ATOM 3701 C C . LEU A 1 476 ? 22.756 16.281 -39.218 1.00 91.38 476 LEU A C 1
ATOM 3703 O O . LEU A 1 476 ? 22.375 17.070 -40.083 1.00 91.38 476 LEU A O 1
ATOM 3707 N N . LEU A 1 477 ? 23.760 16.538 -38.384 1.00 91.69 477 LEU A N 1
ATOM 3708 C CA . LEU A 1 477 ? 24.608 17.721 -38.452 1.00 91.69 477 LEU A CA 1
ATOM 3709 C C . LEU A 1 477 ? 26.009 17.306 -38.903 1.00 91.69 477 LEU A C 1
ATOM 3711 O O . LEU A 1 477 ? 26.630 16.435 -38.302 1.00 91.69 477 LEU A O 1
ATOM 3715 N N . ASN A 1 478 ? 26.499 17.925 -39.974 1.00 86.00 478 ASN A N 1
ATOM 3716 C CA . ASN A 1 478 ? 27.830 17.677 -40.509 1.00 86.00 478 ASN A CA 1
ATOM 3717 C C . ASN A 1 478 ? 28.506 19.019 -40.829 1.00 86.00 478 ASN A C 1
ATOM 3719 O O . ASN A 1 478 ? 27.919 19.852 -41.520 1.00 86.00 478 ASN A O 1
ATOM 3723 N N . ASN A 1 479 ? 29.723 19.233 -40.332 1.00 84.44 479 ASN A N 1
ATOM 3724 C CA . ASN A 1 479 ? 30.490 20.470 -40.508 1.00 84.44 479 ASN A CA 1
ATOM 3725 C C . ASN A 1 479 ? 31.149 20.609 -41.887 1.00 84.44 479 ASN A C 1
ATOM 3727 O O . ASN A 1 479 ? 31.803 21.617 -42.154 1.00 84.44 479 ASN A O 1
ATOM 3731 N N . GLY A 1 480 ? 31.008 19.612 -42.763 1.00 80.06 480 GLY A N 1
ATOM 3732 C CA . GLY A 1 480 ? 31.561 19.633 -44.113 1.00 80.06 480 GLY A CA 1
ATOM 3733 C C . GLY A 1 480 ? 33.083 19.488 -44.168 1.00 80.06 480 GLY A C 1
ATOM 3734 O O . GLY A 1 480 ? 33.656 19.605 -45.252 1.00 80.06 480 GLY A O 1
ATOM 3735 N N . GLN A 1 481 ? 33.757 19.210 -43.045 1.00 71.81 481 GLN A N 1
ATOM 3736 C CA . GLN A 1 481 ? 35.168 18.835 -43.050 1.00 71.81 481 GLN A CA 1
ATOM 3737 C C . GLN A 1 481 ? 35.268 17.404 -43.599 1.00 71.81 481 GLN A C 1
ATOM 3739 O O . GLN A 1 481 ? 35.002 16.438 -42.891 1.00 71.81 481 GLN A O 1
ATOM 3744 N N . ASN A 1 482 ? 35.649 17.282 -44.875 1.00 70.06 482 ASN A N 1
ATOM 3745 C CA . ASN A 1 482 ? 35.716 16.049 -45.684 1.00 70.06 482 ASN A CA 1
ATOM 3746 C C . ASN A 1 482 ? 34.380 15.633 -46.336 1.00 70.06 482 ASN A C 1
ATOM 3748 O O . ASN A 1 482 ? 33.795 14.609 -45.970 1.00 70.06 482 ASN A O 1
ATOM 3752 N N . PRO A 1 483 ? 33.894 16.391 -47.338 1.00 75.81 483 PRO A N 1
ATOM 3753 C CA . PRO A 1 483 ? 32.693 16.018 -48.075 1.00 75.81 483 PRO A CA 1
ATOM 3754 C C . PRO A 1 483 ? 32.941 14.731 -48.885 1.00 75.81 483 PRO A C 1
ATOM 3756 O O . PRO A 1 483 ? 33.939 14.642 -49.608 1.00 75.81 483 PRO A O 1
ATOM 3759 N N . PRO A 1 484 ? 32.062 13.718 -48.793 1.00 76.50 484 PRO A N 1
ATOM 3760 C CA . PRO A 1 484 ? 32.222 12.493 -49.561 1.00 76.50 484 PRO A CA 1
ATOM 3761 C C . PRO A 1 484 ? 31.946 12.739 -51.048 1.00 76.50 484 PRO A C 1
ATOM 3763 O O . PRO A 1 484 ? 31.109 13.559 -51.416 1.00 76.50 484 PRO A O 1
ATOM 3766 N N . ALA A 1 485 ? 32.593 11.962 -51.921 1.00 77.94 485 ALA A N 1
ATOM 3767 C CA . ALA A 1 485 ? 32.393 12.059 -53.371 1.00 77.94 485 ALA A CA 1
ATOM 3768 C C . ALA A 1 485 ? 30.971 11.666 -53.831 1.00 77.94 485 ALA A C 1
ATOM 3770 O O . ALA A 1 485 ? 30.567 12.024 -54.936 1.00 77.94 485 ALA A O 1
ATOM 3771 N N . ARG A 1 486 ? 30.215 10.915 -53.011 1.00 84.19 486 ARG A N 1
ATOM 3772 C CA . ARG A 1 486 ? 28.834 10.503 -53.318 1.00 84.19 486 ARG A CA 1
ATOM 3773 C C . ARG A 1 486 ? 27.934 10.413 -52.085 1.00 84.19 486 ARG A C 1
ATOM 3775 O O . ARG A 1 486 ? 26.888 11.049 -52.065 1.00 84.19 486 ARG A O 1
ATOM 3782 N N . GLU A 1 487 ? 28.320 9.634 -51.073 1.00 83.88 487 GLU A N 1
ATOM 3783 C CA . GLU A 1 487 ? 27.502 9.388 -49.875 1.00 83.88 487 GLU A CA 1
ATOM 3784 C C . GLU A 1 487 ? 28.351 9.272 -48.601 1.00 83.88 487 GLU A C 1
ATOM 3786 O O . GLU A 1 487 ? 29.521 8.890 -48.653 1.00 83.88 487 GLU A O 1
ATOM 3791 N N . HIS A 1 488 ? 27.758 9.592 -47.449 1.00 83.75 488 HIS A N 1
ATOM 3792 C CA . HIS A 1 488 ? 28.384 9.377 -46.144 1.00 83.75 488 HIS A CA 1
ATOM 3793 C C . HIS A 1 488 ? 28.251 7.902 -45.748 1.00 83.75 488 HIS A C 1
ATOM 3795 O O . HIS A 1 488 ? 27.164 7.448 -45.383 1.00 83.75 488 HIS A O 1
ATOM 3801 N N . LEU A 1 489 ? 29.359 7.164 -45.825 1.00 86.88 489 LEU A N 1
ATOM 3802 C CA . LEU A 1 489 ? 29.404 5.742 -45.490 1.00 86.88 489 LEU A CA 1
ATOM 3803 C C . LEU A 1 489 ? 29.319 5.517 -43.973 1.00 86.88 489 LEU A C 1
ATOM 3805 O O . LEU A 1 489 ? 29.874 6.276 -43.181 1.00 86.88 489 LEU A O 1
ATOM 3809 N N . GLN A 1 490 ? 28.645 4.437 -43.583 1.00 91.56 490 GLN A N 1
ATOM 3810 C CA . GLN A 1 490 ? 28.545 3.951 -42.208 1.00 91.56 490 GLN A CA 1
ATOM 3811 C C . GLN A 1 490 ? 28.747 2.434 -42.231 1.00 91.56 490 GLN A C 1
ATOM 3813 O O . GLN A 1 490 ? 28.099 1.748 -43.024 1.00 91.56 490 GLN A O 1
ATOM 3818 N N . SER A 1 491 ? 29.658 1.909 -41.404 1.00 95.12 491 SER A N 1
ATOM 3819 C CA . SER A 1 491 ? 29.897 0.460 -41.354 1.00 95.12 491 SER A CA 1
ATOM 3820 C C . SER A 1 491 ? 28.693 -0.278 -40.746 1.00 95.12 491 SER A C 1
ATOM 3822 O O . SER A 1 491 ? 27.938 0.332 -39.979 1.00 95.12 491 SER A O 1
ATOM 3824 N N . PRO A 1 492 ? 28.503 -1.580 -41.031 1.00 96.62 492 PRO A N 1
ATOM 3825 C CA . PRO A 1 492 ? 27.457 -2.378 -40.389 1.00 96.62 492 PRO A CA 1
ATOM 3826 C C . PRO A 1 492 ? 27.496 -2.296 -38.856 1.00 96.62 492 PRO A C 1
ATOM 3828 O O . PRO A 1 492 ? 26.464 -2.070 -38.234 1.00 96.62 492 PRO A O 1
ATOM 3831 N N . GLU A 1 493 ? 28.685 -2.348 -38.252 1.00 95.56 493 GLU A N 1
ATOM 3832 C CA . GLU A 1 493 ? 28.881 -2.270 -36.796 1.00 95.56 493 GLU A CA 1
ATOM 3833 C C . GLU A 1 493 ? 28.544 -0.880 -36.240 1.00 95.56 493 GLU A C 1
ATOM 3835 O O . GLU A 1 493 ? 28.090 -0.741 -35.107 1.00 95.56 493 GLU A O 1
ATOM 3840 N N . GLN A 1 494 ? 28.779 0.185 -37.013 1.00 94.56 494 GLN A N 1
ATOM 3841 C CA . GLN A 1 494 ? 28.362 1.538 -36.636 1.00 94.56 494 GLN A CA 1
ATOM 3842 C C . GLN A 1 494 ? 26.845 1.705 -36.756 1.00 94.56 494 GLN A C 1
ATOM 3844 O O . GLN A 1 494 ? 26.234 2.355 -35.910 1.00 94.56 494 GLN A O 1
ATOM 3849 N N . ARG A 1 495 ? 26.237 1.112 -37.786 1.00 94.25 495 ARG A N 1
ATOM 3850 C CA . ARG A 1 495 ? 24.793 1.155 -38.016 1.00 94.25 495 ARG A CA 1
ATOM 3851 C C . ARG A 1 495 ? 24.025 0.376 -36.949 1.00 94.25 495 ARG A C 1
ATOM 3853 O O . ARG A 1 495 ? 22.993 0.871 -36.501 1.00 94.25 495 ARG A O 1
ATOM 3860 N N . GLU A 1 496 ? 24.523 -0.786 -36.536 1.00 95.00 496 GLU A N 1
ATOM 3861 C CA . GLU A 1 496 ? 23.919 -1.642 -35.502 1.00 95.00 496 GLU A CA 1
ATOM 3862 C C . GLU A 1 496 ? 23.783 -0.908 -34.158 1.00 95.00 496 GLU A C 1
ATOM 3864 O O . GLU A 1 496 ? 22.787 -1.057 -33.456 1.00 95.00 496 GLU A O 1
ATOM 3869 N N . LYS A 1 497 ? 24.712 0.003 -33.831 1.00 94.50 497 LYS A N 1
ATOM 3870 C CA . LYS A 1 497 ? 24.621 0.844 -32.619 1.00 94.50 497 LYS A CA 1
ATOM 3871 C C . LYS A 1 497 ? 23.376 1.734 -32.576 1.00 94.50 497 LYS A C 1
ATOM 3873 O O . LYS A 1 497 ? 23.010 2.196 -31.498 1.00 94.50 497 LYS A O 1
ATOM 3878 N N . LEU A 1 498 ? 22.758 2.009 -33.725 1.00 95.56 498 LEU A N 1
ATOM 3879 C CA . LEU A 1 498 ? 21.562 2.846 -33.821 1.00 95.56 498 LEU A CA 1
ATOM 3880 C C . LEU A 1 498 ? 20.264 2.055 -33.622 1.00 95.56 498 LEU A C 1
ATOM 3882 O O . LEU A 1 498 ? 19.212 2.681 -33.475 1.00 95.56 498 LEU A O 1
ATOM 3886 N N . ASP A 1 499 ? 20.319 0.721 -33.617 1.00 92.94 499 ASP A N 1
ATOM 3887 C CA . ASP A 1 499 ? 19.138 -0.119 -33.434 1.00 92.94 499 ASP A CA 1
ATOM 3888 C C . ASP A 1 499 ? 18.508 0.105 -32.053 1.00 92.94 499 ASP A C 1
ATOM 3890 O O . ASP A 1 499 ? 19.174 0.190 -31.017 1.00 92.94 499 ASP A O 1
ATOM 3894 N N . GLY A 1 500 ? 17.187 0.264 -32.046 1.00 88.31 500 GLY A N 1
ATOM 3895 C CA . GLY A 1 500 ? 16.405 0.675 -30.882 1.00 88.31 500 GLY A CA 1
ATOM 3896 C C . GLY A 1 500 ? 16.347 2.191 -30.633 1.00 88.31 500 GLY A C 1
ATOM 3897 O O . GLY A 1 500 ? 15.709 2.608 -29.659 1.00 88.31 500 GLY A O 1
ATOM 3898 N N . LEU A 1 501 ? 16.981 3.024 -31.471 1.00 93.44 501 LEU A N 1
ATOM 3899 C CA . LEU A 1 501 ? 16.969 4.490 -31.348 1.00 93.44 501 LEU A CA 1
ATOM 3900 C C . LEU A 1 501 ? 16.211 5.204 -32.479 1.00 93.44 501 LEU A C 1
ATOM 3902 O O . LEU A 1 501 ? 15.595 6.244 -32.230 1.00 93.44 501 LEU A O 1
ATOM 3906 N N . TYR A 1 502 ? 16.233 4.689 -33.712 1.00 90.81 502 TYR A N 1
ATOM 3907 C CA . TYR A 1 502 ? 15.566 5.328 -34.863 1.00 90.81 502 TYR A CA 1
ATOM 3908 C C . TYR A 1 502 ? 14.127 4.836 -35.079 1.00 90.81 502 TYR A C 1
ATOM 3910 O O . TYR A 1 502 ? 13.357 5.476 -35.787 1.00 90.81 502 TYR A O 1
ATOM 3918 N N . GLU A 1 503 ? 13.742 3.735 -34.441 1.00 94.81 503 GLU A N 1
ATOM 3919 C CA . GLU A 1 503 ? 12.436 3.080 -34.548 1.00 94.81 503 GLU A CA 1
ATOM 3920 C C . GLU A 1 503 ? 11.340 3.818 -33.760 1.00 94.81 503 GLU A C 1
ATOM 3922 O O . GLU A 1 503 ? 10.187 3.379 -33.705 1.00 94.81 503 GLU A O 1
ATOM 3927 N N . CYS A 1 504 ? 11.678 4.946 -33.126 1.00 95.50 504 CYS A N 1
ATOM 3928 C CA . CYS A 1 504 ? 10.715 5.790 -32.437 1.00 95.50 504 CYS A CA 1
ATOM 3929 C C . CYS A 1 504 ? 9.703 6.375 -33.428 1.00 95.50 504 CYS A C 1
ATOM 3931 O O . CYS A 1 504 ? 10.031 7.204 -34.268 1.00 95.50 504 CYS A O 1
ATOM 3933 N N . ILE A 1 505 ? 8.438 5.999 -33.261 1.00 95.38 505 ILE A N 1
ATOM 3934 C CA . ILE A 1 505 ? 7.318 6.447 -34.103 1.00 95.38 505 ILE A CA 1
ATOM 3935 C C . ILE A 1 505 ? 6.628 7.724 -33.604 1.00 95.38 505 ILE A C 1
ATOM 3937 O O . ILE A 1 505 ? 5.519 8.033 -34.026 1.00 95.38 505 ILE A O 1
ATOM 3941 N N . LEU A 1 506 ? 7.217 8.418 -32.626 1.00 95.88 506 LEU A N 1
ATOM 3942 C CA . LEU A 1 506 ? 6.704 9.688 -32.088 1.00 95.88 506 LEU A CA 1
ATOM 3943 C C . LEU A 1 506 ? 5.248 9.659 -31.570 1.00 95.88 506 LEU A C 1
ATOM 3945 O O . LEU A 1 506 ? 4.591 10.688 -31.477 1.00 95.88 506 LEU A O 1
ATOM 3949 N N . CYS A 1 507 ? 4.766 8.499 -31.116 1.00 95.69 507 CYS A N 1
ATOM 3950 C CA . CYS A 1 507 ? 3.424 8.328 -30.531 1.00 95.69 507 CYS A CA 1
ATOM 3951 C C . CYS A 1 507 ? 3.195 9.039 -29.180 1.00 95.69 507 CYS A C 1
ATOM 3953 O O . CYS A 1 507 ? 2.140 8.881 -28.574 1.00 95.69 507 CYS A O 1
ATOM 3955 N N . ALA A 1 508 ? 4.218 9.710 -28.643 1.00 96.69 508 ALA A N 1
ATOM 3956 C CA . ALA A 1 508 ? 4.265 10.349 -27.327 1.00 96.69 508 ALA A CA 1
ATOM 3957 C C . ALA A 1 508 ? 3.893 9.488 -26.103 1.00 96.69 508 ALA A C 1
ATOM 3959 O O . ALA A 1 508 ? 3.968 10.002 -24.989 1.00 96.69 508 ALA A O 1
ATOM 3960 N N . CYS A 1 509 ? 3.580 8.193 -26.239 1.00 97.00 509 CYS A N 1
ATOM 3961 C CA . CYS A 1 509 ? 3.189 7.323 -25.120 1.00 97.00 509 CYS A CA 1
ATOM 3962 C C . CYS A 1 509 ? 4.218 7.347 -23.982 1.00 97.00 509 CYS A C 1
ATOM 3964 O O . CYS A 1 509 ? 3.852 7.461 -22.813 1.00 97.00 509 CYS A O 1
ATOM 3966 N N . CYS A 1 510 ? 5.508 7.303 -24.330 1.00 95.75 510 CYS A N 1
ATOM 3967 C CA . CYS A 1 510 ? 6.606 7.314 -23.371 1.00 95.75 510 CYS A CA 1
ATOM 3968 C C . CYS A 1 510 ? 6.771 8.668 -22.664 1.00 95.75 510 CYS A C 1
ATOM 3970 O O . CYS A 1 510 ? 6.965 8.696 -21.448 1.00 95.75 510 CYS A O 1
ATOM 3972 N N . SER A 1 511 ? 6.655 9.782 -23.394 1.00 95.88 511 SER A N 1
ATOM 3973 C CA . SER A 1 511 ? 6.764 11.129 -22.824 1.00 95.88 511 SER A CA 1
ATOM 3974 C C . SER A 1 511 ? 5.562 11.478 -21.958 1.00 95.88 511 SER A C 1
ATOM 3976 O O . SER A 1 511 ? 5.726 11.926 -20.830 1.00 95.88 511 SER A O 1
ATOM 3978 N N . THR A 1 512 ? 4.361 11.161 -22.429 1.00 95.50 512 THR A N 1
ATOM 3979 C CA . THR A 1 512 ? 3.108 11.373 -21.695 1.00 95.50 512 THR A CA 1
ATOM 3980 C C . THR A 1 512 ? 2.898 10.401 -20.543 1.00 95.50 512 THR A C 1
ATOM 3982 O O . THR A 1 512 ? 1.961 10.585 -19.789 1.00 95.50 512 THR A O 1
ATOM 3985 N N . SER A 1 513 ? 3.738 9.383 -20.349 1.00 93.88 513 SER A N 1
ATOM 3986 C CA . SER A 1 513 ? 3.727 8.546 -19.135 1.00 93.88 513 SER A CA 1
ATOM 3987 C C . SER A 1 513 ? 4.780 8.983 -18.106 1.00 93.88 513 SER A C 1
ATOM 3989 O O . SER A 1 513 ? 4.864 8.427 -17.010 1.00 93.88 513 SER A O 1
ATOM 3991 N N . CYS A 1 514 ? 5.614 9.968 -18.453 1.00 92.69 514 CYS A N 1
ATOM 3992 C CA . CYS A 1 514 ? 6.722 10.425 -17.629 1.00 92.69 514 CYS A CA 1
ATOM 3993 C C . CYS A 1 514 ? 6.292 11.593 -16.724 1.00 92.69 514 CYS A C 1
ATOM 3995 O O . CYS A 1 514 ? 6.045 12.686 -17.235 1.00 92.69 514 CYS A O 1
ATOM 3997 N N . PRO A 1 515 ? 6.307 11.434 -15.386 1.00 88.88 515 PRO A N 1
ATOM 3998 C CA . PRO A 1 515 ? 5.968 12.529 -14.480 1.00 88.88 515 PRO A CA 1
ATOM 3999 C C . PRO A 1 515 ? 6.884 13.743 -14.642 1.00 88.88 515 PRO A C 1
ATOM 4001 O O . PRO A 1 515 ? 6.419 14.875 -14.586 1.00 88.88 515 PRO A O 1
ATOM 4004 N N . SER A 1 516 ? 8.179 13.532 -14.907 1.00 88.56 516 SER A N 1
ATOM 4005 C CA . SER A 1 516 ? 9.119 14.635 -15.142 1.00 88.56 516 SER A CA 1
ATOM 4006 C C . SER A 1 516 ? 8.709 15.509 -16.325 1.00 88.56 516 SER A C 1
ATOM 4008 O O . SER A 1 516 ? 8.916 16.719 -16.272 1.00 88.56 516 SER A O 1
ATOM 4010 N N . PHE A 1 517 ? 8.115 14.903 -17.360 1.00 90.06 517 PHE A N 1
ATOM 4011 C CA . PHE A 1 517 ? 7.565 15.628 -18.500 1.00 90.06 517 PHE A CA 1
ATOM 4012 C C . PHE A 1 517 ? 6.338 16.424 -18.069 1.00 90.06 517 PHE A C 1
ATOM 4014 O O . PHE A 1 517 ? 6.321 17.622 -18.287 1.00 90.06 517 PHE A O 1
ATOM 4021 N N . TRP A 1 518 ? 5.387 15.825 -17.346 1.00 87.94 518 TRP A N 1
ATOM 4022 C CA . TRP A 1 518 ? 4.188 16.529 -16.859 1.00 87.94 518 TRP A CA 1
ATOM 4023 C C . TRP A 1 518 ? 4.498 17.749 -15.988 1.00 87.94 518 TRP A C 1
ATOM 4025 O O . TRP A 1 518 ? 3.843 18.778 -16.111 1.00 87.94 518 TRP A O 1
ATOM 4035 N N . TRP A 1 519 ? 5.487 17.629 -15.100 1.00 85.12 519 TRP A N 1
ATOM 4036 C CA . TRP A 1 519 ? 5.853 18.688 -14.157 1.00 85.12 519 TRP A CA 1
ATOM 4037 C C . TRP A 1 519 ? 6.740 19.772 -14.769 1.00 85.12 519 TRP A C 1
ATOM 4039 O O . TRP A 1 519 ? 6.812 20.875 -14.235 1.00 85.12 519 TRP A O 1
ATOM 4049 N N . ASN A 1 520 ? 7.452 19.465 -15.856 1.00 85.94 520 ASN A N 1
ATOM 4050 C CA . ASN A 1 520 ? 8.380 20.396 -16.498 1.00 85.94 520 ASN A CA 1
ATOM 4051 C C . ASN A 1 520 ? 8.200 20.394 -18.020 1.00 85.94 520 ASN A C 1
ATOM 4053 O O . ASN A 1 520 ? 9.184 20.215 -18.742 1.00 85.94 520 ASN A O 1
ATOM 4057 N N . PRO A 1 521 ? 6.980 20.587 -18.534 1.00 81.38 521 PRO A N 1
ATOM 4058 C CA . PRO A 1 521 ? 6.671 20.213 -19.906 1.00 81.38 521 PRO A CA 1
ATOM 4059 C C . PRO A 1 521 ? 7.278 21.196 -20.931 1.00 81.38 521 PRO A C 1
ATOM 4061 O O . PRO A 1 521 ? 7.492 20.837 -22.086 1.00 81.38 521 PRO A O 1
ATOM 4064 N N . ASP A 1 522 ? 7.701 22.387 -20.483 1.00 83.94 522 ASP A N 1
ATOM 4065 C CA . ASP A 1 522 ? 8.434 23.380 -21.288 1.00 83.94 522 ASP A CA 1
ATOM 4066 C C . ASP A 1 522 ? 9.962 23.276 -21.169 1.00 83.94 522 ASP A C 1
ATOM 4068 O O . ASP A 1 522 ? 10.695 23.800 -22.014 1.00 83.94 522 ASP A O 1
ATOM 4072 N N . LYS A 1 523 ? 10.471 22.547 -20.168 1.00 86.25 523 LYS A N 1
ATOM 4073 C CA . LYS A 1 523 ? 11.910 22.485 -19.857 1.00 86.25 523 LYS A CA 1
ATOM 4074 C C . LYS A 1 523 ? 12.522 21.107 -20.090 1.00 86.25 523 LYS A C 1
ATOM 4076 O O . LYS A 1 523 ? 13.624 21.020 -20.610 1.00 86.25 523 LYS A O 1
ATOM 4081 N N . PHE A 1 524 ? 11.827 20.038 -19.712 1.00 91.81 524 PHE A N 1
ATOM 4082 C CA . PHE A 1 524 ? 12.312 18.677 -19.895 1.00 91.81 524 PHE A CA 1
ATOM 4083 C C . PHE A 1 524 ? 11.966 18.177 -21.299 1.00 91.81 524 PHE A C 1
ATOM 4085 O O . PHE A 1 524 ? 10.797 18.113 -21.673 1.00 91.81 524 PHE A O 1
ATOM 4092 N N . ILE A 1 525 ? 12.988 17.769 -22.055 1.00 93.88 525 ILE A N 1
ATOM 4093 C CA . ILE A 1 525 ? 12.851 17.318 -23.451 1.00 93.88 525 ILE A CA 1
ATOM 4094 C C . ILE A 1 525 ? 11.965 16.069 -23.563 1.00 93.88 525 ILE A C 1
ATOM 4096 O O . ILE A 1 525 ? 11.250 15.854 -24.541 1.00 93.88 525 ILE A O 1
ATOM 4100 N N . GLY A 1 526 ? 11.985 15.235 -22.527 1.00 94.69 526 GLY A N 1
ATOM 4101 C CA . GLY A 1 526 ? 11.170 14.039 -22.460 1.00 94.69 526 GLY A CA 1
ATOM 4102 C C . GLY A 1 526 ? 11.821 12.803 -23.101 1.00 94.69 526 GLY A C 1
ATOM 4103 O O . GLY A 1 526 ? 12.724 12.904 -23.933 1.00 94.69 526 GLY A O 1
ATOM 4104 N N . PRO A 1 527 ? 11.354 11.602 -22.723 1.00 95.81 527 PRO A N 1
ATOM 4105 C CA . PRO A 1 527 ? 11.877 10.320 -23.186 1.00 95.81 527 PRO A CA 1
ATOM 4106 C C . PRO A 1 527 ? 12.035 10.167 -24.703 1.00 95.81 527 PRO A C 1
ATOM 4108 O O . PRO A 1 527 ? 13.087 9.718 -25.145 1.00 95.81 527 PRO A O 1
ATOM 4111 N N . ALA A 1 528 ? 11.026 10.524 -25.508 1.00 96.81 528 ALA A N 1
ATOM 4112 C CA . ALA A 1 528 ? 11.111 10.363 -26.964 1.00 96.81 528 ALA A CA 1
ATOM 4113 C C . ALA A 1 528 ? 12.192 11.262 -27.584 1.00 96.81 528 ALA A C 1
ATOM 4115 O O . ALA A 1 528 ? 12.986 10.798 -28.402 1.00 96.81 528 ALA A O 1
ATOM 4116 N N . GLY A 1 529 ? 12.245 12.531 -27.163 1.00 95.81 529 GLY A N 1
ATOM 4117 C CA . GLY A 1 529 ? 13.248 13.480 -27.636 1.00 95.81 529 GLY A CA 1
ATOM 4118 C C . GLY A 1 529 ? 14.655 13.066 -27.222 1.00 95.81 529 GLY A C 1
ATOM 4119 O O . GLY A 1 529 ? 15.556 13.066 -28.048 1.00 95.81 529 GLY A O 1
ATOM 4120 N N . LEU A 1 530 ? 14.847 12.610 -25.983 1.00 96.88 530 LEU A N 1
ATOM 4121 C CA . LEU A 1 530 ? 16.167 12.183 -25.510 1.00 96.88 530 LEU A CA 1
ATOM 4122 C C . LEU A 1 530 ? 16.632 10.851 -26.121 1.00 96.88 530 LEU A C 1
ATOM 4124 O O . LEU A 1 530 ? 17.822 10.689 -26.378 1.00 96.88 530 LEU A O 1
ATOM 4128 N N . LEU A 1 531 ? 15.717 9.923 -26.422 1.00 97.19 531 LEU A N 1
ATOM 4129 C CA . LEU A 1 531 ? 16.031 8.723 -27.208 1.00 97.19 531 LEU A CA 1
ATOM 4130 C C . LEU A 1 531 ? 16.558 9.111 -28.600 1.00 97.19 531 LEU A C 1
ATOM 4132 O O . LEU A 1 531 ? 17.596 8.615 -29.036 1.00 97.19 531 LEU A O 1
ATOM 4136 N N . ALA A 1 532 ? 15.872 10.043 -29.269 1.00 96.56 532 ALA A N 1
ATOM 4137 C CA . ALA A 1 532 ? 16.292 10.550 -30.569 1.00 96.56 532 ALA A CA 1
ATOM 4138 C C . ALA A 1 532 ? 17.583 11.379 -30.493 1.00 96.56 532 ALA A C 1
ATOM 4140 O O . ALA A 1 532 ? 18.408 11.285 -31.393 1.00 96.56 532 ALA A O 1
ATOM 4141 N N . ALA A 1 533 ? 17.805 12.148 -29.426 1.00 96.62 533 ALA A N 1
ATOM 4142 C CA . ALA A 1 533 ? 19.053 12.881 -29.222 1.00 96.62 533 ALA A CA 1
ATOM 4143 C C . ALA A 1 533 ? 20.246 11.924 -29.134 1.00 96.62 533 ALA A C 1
ATOM 4145 O O . ALA A 1 533 ? 21.256 12.133 -29.804 1.00 96.62 533 ALA A O 1
ATOM 4146 N N . TYR A 1 534 ? 20.103 10.839 -28.364 1.00 97.44 534 TYR A N 1
ATOM 4147 C CA . TYR A 1 534 ? 21.154 9.836 -28.240 1.00 97.44 534 TYR A CA 1
ATOM 4148 C C . TYR A 1 534 ? 21.492 9.180 -29.577 1.00 97.44 534 TYR A C 1
ATOM 4150 O O . TYR A 1 534 ? 22.671 9.019 -29.870 1.00 97.44 534 TYR A O 1
ATOM 4158 N N . ARG A 1 535 ? 20.484 8.890 -30.418 1.00 96.25 535 ARG A N 1
ATOM 4159 C CA . ARG A 1 535 ? 20.696 8.393 -31.788 1.00 96.25 535 ARG A CA 1
ATOM 4160 C C . ARG A 1 535 ? 21.745 9.224 -32.526 1.00 96.25 535 ARG A C 1
ATOM 4162 O O . ARG A 1 535 ? 22.660 8.648 -33.093 1.00 96.25 535 ARG A O 1
ATOM 4169 N N . PHE A 1 536 ? 21.601 10.550 -32.526 1.00 96.19 536 PHE A N 1
ATOM 4170 C CA . PHE A 1 536 ? 22.512 11.438 -33.252 1.00 96.19 536 PHE A CA 1
ATOM 4171 C C . PHE A 1 536 ? 23.868 11.589 -32.563 1.00 96.19 536 PHE A C 1
ATOM 4173 O O . PHE A 1 536 ? 24.872 11.695 -33.250 1.00 96.19 536 PHE A O 1
ATOM 4180 N N . LEU A 1 537 ? 23.913 11.544 -31.229 1.00 96.19 537 LEU A N 1
ATOM 4181 C CA . LEU A 1 537 ? 25.163 11.616 -30.464 1.00 96.19 537 LEU A CA 1
ATOM 4182 C C . LEU A 1 537 ? 26.120 10.448 -30.737 1.00 96.19 537 LEU A C 1
ATOM 4184 O O . LEU A 1 537 ? 27.318 10.585 -30.511 1.00 96.19 537 LEU A O 1
ATOM 4188 N N . ILE A 1 538 ? 25.605 9.301 -31.185 1.00 95.50 538 ILE A N 1
ATOM 4189 C CA . ILE A 1 538 ? 26.419 8.119 -31.502 1.00 95.50 538 ILE A CA 1
ATOM 4190 C C . ILE A 1 538 ? 26.420 7.763 -32.994 1.00 95.50 538 ILE A C 1
ATOM 4192 O O . ILE A 1 538 ? 27.027 6.761 -33.382 1.00 95.50 538 ILE A O 1
ATOM 4196 N N . ASP A 1 539 ? 25.734 8.544 -33.833 1.00 95.25 539 ASP A N 1
ATOM 4197 C CA . ASP A 1 539 ? 25.717 8.329 -35.279 1.00 95.25 539 ASP A CA 1
ATOM 4198 C C . ASP A 1 539 ? 27.052 8.788 -35.864 1.00 95.25 539 ASP A C 1
ATOM 4200 O O . ASP A 1 539 ? 27.385 9.967 -35.828 1.00 95.25 539 ASP A O 1
ATOM 4204 N N . SER A 1 540 ? 27.809 7.859 -36.449 1.00 92.75 540 SER A N 1
ATOM 4205 C CA . SER A 1 540 ? 29.133 8.136 -37.027 1.00 92.75 540 SER A CA 1
ATOM 4206 C C . SER A 1 540 ? 29.134 9.176 -38.153 1.00 92.75 540 SER A C 1
ATOM 4208 O O . SER A 1 540 ? 30.200 9.633 -38.560 1.00 92.75 540 SER A O 1
ATOM 4210 N N . ARG A 1 541 ? 27.959 9.529 -38.685 1.00 91.44 541 ARG A N 1
ATOM 4211 C CA . ARG A 1 541 ? 27.789 10.543 -39.733 1.00 91.44 541 ARG A CA 1
ATOM 4212 C C . ARG A 1 541 ? 27.577 11.951 -39.172 1.00 91.44 541 ARG A C 1
ATOM 4214 O O . ARG A 1 541 ? 27.672 12.911 -39.940 1.00 91.44 541 ARG A O 1
ATOM 4221 N N . ASP A 1 542 ? 27.261 12.067 -37.882 1.00 93.50 542 ASP A N 1
ATOM 4222 C CA . ASP A 1 542 ? 27.070 13.339 -37.190 1.00 93.50 542 ASP A CA 1
ATOM 4223 C C . ASP A 1 542 ? 28.406 13.843 -36.633 1.00 93.50 542 ASP A C 1
ATOM 4225 O O . ASP A 1 542 ? 29.076 13.149 -35.870 1.00 93.50 542 ASP A O 1
ATOM 4229 N N . THR A 1 543 ? 28.820 15.048 -37.023 1.00 91.75 543 THR A N 1
ATOM 4230 C CA . THR A 1 543 ? 30.117 15.616 -36.613 1.00 91.75 543 THR A CA 1
ATOM 4231 C C . THR A 1 543 ? 29.995 16.606 -35.459 1.00 91.75 543 THR A C 1
ATOM 4233 O O . THR A 1 543 ? 31.007 17.113 -34.992 1.00 91.75 543 THR A O 1
ATOM 4236 N N . GLU A 1 544 ? 28.778 16.895 -34.992 1.00 93.06 544 GLU A N 1
ATOM 4237 C CA . GLU A 1 544 ? 28.493 17.978 -34.041 1.00 93.06 544 GLU A CA 1
ATOM 4238 C C . GLU A 1 544 ? 28.146 17.450 -32.640 1.00 93.06 544 GLU A C 1
ATOM 4240 O O . GLU A 1 544 ? 27.318 18.021 -31.926 1.00 93.06 544 GLU A O 1
ATOM 4245 N N . THR A 1 545 ? 28.778 16.346 -32.224 1.00 93.44 545 THR A N 1
ATOM 4246 C CA . THR A 1 545 ? 28.503 15.688 -30.931 1.00 93.44 545 THR A CA 1
ATOM 4247 C C . TH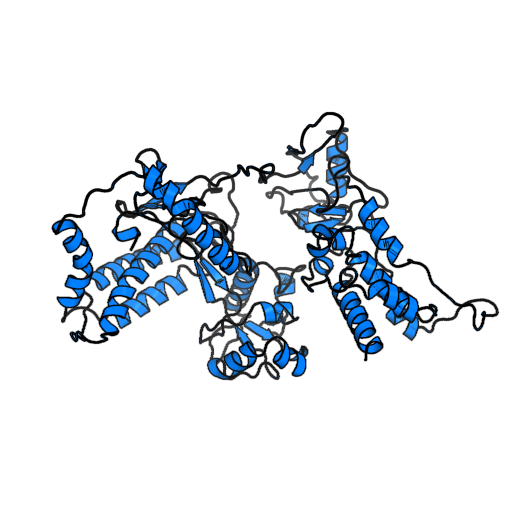R A 1 545 ? 28.648 16.657 -29.754 1.00 93.44 545 THR A C 1
ATOM 4249 O O . THR A 1 545 ? 27.756 16.732 -28.908 1.00 93.44 545 THR A O 1
ATOM 4252 N N . ASP A 1 546 ? 29.720 17.454 -29.720 1.00 92.19 546 ASP A N 1
ATOM 4253 C CA . ASP A 1 546 ? 29.961 18.398 -28.625 1.00 92.19 546 ASP A CA 1
ATOM 4254 C C . ASP A 1 546 ? 28.895 19.488 -28.545 1.00 92.19 546 ASP A C 1
ATOM 4256 O O . ASP A 1 546 ? 28.368 19.737 -27.458 1.00 92.19 546 ASP A O 1
ATOM 4260 N N . ALA A 1 547 ? 28.525 20.076 -29.685 1.00 92.25 547 ALA A N 1
ATOM 4261 C CA . ALA A 1 547 ? 27.491 21.102 -29.756 1.00 92.25 547 ALA A CA 1
ATOM 4262 C C . ALA A 1 547 ? 26.109 20.554 -29.360 1.00 92.25 547 ALA A C 1
ATOM 4264 O O . ALA A 1 547 ? 25.310 21.254 -28.732 1.00 92.25 547 ALA A O 1
ATOM 4265 N N . ARG A 1 548 ? 25.815 19.287 -29.690 1.00 94.19 548 ARG A N 1
ATOM 4266 C CA . ARG A 1 548 ? 24.599 18.597 -29.230 1.00 94.19 548 ARG A CA 1
ATOM 4267 C C . ARG A 1 548 ? 24.601 18.388 -27.719 1.00 94.19 548 ARG A C 1
ATOM 4269 O O . ARG A 1 548 ? 23.574 18.633 -27.092 1.00 94.19 548 ARG A O 1
ATOM 4276 N N . LEU A 1 549 ? 25.723 17.961 -27.136 1.00 94.19 549 LEU A N 1
ATOM 4277 C CA . LEU A 1 549 ? 25.856 17.797 -25.684 1.00 94.19 549 LEU A CA 1
ATOM 4278 C C . LEU A 1 549 ? 25.696 19.132 -24.946 1.00 94.19 549 LEU A C 1
ATOM 4280 O O . LEU A 1 549 ? 25.009 19.179 -23.928 1.00 94.19 549 LEU A O 1
ATOM 4284 N N . ASP A 1 550 ? 26.241 20.228 -25.479 1.00 91.31 550 ASP A N 1
ATOM 4285 C CA . ASP A 1 550 ? 26.090 21.554 -24.865 1.00 91.31 550 ASP A CA 1
ATOM 4286 C C . ASP A 1 550 ? 24.622 21.979 -24.782 1.00 91.31 550 ASP A C 1
ATOM 4288 O O . ASP A 1 550 ? 24.173 22.450 -23.735 1.00 91.31 550 ASP A O 1
ATOM 4292 N N . GLY A 1 551 ? 23.839 21.698 -25.830 1.00 88.56 551 GLY A N 1
ATOM 4293 C CA . GLY A 1 551 ? 22.391 21.932 -25.853 1.00 88.56 551 GLY A CA 1
ATOM 4294 C C . GLY A 1 551 ? 21.575 21.066 -24.882 1.00 88.56 551 GLY A C 1
ATOM 4295 O O . GLY A 1 551 ? 20.375 21.285 -24.745 1.00 88.56 551 GLY A O 1
ATOM 4296 N N . LEU A 1 552 ? 22.204 20.091 -24.218 1.00 90.88 552 LEU A N 1
ATOM 4297 C CA . LEU A 1 552 ? 21.589 19.167 -23.259 1.00 90.88 552 LEU A CA 1
ATOM 4298 C C . LEU A 1 552 ? 22.126 19.327 -21.825 1.00 90.88 552 LEU A C 1
ATOM 4300 O O . LEU A 1 552 ? 21.644 18.650 -20.914 1.00 90.88 552 LEU A O 1
ATOM 4304 N N . SER A 1 553 ? 23.128 20.187 -21.629 1.00 82.06 553 SER A N 1
ATOM 4305 C CA . SER A 1 553 ? 23.903 20.303 -20.386 1.00 82.06 553 SER A CA 1
ATOM 4306 C C . SER A 1 553 ? 23.163 20.997 -19.234 1.00 82.06 553 SER A C 1
ATOM 4308 O O . SER A 1 553 ? 23.605 20.927 -18.086 1.00 82.06 553 SER A O 1
ATOM 4310 N N . ASP A 1 554 ? 22.027 21.647 -19.501 1.00 81.56 554 ASP A N 1
ATOM 4311 C CA . ASP A 1 554 ? 21.280 22.360 -18.471 1.00 81.56 554 ASP A CA 1
ATOM 4312 C C . ASP A 1 554 ? 20.595 21.415 -17.465 1.00 81.56 554 ASP A C 1
ATOM 4314 O O . ASP A 1 554 ? 20.282 20.250 -17.734 1.00 81.56 554 ASP A O 1
ATOM 4318 N N . ALA A 1 555 ? 20.309 21.952 -16.275 1.00 73.06 555 ALA A N 1
ATOM 4319 C CA . ALA A 1 555 ? 19.756 21.197 -15.151 1.00 73.06 555 ALA A CA 1
ATOM 4320 C C . ALA A 1 555 ? 18.373 20.567 -15.425 1.00 73.06 555 ALA A C 1
ATOM 4322 O O . ALA A 1 555 ? 17.904 19.746 -14.629 1.00 73.06 555 ALA A O 1
ATOM 4323 N N . PHE A 1 556 ? 17.688 20.958 -16.504 1.00 77.69 556 PHE A N 1
ATOM 4324 C CA . PHE A 1 556 ? 16.332 20.526 -16.803 1.00 77.69 556 PHE A CA 1
ATOM 4325 C C . PHE A 1 556 ? 16.235 19.569 -17.989 1.00 77.69 556 PHE A C 1
ATOM 4327 O O . PHE A 1 556 ? 15.471 18.612 -17.880 1.00 77.69 556 PHE A O 1
ATOM 4334 N N . SER A 1 557 ? 17.007 19.758 -19.061 1.00 80.12 557 SER A N 1
ATOM 4335 C CA . SER A 1 557 ? 16.864 18.990 -20.308 1.00 80.12 557 SER A CA 1
ATOM 4336 C C . SER A 1 557 ? 17.050 17.482 -20.139 1.00 80.12 557 SER A C 1
ATOM 4338 O O . SER A 1 557 ? 16.197 16.710 -20.580 1.00 80.12 557 SER A O 1
ATOM 4340 N N . VAL A 1 558 ? 18.120 17.046 -19.463 1.00 85.50 558 VAL A N 1
ATOM 4341 C CA . VAL A 1 558 ? 18.447 15.614 -19.279 1.00 85.50 558 VAL A CA 1
ATOM 4342 C C . VAL A 1 558 ? 18.348 15.180 -17.815 1.00 85.50 558 VAL A C 1
ATOM 4344 O O . VAL A 1 558 ? 17.867 14.083 -17.501 1.00 85.50 558 VAL A O 1
ATOM 4347 N N . PHE A 1 559 ? 18.779 16.037 -16.886 1.00 85.81 559 PHE A N 1
ATOM 4348 C CA . PHE A 1 559 ? 18.952 15.671 -15.476 1.00 85.81 559 PHE A CA 1
ATOM 4349 C C . PHE A 1 559 ? 17.642 15.506 -14.692 1.00 85.81 559 PHE A C 1
ATOM 4351 O O . PHE A 1 559 ? 17.651 14.892 -13.628 1.00 85.81 559 PHE A O 1
ATOM 4358 N N . ARG A 1 560 ? 16.495 15.924 -15.246 1.00 85.56 560 ARG A N 1
ATOM 4359 C CA . ARG A 1 560 ? 15.159 15.675 -14.664 1.00 85.56 560 ARG A CA 1
ATOM 4360 C C . ARG A 1 560 ? 14.637 14.257 -14.876 1.00 85.56 560 ARG A C 1
ATOM 4362 O O . ARG A 1 560 ? 13.594 13.897 -14.330 1.00 85.56 560 ARG A O 1
ATOM 4369 N N . CYS A 1 561 ? 15.343 13.423 -15.637 1.00 86.31 561 CYS A N 1
ATOM 4370 C CA . CYS A 1 561 ? 15.055 11.996 -15.670 1.00 86.31 561 CYS A CA 1
ATOM 4371 C C . CYS A 1 561 ? 15.536 11.330 -14.370 1.00 86.31 561 CYS A C 1
ATOM 4373 O O . CYS A 1 561 ? 16.743 11.214 -14.147 1.00 86.31 561 CYS A O 1
ATOM 4375 N N . HIS A 1 562 ? 14.588 10.850 -13.562 1.00 82.50 562 HIS A N 1
ATOM 4376 C CA . HIS A 1 562 ? 14.828 10.117 -12.310 1.00 82.50 562 HIS A CA 1
ATOM 4377 C C . HIS A 1 562 ? 14.812 8.590 -12.483 1.00 82.50 562 HIS A C 1
ATOM 4379 O O . HIS A 1 562 ? 14.659 7.866 -11.509 1.00 82.50 562 HIS A O 1
ATOM 4385 N N . SER A 1 563 ? 14.912 8.095 -13.721 1.00 80.31 563 SER A N 1
ATOM 4386 C CA . SER A 1 563 ? 14.932 6.655 -14.023 1.00 80.31 563 SER A CA 1
ATOM 4387 C C . SER A 1 563 ? 13.727 5.870 -13.476 1.00 80.31 563 SER A C 1
ATOM 4389 O O . SER A 1 563 ? 13.845 4.705 -13.135 1.00 80.31 563 SER A O 1
ATOM 4391 N N . ILE A 1 564 ? 12.537 6.486 -13.466 1.00 76.38 564 ILE A N 1
ATOM 4392 C CA . ILE A 1 564 ? 11.265 5.848 -13.055 1.00 76.38 564 ILE A CA 1
ATOM 4393 C C . ILE A 1 564 ? 10.819 4.761 -14.065 1.00 76.38 564 ILE A C 1
ATOM 4395 O O . ILE A 1 564 ? 9.988 3.916 -13.765 1.00 76.38 564 ILE A O 1
ATOM 4399 N N . MET A 1 565 ? 11.365 4.786 -15.289 1.00 82.56 565 MET A N 1
ATOM 4400 C CA . MET A 1 565 ? 11.167 3.789 -16.359 1.00 82.56 565 MET A CA 1
ATOM 4401 C C . MET A 1 565 ? 9.739 3.596 -16.897 1.00 82.56 565 MET A C 1
ATOM 4403 O O . MET A 1 565 ? 9.548 2.782 -17.801 1.00 82.56 565 MET A O 1
ATOM 4407 N N . ASN A 1 566 ? 8.760 4.408 -16.483 1.00 83.31 566 ASN A N 1
ATOM 4408 C CA . ASN A 1 566 ? 7.431 4.450 -17.118 1.00 83.31 566 ASN A CA 1
ATOM 4409 C C . ASN A 1 566 ? 7.508 4.549 -18.650 1.00 83.31 566 ASN A C 1
ATOM 4411 O O . ASN A 1 566 ? 6.745 3.916 -19.368 1.00 83.31 566 ASN A O 1
ATOM 4415 N N . CYS A 1 567 ? 8.467 5.320 -19.165 1.00 88.88 567 CYS A N 1
ATOM 4416 C CA . CYS A 1 567 ? 8.667 5.513 -20.597 1.00 88.88 567 CYS A CA 1
ATOM 4417 C C . CYS A 1 567 ? 9.030 4.231 -21.362 1.00 88.88 567 CYS A C 1
ATOM 4419 O O . CYS A 1 567 ? 8.707 4.132 -22.544 1.00 88.88 567 CYS A O 1
ATOM 4421 N N . VAL A 1 568 ? 9.678 3.270 -20.698 1.00 87.00 568 VAL A N 1
ATOM 4422 C CA . VAL A 1 568 ? 10.044 1.968 -21.267 1.00 87.00 568 VAL A CA 1
ATOM 4423 C C . VAL A 1 568 ? 8.827 1.041 -21.270 1.00 87.00 568 VAL A C 1
ATOM 4425 O O . VAL A 1 568 ? 8.539 0.407 -22.280 1.00 87.00 568 VAL A O 1
ATOM 4428 N N . SER A 1 569 ? 8.057 1.010 -20.175 1.00 83.75 569 SER A N 1
ATOM 4429 C CA . SER A 1 569 ? 6.927 0.080 -20.004 1.00 83.75 569 SER A CA 1
ATOM 4430 C C . SER A 1 569 ? 5.734 0.358 -20.928 1.00 83.75 569 SER A C 1
ATOM 4432 O O . SER A 1 569 ? 4.939 -0.545 -21.215 1.00 83.75 569 SER A O 1
ATOM 4434 N N . VAL A 1 570 ? 5.603 1.601 -21.397 1.00 91.56 570 VAL A N 1
ATOM 4435 C CA . VAL A 1 570 ? 4.524 2.045 -22.295 1.00 91.56 570 VAL A CA 1
ATOM 4436 C C . VAL A 1 570 ? 4.966 2.228 -23.747 1.00 91.56 570 VAL A C 1
ATOM 4438 O O . VAL A 1 570 ? 4.160 2.656 -24.570 1.00 91.56 570 VAL A O 1
ATOM 4441 N N . CYS A 1 571 ? 6.236 1.976 -24.087 1.00 94.94 571 CYS A N 1
ATOM 4442 C CA . CYS A 1 571 ? 6.692 2.142 -25.463 1.00 94.94 571 CYS A CA 1
ATOM 4443 C C . CYS A 1 571 ? 6.117 1.017 -26.344 1.00 94.94 571 CYS A C 1
ATOM 4445 O O . CYS A 1 571 ? 6.521 -0.134 -26.178 1.00 94.94 571 CYS A O 1
ATOM 4447 N N . PRO A 1 572 ? 5.248 1.311 -27.329 1.00 91.38 572 PRO A N 1
ATOM 4448 C CA . PRO A 1 572 ? 4.656 0.277 -28.187 1.00 91.38 572 PRO A CA 1
ATOM 4449 C C . PRO A 1 572 ? 5.681 -0.393 -29.114 1.00 91.38 572 PRO A C 1
ATOM 4451 O O . PRO A 1 572 ? 5.404 -1.434 -29.696 1.00 91.38 572 PRO A O 1
ATOM 4454 N N . LYS A 1 573 ? 6.867 0.207 -29.262 1.00 93.56 573 LYS A N 1
ATOM 4455 C CA . LYS A 1 573 ? 7.991 -0.326 -30.039 1.00 93.56 573 LYS A CA 1
ATOM 4456 C C . LYS A 1 573 ? 9.048 -1.025 -29.175 1.00 93.56 573 LYS A C 1
ATOM 4458 O O . LYS A 1 573 ? 10.084 -1.408 -29.696 1.00 93.56 573 LYS A O 1
ATOM 4463 N N . GLY A 1 574 ? 8.820 -1.157 -27.863 1.00 90.44 574 GLY A N 1
ATOM 4464 C CA . GLY A 1 574 ? 9.763 -1.814 -26.948 1.00 90.44 574 GLY A CA 1
ATOM 4465 C C . GLY A 1 574 ? 11.098 -1.079 -26.767 1.00 90.44 574 GLY A C 1
ATOM 4466 O O . GLY A 1 574 ? 12.078 -1.686 -26.346 1.00 90.44 574 GLY A O 1
ATOM 4467 N N . LEU A 1 575 ? 11.156 0.217 -27.090 1.00 93.62 575 LEU A N 1
ATOM 4468 C CA . LEU A 1 575 ? 12.387 1.011 -27.022 1.00 93.62 575 LEU A CA 1
ATOM 4469 C C . LEU A 1 575 ? 12.724 1.368 -25.573 1.00 93.62 575 LEU A C 1
ATOM 4471 O O . LEU A 1 575 ? 11.839 1.474 -24.719 1.00 93.62 575 LEU A O 1
ATOM 4475 N N . ASN A 1 576 ? 14.004 1.641 -25.307 1.00 92.00 576 ASN A N 1
ATOM 4476 C CA . ASN A 1 576 ? 14.490 1.970 -23.967 1.00 92.00 576 ASN A CA 1
ATOM 4477 C C . ASN A 1 576 ? 15.051 3.406 -23.870 1.00 92.00 576 ASN A C 1
ATOM 4479 O O . ASN A 1 576 ? 16.271 3.597 -23.835 1.00 92.00 576 ASN A O 1
ATOM 4483 N N . PRO A 1 577 ? 14.180 4.434 -23.772 1.00 93.94 577 PRO A N 1
ATOM 4484 C CA . PRO A 1 577 ? 14.611 5.811 -23.545 1.00 93.94 577 PRO A CA 1
ATOM 4485 C C . PRO A 1 577 ? 15.469 6.001 -22.296 1.00 93.94 577 PRO A C 1
ATOM 4487 O O . PRO A 1 577 ? 16.381 6.819 -22.310 1.00 93.94 577 PRO A O 1
ATOM 4490 N N . THR A 1 578 ? 15.208 5.262 -21.212 1.00 89.44 578 THR A N 1
ATOM 4491 C CA . THR A 1 578 ? 15.982 5.400 -19.968 1.00 89.44 578 THR A CA 1
ATOM 4492 C C . THR A 1 578 ? 17.447 5.031 -20.177 1.00 89.44 578 THR A C 1
ATOM 4494 O O . THR A 1 578 ? 18.318 5.766 -19.717 1.00 89.44 578 THR A O 1
ATOM 4497 N N . LYS A 1 579 ? 17.728 3.952 -20.919 1.00 88.69 579 LYS A N 1
ATOM 4498 C CA . LYS A 1 579 ? 19.096 3.546 -21.269 1.00 88.69 579 LYS A CA 1
ATOM 4499 C C . LYS A 1 579 ? 19.801 4.619 -22.101 1.00 88.69 579 LYS A C 1
ATOM 4501 O O . LYS A 1 579 ? 20.911 5.015 -21.761 1.00 88.69 579 LYS A O 1
ATOM 4506 N N . ALA A 1 580 ? 19.135 5.134 -23.135 1.00 94.50 580 ALA A N 1
ATOM 4507 C CA . ALA A 1 580 ? 19.668 6.217 -23.961 1.00 94.50 580 ALA A CA 1
ATOM 4508 C C . ALA A 1 580 ? 19.991 7.470 -23.128 1.00 94.50 580 ALA A C 1
ATOM 4510 O O . ALA A 1 580 ? 21.096 7.997 -23.202 1.00 94.50 580 ALA A O 1
ATOM 4511 N N . ILE A 1 581 ? 19.074 7.893 -22.253 1.00 94.38 581 ILE A N 1
ATOM 4512 C CA . ILE A 1 581 ? 19.289 9.020 -21.333 1.00 94.38 581 ILE A CA 1
ATOM 4513 C C . ILE A 1 581 ? 20.484 8.769 -20.404 1.00 94.38 581 ILE A C 1
ATOM 4515 O O . ILE A 1 581 ? 21.260 9.688 -20.148 1.00 94.38 581 ILE A O 1
ATOM 4519 N N . GLY A 1 582 ? 20.643 7.542 -19.900 1.00 90.62 582 GLY A N 1
ATOM 4520 C CA . GLY A 1 582 ? 21.799 7.145 -19.095 1.00 90.62 582 GLY A CA 1
ATOM 4521 C C . GLY A 1 582 ? 23.117 7.357 -19.838 1.00 90.62 582 GLY A C 1
ATOM 4522 O O . GLY A 1 582 ? 24.017 7.998 -19.303 1.00 90.62 582 GLY A O 1
ATOM 4523 N N . HIS A 1 583 ? 23.198 6.916 -21.095 1.00 94.31 583 HIS A N 1
ATOM 4524 C CA . HIS A 1 583 ? 24.382 7.131 -21.926 1.00 94.31 583 HIS A CA 1
ATOM 4525 C C . HIS A 1 583 ? 24.661 8.615 -22.194 1.00 94.31 583 HIS A C 1
ATOM 4527 O O . HIS A 1 583 ? 25.809 9.033 -22.072 1.00 94.31 583 HIS A O 1
ATOM 4533 N N . ILE A 1 584 ? 23.635 9.432 -22.467 1.00 95.38 584 ILE A N 1
ATOM 4534 C CA . ILE A 1 584 ? 23.802 10.891 -22.618 1.00 95.38 584 ILE A CA 1
ATOM 4535 C C . ILE A 1 584 ? 24.403 11.503 -21.346 1.00 95.38 584 ILE A C 1
ATOM 4537 O O . ILE A 1 584 ? 25.343 12.290 -21.425 1.00 95.38 584 ILE A O 1
ATOM 4541 N N . LYS A 1 585 ? 23.901 11.122 -20.161 1.00 91.31 585 LYS A N 1
ATOM 4542 C CA . LYS A 1 585 ? 24.447 11.597 -18.878 1.00 91.31 585 LYS A CA 1
ATOM 4543 C C . LYS A 1 585 ? 25.913 11.198 -18.705 1.00 91.31 585 LYS A C 1
ATOM 4545 O O . LYS A 1 585 ? 26.705 12.023 -18.265 1.00 91.31 585 LYS A O 1
ATOM 4550 N N . SER A 1 586 ? 26.288 9.973 -19.074 1.00 91.75 586 SER A N 1
ATOM 4551 C CA . SER A 1 586 ? 27.689 9.532 -19.043 1.00 91.75 586 SER A CA 1
ATOM 4552 C C . SER A 1 586 ? 28.575 10.348 -19.987 1.00 91.75 586 SER A C 1
ATOM 4554 O O . SER A 1 586 ? 29.653 10.762 -19.575 1.00 91.75 586 SER A O 1
ATOM 4556 N N . MET A 1 587 ? 28.112 10.636 -21.208 1.00 94.50 587 MET A N 1
ATOM 4557 C CA . MET A 1 587 ? 28.844 11.481 -22.163 1.00 94.50 587 MET A CA 1
ATOM 4558 C C . MET A 1 587 ? 29.039 12.908 -21.624 1.00 94.50 587 MET A C 1
ATOM 4560 O O . MET A 1 587 ? 30.135 13.452 -21.715 1.00 94.50 587 MET A O 1
ATOM 4564 N N . LEU A 1 588 ? 28.012 13.495 -20.997 1.00 92.19 588 LEU A N 1
ATOM 4565 C CA . LEU A 1 588 ? 28.102 14.815 -20.353 1.00 92.19 588 LEU A CA 1
ATOM 4566 C C . LEU A 1 588 ? 29.102 14.838 -19.187 1.00 92.19 588 LEU A C 1
ATOM 4568 O O . LEU A 1 588 ? 29.850 15.802 -19.038 1.00 92.19 588 LEU A O 1
ATOM 4572 N N . LEU A 1 589 ? 29.133 13.781 -18.370 1.00 86.88 589 LEU A N 1
ATOM 4573 C CA . LEU A 1 589 ? 30.089 13.660 -17.266 1.00 86.88 589 LEU A CA 1
ATOM 4574 C C . LEU A 1 589 ? 31.526 13.517 -17.777 1.00 86.88 589 LEU A C 1
ATOM 4576 O O . LEU A 1 589 ? 32.411 14.179 -17.252 1.00 86.88 589 LEU A O 1
ATOM 4580 N N . GLN A 1 590 ? 31.748 12.711 -18.819 1.00 88.88 590 GLN A N 1
ATOM 4581 C CA . GLN A 1 590 ? 33.065 12.540 -19.445 1.00 88.88 590 GLN A CA 1
ATOM 4582 C C . GLN A 1 590 ? 33.577 13.819 -20.106 1.00 88.88 590 GLN A C 1
ATOM 4584 O O . GLN A 1 590 ? 34.769 14.072 -20.068 1.00 88.88 590 GLN A O 1
ATOM 4589 N N . LYS A 1 591 ? 32.687 14.630 -20.688 1.00 85.38 591 LYS A N 1
ATOM 4590 C CA . LYS A 1 591 ? 33.041 15.937 -21.260 1.00 85.38 591 LYS A CA 1
ATOM 4591 C C . LYS A 1 591 ? 33.431 16.968 -20.190 1.00 85.38 591 LYS A C 1
ATOM 4593 O O . LYS A 1 591 ? 34.150 17.915 -20.488 1.00 85.38 591 LYS A O 1
ATOM 4598 N N . SER A 1 592 ? 32.909 16.815 -18.971 1.00 74.44 592 SER A N 1
ATOM 4599 C CA . SER A 1 592 ? 33.121 17.752 -17.856 1.00 74.44 592 SER A CA 1
ATOM 4600 C C . SER A 1 592 ? 34.321 17.386 -16.969 1.00 74.44 592 SER A C 1
ATOM 4602 O O . SER A 1 592 ? 34.670 18.173 -16.088 1.00 74.44 592 SER A O 1
ATOM 4604 N N . ALA A 1 593 ? 34.888 16.191 -17.161 1.00 60.28 593 ALA A N 1
ATOM 4605 C CA . ALA A 1 593 ? 36.084 15.674 -16.496 1.00 60.28 593 ALA A CA 1
ATOM 4606 C C . ALA A 1 593 ? 37.319 15.949 -17.358 1.00 60.28 593 ALA A C 1
ATOM 4608 O O . ALA A 1 593 ? 38.379 16.250 -16.763 1.00 60.28 593 ALA A O 1
#

pLDDT: mean 90.46, std 9.51, range [46.03, 98.94]

Foldseek 3Di:
DCLVVQFWKWQLLQWQWQFFQFQQFRHDDDLVLVLLPKAKAWPVRDSQQCVQPVQCRSNPARLSNQVSFVVCQVVVRFDQDPRGTFIFTARLVSAPVCCCPVPVPVQVVQCPPVVDRNNVGTGGGHTHGDAGQMAFAAALLQFGWDADPVRDTDGDQPDGDFARRYPVHPQPNHRDPPVRVVRRVNSVVSNVVCVVVSDVVSDDDDDDDPVNVVVVCPLLVLQLPAAPADALVVLLVQLVVLCCFASAQEHELVSLVVSLVSLVVSLVSLSRHYQNDNDDPPPVSSVVNVVSNVSSVSSNLNSQQLNVDQADDRSNAYPNHHHDDCPPPCFMWMQRSVVRHIDTHHDDQPDDPDHGPDPAAFWWDDPVPDPDIDGDDDDDDDDPPDFAFQVVVQVVVCVVPVQADAFDDDLPQQQLRQWWQKPNATAHRSPHTVVNNHDVVDRIHIAAQALFDANTGNRGDCPLLVVLLVLLVLDAADPPPDDDPPDDDDDPVLVVVLPLQPSQNSSCSLQSQDVLCSVCVNFESGLNSLSSSLSNLSRPRHPCNVVSLVSQLDCRHLVSDPSPQSSQSRRNVNHGSSVSSVVSVVVNVVVVD

Organism: NCBI:txid1245745